Protein AF-0000000078035977 (afdb_homodimer)

InterPro domains:
  IPR004298 Nicotianamine synthase [PF03059] (58-272)
  IPR004298 Nicotianamine synthase [PS51142] (13-302)
  IPR004298 Nicotianamine synthase [PTHR32266] (71-265)
  IPR029063 S-adenosyl-L-methionine-dependent methyltransferase superfamily [G3DSA:3.40.50.150] (14-301)
  IPR029063 S-adenosyl-L-methionine-dependent methyltransferase superfamily [SSF53335] (138-254)

Organism: NCBI:txid1051616

Sequence (604 aa):
MTVTHLLPLDPAIAVQHHIGKIKRATDSLEGLYPLNSIDKVNAAIPHWNELYGVIGFTTVDTEVEQRLLKHPDVINLLPSTRRAVLECEAAFEIAFANEIAEAPESSTARLSLSRFPIHAFYEHAAELEWTAASTVLGRTPRSVAILGAGALPETCIWIQDWARTRGERVRVHNVELVPSRLELSQRAMATLELDSEDTTYEAGDAREVPRDLGRFDAVYFNATVGSTAEEKEAVLLEVASRMTSGSIMVSRGSASLKSLFYPPTIMNSPKLMKKLMPVLTCHMNGEEGRSINTSIIVSRVIMTVTHLLPLDPAIAVQHHIGKIKRATDSLEGLYPLNSIDKVNAAIPHWNELYGVIGFTTVDTEVEQRLLKHPDVINLLPSTRRAVLECEAAFEIAFANEIAEAPESSTARLSLSRFPIHAFYEHAAELEWTAASTVLGRTPRSVAILGAGALPETCIWIQDWARTRGERVRVHNVELVPSRLELSQRAMATLELDSEDTTYEAGDAREVPRDLGRFDAVYFNATVGSTAEEKEAVLLEVASRMTSGSIMVSRGSASLKSLFYPPTIMNSPKLMKKLMPVLTCHMNGEEGRSINTSIIVSRVI

Foldseek 3Di:
DPPPPPPPPDLVVVLVVLLVLLVVLLVQLVVLPPLPDPVSLVVNLVSVCSNLLSQQFCCPDPVSLVCNVPPPSLVVCLVSLLVSVVNNVQSLLQVLLVVLLPDPAQVSSVVSLVVRSCSLQCVPVLVVLQVVQCVLLVHRWQEEEEAACWLANNSLVVVLVVCVVVVHHHAYEYEHADVVSQVSNQSSCVRNVNDDPSYHYDHHHLLPPPVAQAVTLEYEYPDPFDPALVRVLVSLVSNLVRYDFSGKYKYKADDGCSCSNPPGHDCPDPVNCVFKNFDDKDFDNADVVSRHTIIITMIGGD/DPPPDPPVPDLVVVLVVLLVLLVVLLVQLVVLPPLPDPVSLVVNLVSVCSNLLSQQFVVPDPVSLVCNVPPPSLVVCLVSLLVSVVNNVQSLLQVLLVVLLPDPAQVSSVVSLVVRSCSLQCVPVLVVLQVVQCVLLVHRWQEEEEAACWLANNSLVVVLVVCVVVVHHHAYEYEHADVVSQVSNQSSCVRNVNDDPSYHYDHHHLLPPPVAQAVTLEYEYPDPFDPALVRVLVSLQSNLVRYDFSGKYKYKADDGCSCSNPPGHDCPDPVNCVFKNWDDKDFDNADVVSRHTIIITMIGGD

Nearest PDB structures (foldseek):
  5e72-assembly1_A  TM=7.631E-01  e=4.804E-05  Thermococcus kodakarensis KOD1
  7rc4-assembly1_A  TM=5.705E-01  e=1.399E-04  Microvirgula aerodenitrificans DSM 15089
  7rc5-assembly1_A  TM=5.811E-01  e=1.927E-04  Microvirgula aerodenitrificans DSM 15089
  7rc3-assembly1_A  TM=5.833E-01  e=6.243E-04  Microvirgula aerodenitrificans DSM 15089
  7rc2-assembly1_A  TM=5.834E-01  e=6.585E-04  Microvirgula aerodenitrificans DSM 15089

Radius of gyration: 25.41 Å; Cα contacts (8 Å, |Δi|>4): 1115; chains: 2; bounding box: 52×76×59 Å

Structure (mmCIF, N/CA/C/O backbone):
data_AF-0000000078035977-model_v1
#
loop_
_entity.id
_entity.type
_entity.pdbx_description
1 polymer 'Nicotianamine synthase'
#
loop_
_atom_site.group_PDB
_atom_site.id
_atom_site.type_symbol
_atom_site.label_atom_id
_atom_site.label_alt_id
_atom_site.label_comp_id
_atom_site.label_asym_id
_atom_site.label_entity_id
_atom_site.label_seq_id
_atom_site.pdbx_PDB_ins_code
_atom_site.Cartn_x
_atom_site.Cartn_y
_atom_site.Cartn_z
_atom_site.occupancy
_atom_site.B_iso_or_equiv
_atom_site.auth_seq_id
_atom_site.auth_comp_id
_atom_site.auth_asym_id
_atom_site.auth_atom_id
_atom_site.pdbx_PDB_model_num
ATOM 1 N N . MET A 1 1 ? 1.139 -25.25 17.828 1 18.98 1 MET A N 1
ATOM 2 C CA . MET A 1 1 ? 2.59 -25.219 17.672 1 18.98 1 MET A CA 1
ATOM 3 C C . MET A 1 1 ? 3.166 -23.922 18.219 1 18.98 1 MET A C 1
ATOM 5 O O . MET A 1 1 ? 2.65 -22.828 17.922 1 18.98 1 MET A O 1
ATOM 9 N N . THR A 1 2 ? 3.82 -23.906 19.344 1 22.38 2 THR A N 1
ATOM 10 C CA . THR A 1 2 ? 4.477 -22.875 20.141 1 22.38 2 THR A CA 1
ATOM 11 C C . THR A 1 2 ? 5.387 -22.016 19.266 1 22.38 2 THR A C 1
ATOM 13 O O . THR A 1 2 ? 6.328 -22.531 18.656 1 22.38 2 THR A O 1
ATOM 16 N N . VAL A 1 3 ? 4.82 -20.984 18.703 1 27.7 3 VAL A N 1
ATOM 17 C CA . VAL A 1 3 ? 5.707 -20.016 18.078 1 27.7 3 VAL A CA 1
ATOM 18 C C . VAL A 1 3 ? 6.918 -19.766 18.969 1 27.7 3 VAL A C 1
ATOM 20 O O . VAL A 1 3 ? 6.781 -19.219 20.078 1 27.7 3 VAL A O 1
ATOM 23 N N . THR A 1 4 ? 7.852 -20.688 19.031 1 32.12 4 THR A N 1
ATOM 24 C CA . THR A 1 4 ? 9.156 -20.562 19.672 1 32.12 4 THR A CA 1
ATOM 25 C C . THR A 1 4 ? 9.703 -19.156 19.531 1 32.12 4 THR A C 1
ATOM 27 O O . THR A 1 4 ? 9.641 -18.578 18.438 1 32.12 4 THR A O 1
ATOM 30 N N . HIS A 1 5 ? 9.773 -18.406 20.562 1 34.53 5 HIS A N 1
ATOM 31 C CA . HIS A 1 5 ? 10.414 -17.125 20.891 1 34.53 5 HIS A CA 1
ATOM 32 C C . HIS A 1 5 ? 11.719 -16.969 20.109 1 34.53 5 HIS A C 1
ATOM 34 O O . HIS A 1 5 ? 12.672 -17.734 20.328 1 34.53 5 HIS A O 1
ATOM 40 N N . LEU A 1 6 ? 11.695 -16.719 18.875 1 35.66 6 LEU A N 1
ATOM 41 C CA . LEU A 1 6 ? 12.969 -16.484 18.203 1 35.66 6 LEU A CA 1
ATOM 42 C C . LEU A 1 6 ? 13.844 -15.555 19.047 1 35.66 6 LEU A C 1
ATOM 44 O O . LEU A 1 6 ? 13.508 -14.383 19.234 1 35.66 6 LEU A O 1
ATOM 48 N N . LEU A 1 7 ? 14.352 -15.852 20.141 1 40.97 7 LEU A N 1
ATOM 49 C CA . LEU A 1 7 ? 15.508 -15.188 20.734 1 40.97 7 LEU A CA 1
ATOM 50 C C . LEU A 1 7 ? 16.406 -14.594 19.656 1 40.97 7 LEU A C 1
ATOM 52 O O . LEU A 1 7 ? 16.609 -15.203 18.609 1 40.97 7 LEU A O 1
ATOM 56 N N . PRO A 1 8 ? 16.469 -13.227 19.703 1 50.19 8 PRO A N 1
ATOM 57 C CA . PRO A 1 8 ? 17.344 -12.594 18.719 1 50.19 8 PRO A CA 1
ATOM 58 C C . PRO A 1 8 ? 18.641 -13.375 18.484 1 50.19 8 PRO A C 1
ATOM 60 O O . PRO A 1 8 ? 19.438 -13.539 19.422 1 50.19 8 PRO A O 1
ATOM 63 N N . LEU A 1 9 ? 18.656 -14.484 17.812 1 56.75 9 LEU A N 1
ATOM 64 C CA . LEU A 1 9 ? 19.844 -15.211 17.359 1 56.75 9 LEU A CA 1
ATOM 65 C C . LEU A 1 9 ? 20.875 -14.25 16.766 1 56.75 9 LEU A C 1
ATOM 67 O O . LEU A 1 9 ? 20.516 -13.188 16.266 1 56.75 9 LEU A O 1
ATOM 71 N N . ASP A 1 10 ? 22 -14.383 17.219 1 78.38 10 ASP A N 1
ATOM 72 C CA . ASP A 1 10 ? 23.141 -13.891 16.453 1 78.38 10 ASP A CA 1
ATOM 73 C C . ASP A 1 10 ? 22.828 -13.883 14.953 1 78.38 10 ASP A C 1
ATOM 75 O O . ASP A 1 10 ? 22.375 -14.883 14.406 1 78.38 10 ASP A O 1
ATOM 79 N N . PRO A 1 11 ? 22.797 -12.688 14.406 1 79.88 11 PRO A N 1
ATOM 80 C CA . PRO A 1 11 ? 22.469 -12.578 12.984 1 79.88 11 PRO A CA 1
ATOM 81 C C . PRO A 1 11 ? 23.172 -13.617 12.125 1 79.88 11 PRO A C 1
ATOM 83 O O . PRO A 1 11 ? 22.609 -14.125 11.156 1 79.88 11 PRO A O 1
ATOM 86 N N . ALA A 1 12 ? 24.344 -13.953 12.57 1 84.69 12 ALA A N 1
ATOM 87 C CA . ALA A 1 12 ? 25.109 -14.93 11.789 1 84.69 12 ALA A CA 1
ATOM 88 C C . ALA A 1 12 ? 24.469 -16.312 11.883 1 84.69 12 ALA A C 1
ATOM 90 O O . ALA A 1 12 ? 24.406 -17.047 10.891 1 84.69 12 ALA A O 1
ATOM 91 N N . ILE A 1 13 ? 24.016 -16.641 13.008 1 87.12 13 ILE A N 1
ATOM 92 C CA . ILE A 1 13 ? 23.375 -17.938 13.227 1 87.12 13 ILE A CA 1
ATOM 93 C C . ILE A 1 13 ? 22.062 -18 12.469 1 87.12 13 ILE A C 1
ATOM 95 O O . ILE A 1 13 ? 21.75 -19 11.828 1 87.12 13 ILE A O 1
ATOM 99 N N . ALA A 1 14 ? 21.375 -16.922 12.523 1 83.75 14 ALA A N 1
ATOM 100 C CA . ALA A 1 14 ? 20.094 -16.859 11.82 1 83.75 14 ALA A CA 1
ATOM 101 C C . ALA A 1 14 ? 20.281 -17.031 10.32 1 83.75 14 ALA A C 1
ATOM 103 O O . ALA A 1 14 ? 19.516 -17.734 9.664 1 83.75 14 ALA A O 1
ATOM 104 N N . VAL A 1 15 ? 21.281 -16.375 9.797 1 87.62 15 VAL A N 1
ATOM 105 C CA . VAL A 1 15 ? 21.578 -16.438 8.367 1 87.62 15 VAL A CA 1
ATOM 106 C C . VAL A 1 15 ? 21.875 -17.875 7.973 1 87.62 15 VAL A C 1
ATOM 108 O O . VAL A 1 15 ? 21.328 -18.391 6.992 1 87.62 15 VAL A O 1
ATOM 111 N N . GLN A 1 16 ? 22.656 -18.594 8.789 1 90.56 16 GLN A N 1
ATOM 112 C CA . GLN A 1 16 ? 23.031 -19.969 8.484 1 90.56 16 GLN A CA 1
ATOM 113 C C . GLN A 1 16 ? 21.812 -20.891 8.562 1 90.56 16 GLN A C 1
ATOM 115 O O . GLN A 1 16 ? 21.703 -21.844 7.781 1 90.56 16 GLN A O 1
ATOM 120 N N . HIS A 1 17 ? 21.031 -20.594 9.477 1 89.56 17 HIS A N 1
ATOM 121 C CA . HIS A 1 17 ? 19.812 -21.375 9.625 1 89.56 17 HIS A CA 1
ATOM 122 C C . HIS A 1 17 ? 18.938 -21.266 8.383 1 89.56 17 HIS A C 1
ATOM 124 O O . HIS A 1 17 ? 18.453 -22.281 7.871 1 89.56 17 HIS A O 1
ATOM 130 N N . HIS A 1 18 ? 18.734 -20.094 7.891 1 88.69 18 HIS A N 1
ATOM 131 C CA . HIS A 1 18 ? 17.906 -19.875 6.711 1 88.69 18 HIS A CA 1
ATOM 132 C C . HIS A 1 18 ? 18.562 -20.484 5.469 1 88.69 18 HIS A C 1
ATOM 134 O O . HIS A 1 18 ? 17.859 -21.047 4.617 1 88.69 18 HIS A O 1
ATOM 140 N N . ILE A 1 19 ? 19.844 -20.344 5.398 1 91.62 19 ILE A N 1
ATOM 141 C CA . ILE A 1 19 ? 20.547 -20.953 4.277 1 91.62 19 ILE A CA 1
ATOM 142 C C . ILE A 1 19 ? 20.328 -22.469 4.277 1 91.62 19 ILE A C 1
ATOM 144 O O . ILE A 1 19 ? 20.078 -23.062 3.2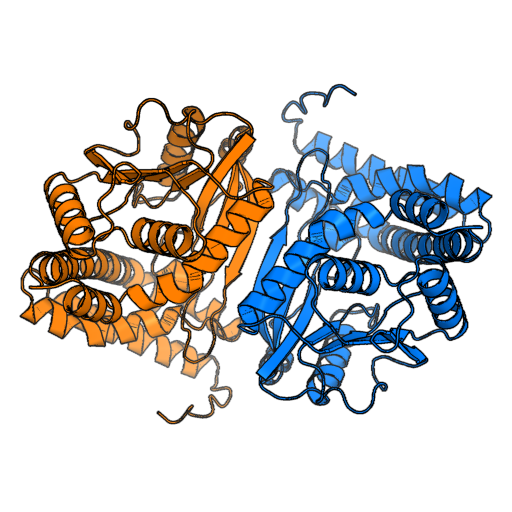25 1 91.62 19 ILE A O 1
ATOM 148 N N . GLY A 1 20 ? 20.453 -23.031 5.457 1 93.31 20 GLY A N 1
ATOM 149 C CA . GLY A 1 20 ? 20.203 -24.453 5.59 1 93.31 20 GLY A CA 1
ATOM 150 C C . GLY A 1 20 ? 18.812 -24.875 5.145 1 93.31 20 GLY A C 1
ATOM 151 O O . GLY A 1 20 ? 18.656 -25.891 4.473 1 93.31 20 GLY A O 1
ATOM 152 N N . LYS A 1 21 ? 17.844 -24.109 5.492 1 92.31 21 LYS A N 1
ATOM 153 C CA . LYS A 1 21 ? 16.453 -24.391 5.102 1 92.31 21 LYS A CA 1
ATOM 154 C C . LYS A 1 21 ? 16.297 -24.312 3.584 1 92.31 21 LYS A C 1
ATOM 156 O O . LYS A 1 21 ? 15.656 -25.172 2.98 1 92.31 21 LYS A O 1
ATOM 161 N N . ILE A 1 22 ? 16.875 -23.25 2.969 1 93.19 22 ILE A N 1
ATOM 162 C CA . ILE A 1 22 ? 16.766 -23.047 1.526 1 93.19 22 ILE A CA 1
ATOM 163 C C . ILE A 1 22 ? 17.422 -24.219 0.797 1 93.19 22 ILE A C 1
ATOM 165 O O . ILE A 1 22 ? 16.828 -24.797 -0.124 1 93.19 22 ILE A O 1
ATOM 169 N N . LYS A 1 23 ? 18.562 -24.578 1.306 1 95.88 23 LYS A N 1
ATOM 170 C CA . LYS A 1 23 ? 19.312 -25.656 0.66 1 95.88 23 LYS A CA 1
ATOM 171 C C . LYS A 1 23 ? 18.578 -27 0.784 1 95.88 23 LYS A C 1
ATOM 173 O O . LYS A 1 23 ? 18.406 -27.703 -0.208 1 95.88 23 LYS A O 1
ATOM 178 N N . ARG A 1 24 ? 18.172 -27.328 1.916 1 96.62 24 ARG A N 1
ATOM 179 C CA . ARG A 1 24 ? 17.516 -28.609 2.162 1 96.62 24 ARG A CA 1
ATOM 180 C C . ARG A 1 24 ? 16.219 -28.719 1.367 1 96.62 24 ARG A C 1
ATOM 182 O O . ARG A 1 24 ? 15.953 -29.734 0.729 1 96.62 24 ARG A O 1
ATOM 189 N N . ALA A 1 25 ? 15.414 -27.688 1.438 1 96.06 25 ALA A N 1
ATOM 190 C CA . ALA A 1 25 ? 14.133 -27.703 0.729 1 96.06 25 ALA A CA 1
ATOM 191 C C . ALA A 1 25 ? 14.344 -27.781 -0.78 1 96.06 25 ALA A C 1
ATOM 193 O O . ALA A 1 25 ? 13.672 -28.562 -1.465 1 96.06 25 ALA A O 1
ATOM 194 N N . THR A 1 26 ? 15.312 -27.016 -1.306 1 96.44 26 THR A N 1
ATOM 195 C CA . THR A 1 26 ? 15.594 -27.016 -2.736 1 96.44 26 THR A CA 1
ATOM 196 C C . THR A 1 26 ? 16.078 -28.375 -3.197 1 96.44 26 THR A C 1
ATOM 198 O O . THR A 1 26 ? 15.617 -28.906 -4.211 1 96.44 26 THR A O 1
ATOM 201 N N . ASP A 1 27 ? 16.953 -28.938 -2.389 1 96.94 27 ASP A N 1
ATOM 202 C CA . ASP A 1 27 ? 17.484 -30.266 -2.713 1 96.94 27 ASP A CA 1
ATOM 203 C C . ASP A 1 27 ? 16.375 -31.312 -2.715 1 96.94 27 ASP A C 1
ATOM 205 O O . ASP A 1 27 ? 16.312 -32.156 -3.605 1 96.94 27 ASP A O 1
ATOM 209 N N . SER A 1 28 ? 15.57 -31.25 -1.742 1 97.69 28 SER A N 1
ATOM 210 C CA . SER A 1 28 ? 14.477 -32.219 -1.631 1 97.69 28 SER A CA 1
ATOM 211 C C . SER A 1 28 ? 13.508 -32.062 -2.807 1 97.69 28 SER A C 1
ATOM 213 O O . SER A 1 28 ? 13.039 -33.094 -3.342 1 97.69 28 SER A O 1
ATOM 215 N N . LEU A 1 29 ? 13.203 -30.875 -3.223 1 97.62 29 LEU A N 1
ATOM 216 C CA . LEU A 1 29 ? 12.305 -30.641 -4.348 1 97.62 29 LEU A CA 1
ATOM 217 C C . LEU A 1 29 ? 12.922 -31.141 -5.648 1 97.62 29 LEU A C 1
ATOM 219 O O . LEU A 1 29 ? 12.242 -31.75 -6.469 1 97.62 29 LEU A O 1
ATOM 223 N N . GLU A 1 30 ? 14.18 -30.891 -5.816 1 96.56 30 GLU A N 1
ATOM 224 C CA . GLU A 1 30 ? 14.875 -31.344 -7.02 1 96.56 30 GLU A CA 1
ATOM 225 C C . GLU A 1 30 ? 14.828 -32.875 -7.152 1 96.56 30 GLU A C 1
ATOM 227 O O . GLU A 1 30 ? 14.773 -33.406 -8.266 1 96.56 30 GLU A O 1
ATOM 232 N N . GLY A 1 31 ? 14.836 -33.5 -6.059 1 96.62 31 GLY A N 1
ATOM 233 C CA . GLY A 1 31 ? 14.781 -34.938 -6.055 1 96.62 31 GLY A CA 1
ATOM 234 C C . GLY A 1 31 ? 13.445 -35.5 -6.496 1 96.62 31 GLY A C 1
ATOM 235 O O . GLY A 1 31 ? 13.328 -36.688 -6.812 1 96.62 31 GLY A O 1
ATOM 236 N N . LEU A 1 32 ? 12.438 -34.656 -6.629 1 97.31 32 LEU A N 1
ATOM 237 C CA . LEU A 1 32 ? 11.086 -35.094 -6.941 1 97.31 32 LEU A CA 1
ATOM 238 C C . LEU A 1 32 ? 10.727 -34.781 -8.391 1 97.31 32 LEU A C 1
ATOM 240 O O . LEU A 1 32 ? 9.672 -35.188 -8.875 1 97.31 32 LEU A O 1
ATOM 244 N N . TYR A 1 33 ? 11.641 -34.125 -9.117 1 94.75 33 TYR A N 1
ATOM 245 C CA . TYR A 1 33 ? 11.328 -33.719 -10.484 1 94.75 33 TYR A CA 1
ATOM 246 C C . TYR A 1 33 ? 11.266 -34.938 -11.406 1 94.75 33 TYR A C 1
ATOM 248 O O . TYR A 1 33 ? 11.977 -35.906 -11.188 1 94.75 33 TYR A O 1
ATOM 256 N N . PRO A 1 34 ? 10.562 -34.844 -12.398 1 94.88 34 PRO A N 1
ATOM 257 C CA . PRO A 1 34 ? 9.5 -33.875 -12.641 1 94.88 34 PRO A CA 1
ATOM 258 C C . PRO A 1 34 ? 8.281 -34.094 -11.75 1 94.88 34 PRO A C 1
ATOM 260 O O . PRO A 1 34 ? 7.988 -35.25 -11.375 1 94.88 34 PRO A O 1
ATOM 263 N N . LEU A 1 35 ? 7.617 -33.125 -11.359 1 96.06 35 LEU A N 1
ATOM 264 C CA . LEU A 1 35 ? 6.406 -33.188 -10.547 1 96.06 35 LEU A CA 1
ATOM 265 C C . LEU A 1 35 ? 5.191 -33.5 -11.414 1 96.06 35 LEU A C 1
ATOM 267 O O . LEU A 1 35 ? 4.305 -32.656 -11.578 1 96.06 35 LEU A O 1
ATOM 271 N N . ASN A 1 36 ? 5.094 -34.75 -11.828 1 92.88 36 ASN A N 1
ATOM 272 C CA . ASN A 1 36 ? 4.137 -35.125 -12.875 1 92.88 36 ASN A CA 1
ATOM 273 C C . ASN A 1 36 ? 3.092 -36.094 -12.359 1 92.88 36 ASN A C 1
ATOM 275 O O . ASN A 1 36 ? 2.414 -36.781 -13.148 1 92.88 36 ASN A O 1
ATOM 279 N N . SER A 1 37 ? 3.014 -36.312 -11.07 1 93.44 37 SER A N 1
ATOM 280 C CA . SER A 1 37 ? 1.98 -37.125 -10.445 1 93.44 37 SER A CA 1
ATOM 281 C C . SER A 1 37 ? 1.474 -36.5 -9.156 1 93.44 37 SER A C 1
ATOM 283 O O . SER A 1 37 ? 2.172 -35.688 -8.531 1 93.44 37 SER A O 1
ATOM 285 N N . ILE A 1 38 ? 0.305 -36.875 -8.758 1 91.81 38 ILE A N 1
ATOM 286 C CA . ILE A 1 38 ? -0.311 -36.312 -7.559 1 91.81 38 ILE A CA 1
ATOM 287 C C . ILE A 1 38 ? 0.505 -36.719 -6.328 1 91.81 38 ILE A C 1
ATOM 289 O O . ILE A 1 38 ? 0.612 -35.969 -5.371 1 91.81 38 ILE A O 1
ATOM 293 N N . ASP A 1 39 ? 1.099 -37.906 -6.406 1 95.38 39 ASP A N 1
ATOM 294 C CA . ASP A 1 39 ? 1.916 -38.344 -5.285 1 95.38 39 ASP A CA 1
ATOM 295 C C . ASP A 1 39 ? 3.154 -37.469 -5.117 1 95.38 39 ASP A C 1
ATOM 297 O O . ASP A 1 39 ? 3.512 -37.094 -3.996 1 95.38 39 ASP A O 1
ATOM 301 N N . LYS A 1 40 ? 3.758 -37.188 -6.215 1 97.06 40 LYS A N 1
ATOM 302 C CA . LYS A 1 40 ? 4.941 -36.344 -6.164 1 97.06 40 LYS A CA 1
ATOM 303 C C . LYS A 1 40 ? 4.574 -34.906 -5.754 1 97.06 40 LYS A C 1
ATOM 305 O O . LYS A 1 40 ? 5.316 -34.281 -5.008 1 97.06 40 LYS A O 1
ATOM 310 N N . VAL A 1 41 ? 3.477 -34.438 -6.258 1 96.75 41 VAL A N 1
ATOM 311 C CA . VAL A 1 41 ? 2.984 -33.125 -5.883 1 96.75 41 VAL A CA 1
ATOM 312 C C . VAL A 1 41 ? 2.748 -33.062 -4.375 1 96.75 41 VAL A C 1
ATOM 314 O O . VAL A 1 41 ? 3.229 -32.156 -3.701 1 96.75 41 VAL A O 1
ATOM 317 N N . ASN A 1 42 ? 2.092 -34.062 -3.848 1 95.69 42 ASN A N 1
ATOM 318 C CA . ASN A 1 42 ? 1.831 -34.125 -2.412 1 95.69 42 ASN A CA 1
ATOM 319 C C . ASN A 1 42 ? 3.127 -34.188 -1.61 1 95.69 42 ASN A C 1
ATOM 321 O O . ASN A 1 42 ? 3.244 -33.594 -0.545 1 95.69 42 ASN A O 1
ATOM 325 N N . ALA A 1 43 ? 4.074 -34.938 -2.141 1 97.31 43 ALA A N 1
ATOM 326 C CA . ALA A 1 43 ? 5.363 -35.062 -1.468 1 97.31 43 ALA A CA 1
ATOM 327 C C . ALA A 1 43 ? 6.145 -33.781 -1.489 1 97.31 43 ALA A C 1
ATOM 329 O O . ALA A 1 43 ? 6.973 -33.531 -0.611 1 97.31 43 ALA A O 1
ATOM 330 N N . ALA A 1 44 ? 5.867 -32.938 -2.48 1 97.81 44 ALA A N 1
ATOM 331 C CA . ALA A 1 44 ? 6.609 -31.703 -2.662 1 97.81 44 ALA A CA 1
ATOM 332 C C . ALA A 1 44 ? 6.094 -30.609 -1.72 1 97.81 44 ALA A C 1
ATOM 334 O O . ALA A 1 44 ? 6.824 -29.672 -1.381 1 97.81 44 ALA A O 1
ATOM 335 N N . ILE A 1 45 ? 4.859 -30.688 -1.231 1 95.81 45 ILE A N 1
ATOM 336 C CA . ILE A 1 45 ? 4.152 -29.609 -0.536 1 95.81 45 ILE A CA 1
ATOM 337 C C . ILE A 1 45 ? 4.898 -29.25 0.748 1 95.81 45 ILE A C 1
ATOM 339 O O . ILE A 1 45 ? 5.152 -28.078 1.016 1 95.81 45 ILE A O 1
ATOM 343 N N . PRO A 1 46 ? 5.367 -30.234 1.561 1 95.62 46 PRO A N 1
ATOM 344 C CA . PRO A 1 46 ? 6.082 -29.844 2.781 1 95.62 46 PRO A CA 1
ATOM 345 C C . PRO A 1 46 ? 7.383 -29.109 2.496 1 95.62 46 PRO A C 1
ATOM 347 O O . PRO A 1 46 ? 7.754 -28.188 3.244 1 95.62 46 PRO A O 1
ATOM 350 N N . HIS A 1 47 ? 8.078 -29.531 1.445 1 96.25 47 HIS A N 1
ATOM 351 C CA . HIS A 1 47 ? 9.32 -28.859 1.083 1 96.25 47 HIS A CA 1
ATOM 352 C C . HIS A 1 47 ? 9.062 -27.469 0.528 1 96.25 47 HIS A C 1
ATOM 354 O O . HIS A 1 47 ? 9.828 -26.531 0.792 1 96.25 47 HIS A O 1
ATOM 360 N N . TRP A 1 48 ? 8 -27.375 -0.223 1 93.62 48 TRP A N 1
ATOM 361 C CA . TRP A 1 48 ? 7.551 -26.062 -0.697 1 93.62 48 TRP A CA 1
ATOM 362 C C . TRP A 1 48 ? 7.242 -25.141 0.473 1 93.62 48 TRP A C 1
ATOM 364 O O . TRP A 1 48 ? 7.656 -23.969 0.479 1 93.62 48 TRP A O 1
ATOM 374 N N . ASN A 1 49 ? 6.535 -25.625 1.453 1 89.44 49 ASN A N 1
ATOM 375 C CA . ASN A 1 49 ? 6.176 -24.844 2.621 1 89.44 49 ASN A CA 1
ATOM 376 C C . ASN A 1 49 ? 7.41 -24.359 3.383 1 89.44 49 ASN A C 1
ATOM 378 O O . ASN A 1 49 ? 7.434 -23.25 3.904 1 89.44 49 ASN A O 1
ATOM 382 N N . GLU A 1 50 ? 8.359 -25.188 3.428 1 89.19 50 GLU A N 1
ATOM 383 C CA . GLU A 1 50 ? 9.609 -24.812 4.074 1 89.19 50 GLU A CA 1
ATOM 384 C C . GLU A 1 50 ? 10.305 -23.688 3.307 1 89.19 50 GLU A C 1
ATOM 386 O O . GLU A 1 50 ? 10.805 -22.734 3.906 1 89.19 50 GLU A O 1
ATOM 391 N N . LEU A 1 51 ? 10.398 -23.891 2.035 1 88.5 51 LEU A N 1
ATOM 392 C CA . LEU A 1 51 ? 11.039 -22.891 1.187 1 88.5 51 LEU A CA 1
ATOM 393 C C . LEU A 1 51 ? 10.281 -21.562 1.249 1 88.5 51 LEU A C 1
ATOM 395 O O . LEU A 1 51 ? 10.883 -20.516 1.466 1 88.5 51 LEU A O 1
ATOM 399 N N . TYR A 1 52 ? 8.953 -21.641 1.086 1 84.31 52 TYR A N 1
ATOM 400 C CA . TYR A 1 52 ? 8.094 -20.453 1.088 1 84.31 52 TYR A CA 1
ATOM 401 C C . TYR A 1 52 ? 8.086 -19.797 2.461 1 84.31 52 TYR A C 1
ATOM 403 O O . TYR A 1 52 ? 7.902 -18.578 2.57 1 84.31 52 TYR A O 1
ATOM 411 N N . GLY A 1 53 ? 8.273 -20.578 3.455 1 80.38 53 GLY A N 1
ATOM 412 C CA . GLY A 1 53 ? 8.359 -20.078 4.812 1 80.38 53 GLY A CA 1
ATOM 413 C C . GLY A 1 53 ? 9.531 -19.141 5.023 1 80.38 53 GLY A C 1
ATOM 414 O O . GLY A 1 53 ? 9.492 -18.266 5.902 1 80.38 53 GLY A O 1
ATOM 415 N N . VAL A 1 54 ? 10.586 -19.312 4.211 1 78.88 54 VAL A N 1
ATOM 416 C CA . VAL A 1 54 ? 11.758 -18.453 4.32 1 78.88 54 VAL A CA 1
ATOM 417 C C . VAL A 1 54 ? 11.414 -17.031 3.857 1 78.88 54 VAL A C 1
ATOM 419 O O . VAL A 1 54 ? 11.898 -16.047 4.426 1 78.88 54 VAL A O 1
ATOM 422 N N . ILE A 1 55 ? 10.594 -16.922 2.795 1 74.94 55 ILE A N 1
ATOM 423 C CA . ILE A 1 55 ? 10.344 -15.625 2.186 1 74.94 55 ILE A CA 1
ATOM 424 C C . ILE A 1 55 ? 9.078 -15.016 2.779 1 74.94 55 ILE A C 1
ATOM 426 O O . ILE A 1 55 ? 8.766 -13.852 2.521 1 74.94 55 ILE A O 1
ATOM 430 N N . GLY A 1 56 ? 8.234 -15.758 3.369 1 62.75 56 GLY A N 1
ATOM 431 C CA . GLY A 1 56 ? 6.922 -15.289 3.803 1 62.75 56 GLY A CA 1
ATOM 432 C C . GLY A 1 56 ? 6.996 -14.195 4.848 1 62.75 56 GLY A C 1
ATOM 433 O O . GLY A 1 56 ? 6.113 -13.336 4.918 1 62.75 56 GLY A O 1
ATOM 434 N N . PHE A 1 57 ? 7.719 -14.375 5.965 1 56.06 57 PHE A N 1
ATOM 435 C CA . PHE A 1 57 ? 7.637 -13.375 7.023 1 56.06 57 PHE A CA 1
ATOM 436 C C . PHE A 1 57 ? 8.906 -12.531 7.066 1 56.06 57 PHE A C 1
ATOM 438 O O . PHE A 1 57 ? 10.008 -13.062 7.199 1 56.06 57 PHE A O 1
ATOM 445 N N . THR A 1 58 ? 9.141 -11.734 6.109 1 53.59 58 THR A N 1
ATOM 446 C CA . THR A 1 58 ? 10.32 -10.922 6.395 1 53.59 58 THR A CA 1
ATOM 447 C C . THR A 1 58 ? 10.078 -10.016 7.598 1 53.59 58 THR A C 1
ATOM 449 O O . THR A 1 58 ? 9.484 -8.945 7.469 1 53.59 58 THR A O 1
ATOM 452 N N . THR A 1 59 ? 9.297 -10.5 8.617 1 50.97 59 THR A N 1
ATOM 453 C CA . THR A 1 59 ? 9.594 -9.727 9.82 1 50.97 59 THR A CA 1
ATOM 454 C C . THR A 1 59 ? 11.094 -9.516 9.969 1 50.97 59 THR A C 1
ATOM 456 O O . THR A 1 59 ? 11.562 -9.086 11.023 1 50.97 59 THR A O 1
ATOM 459 N N . VAL A 1 60 ? 11.898 -9.969 9.086 1 53.84 60 VAL A N 1
ATOM 460 C CA . VAL A 1 60 ? 13.297 -10.172 9.461 1 53.84 60 VAL A CA 1
ATOM 461 C C . VAL A 1 60 ? 13.977 -8.82 9.672 1 53.84 60 VAL A C 1
ATOM 463 O O . VAL A 1 60 ? 13.586 -7.816 9.062 1 53.84 60 VAL A O 1
ATOM 466 N N . ASP A 1 61 ? 14.57 -8.844 10.68 1 63.75 61 ASP A N 1
ATOM 467 C CA . ASP A 1 61 ? 15.641 -7.895 10.977 1 63.75 61 ASP A CA 1
ATOM 468 C C . ASP A 1 61 ? 16.375 -7.488 9.703 1 63.75 61 ASP A C 1
ATOM 470 O O . ASP A 1 61 ? 16.75 -8.336 8.891 1 63.75 61 ASP A O 1
ATOM 474 N N . THR A 1 62 ? 16.328 -6.27 9.344 1 69.44 62 THR A N 1
ATOM 475 C CA . THR A 1 62 ? 16.953 -5.688 8.164 1 69.44 62 THR A CA 1
ATOM 476 C C . THR A 1 62 ? 18.391 -6.199 8 1 69.44 62 THR A C 1
ATOM 478 O O . THR A 1 62 ? 18.859 -6.402 6.879 1 69.44 62 THR A O 1
ATOM 481 N N . GLU A 1 63 ? 18.969 -6.516 9.109 1 76.25 63 GLU A N 1
ATOM 482 C CA . GLU A 1 63 ? 20.344 -6.973 9.039 1 76.25 63 GLU A CA 1
ATOM 483 C C . GLU A 1 63 ? 20.438 -8.398 8.492 1 76.25 63 GLU A C 1
ATOM 485 O O . GLU A 1 63 ? 21.25 -8.688 7.617 1 76.25 63 GLU A O 1
ATOM 490 N N . VAL A 1 64 ? 19.672 -9.219 9.055 1 79.12 64 VAL A N 1
ATOM 491 C CA . VAL A 1 64 ? 19.641 -10.602 8.602 1 79.12 64 VAL A CA 1
ATOM 492 C C . VAL A 1 64 ? 19.234 -10.664 7.133 1 79.12 64 VAL A C 1
ATOM 494 O O . VAL A 1 64 ? 19.828 -11.414 6.352 1 79.12 64 VAL A O 1
ATOM 497 N N . GLU A 1 65 ? 18.266 -9.883 6.77 1 81.19 65 GLU A N 1
ATOM 498 C CA . GLU A 1 65 ? 17.797 -9.828 5.387 1 81.19 65 GLU A CA 1
ATOM 499 C C . GLU A 1 65 ? 18.938 -9.453 4.438 1 81.19 65 GLU A C 1
ATOM 501 O O . GLU A 1 65 ? 19.141 -10.109 3.414 1 81.19 65 GLU A O 1
ATOM 506 N N . GLN A 1 66 ? 19.609 -8.484 4.812 1 82.5 66 GLN A N 1
ATOM 507 C CA . GLN A 1 66 ? 20.688 -7.996 3.965 1 82.5 66 GLN A CA 1
ATOM 508 C C . GLN A 1 66 ? 21.812 -9.023 3.852 1 82.5 66 GLN A C 1
ATOM 510 O O . GLN A 1 66 ? 22.391 -9.211 2.775 1 82.5 66 GLN A O 1
ATOM 515 N N . ARG A 1 67 ? 22.078 -9.633 4.91 1 86.56 67 ARG A N 1
ATOM 516 C CA . ARG A 1 67 ? 23.125 -10.648 4.914 1 86.56 67 ARG A CA 1
ATOM 517 C C . ARG A 1 67 ? 22.719 -11.844 4.059 1 86.56 67 ARG A C 1
ATOM 519 O O . ARG A 1 67 ? 23.562 -12.406 3.342 1 86.56 67 ARG A O 1
ATOM 526 N N . LEU A 1 68 ? 21.5 -12.164 4.184 1 88.12 68 LEU A N 1
ATOM 527 C CA . LEU A 1 68 ? 21 -13.297 3.414 1 88.12 68 LEU A CA 1
ATOM 528 C C . LEU A 1 68 ? 21.047 -13 1.919 1 88.12 68 LEU A C 1
ATOM 530 O O . LEU A 1 68 ? 21.516 -13.82 1.13 1 88.12 68 LEU A O 1
ATOM 534 N N . LEU A 1 69 ? 20.625 -11.867 1.558 1 87.44 69 LEU A N 1
ATOM 535 C CA . LEU A 1 69 ? 20.5 -11.484 0.154 1 87.44 69 LEU A CA 1
ATOM 536 C C . LEU A 1 69 ? 21.875 -11.406 -0.509 1 87.44 69 LEU A C 1
ATOM 538 O O . LEU A 1 69 ? 22 -11.648 -1.712 1 87.44 69 LEU A O 1
ATOM 542 N N . LYS A 1 70 ? 22.859 -11.203 0.259 1 91.81 70 LYS A N 1
ATOM 543 C CA . LYS A 1 70 ? 24.188 -10.992 -0.293 1 91.81 70 LYS A CA 1
ATOM 544 C C . LYS A 1 70 ? 25.078 -12.203 -0.043 1 91.81 70 LYS A C 1
ATOM 546 O O . LYS A 1 70 ? 26.234 -12.25 -0.501 1 91.81 70 LYS A O 1
ATOM 551 N N . HIS A 1 71 ? 24.594 -13.086 0.66 1 93.19 71 HIS A N 1
ATOM 552 C CA . HIS A 1 71 ? 25.438 -14.219 1.04 1 93.19 71 HIS A CA 1
ATOM 553 C C . HIS A 1 71 ? 25.797 -15.07 -0.174 1 93.19 71 HIS A C 1
ATOM 555 O O . HIS A 1 71 ? 24.922 -15.445 -0.956 1 93.19 71 HIS A O 1
ATOM 561 N N . PRO A 1 72 ? 27.016 -15.461 -0.328 1 95.31 72 PRO A N 1
ATOM 562 C CA . PRO A 1 72 ? 27.453 -16.219 -1.502 1 95.31 72 PRO A CA 1
ATOM 563 C C . PRO A 1 72 ? 26.734 -17.562 -1.638 1 95.31 72 PRO A C 1
ATOM 565 O O . PRO A 1 72 ? 26.406 -17.984 -2.752 1 95.31 72 PRO A O 1
ATOM 568 N N . ASP A 1 73 ? 26.516 -18.234 -0.552 1 94.94 73 ASP A N 1
ATOM 569 C CA . ASP A 1 73 ? 25.828 -19.516 -0.601 1 94.94 73 ASP A CA 1
ATOM 570 C C . ASP A 1 73 ? 24.406 -19.359 -1.132 1 94.94 73 ASP A C 1
ATOM 572 O O . ASP A 1 73 ? 23.906 -20.234 -1.851 1 94.94 73 ASP A O 1
ATOM 576 N N . VAL A 1 74 ? 23.781 -18.281 -0.718 1 93.12 74 VAL A N 1
ATOM 577 C CA . VAL A 1 74 ? 22.422 -18.031 -1.181 1 93.12 74 VAL A CA 1
ATOM 578 C C . VAL A 1 74 ? 22.438 -17.719 -2.676 1 93.12 74 VAL A C 1
ATOM 580 O O . VAL A 1 74 ? 21.641 -18.266 -3.436 1 93.12 74 VAL A O 1
ATOM 583 N N . ILE A 1 75 ? 23.359 -16.891 -3.064 1 93.12 75 ILE A N 1
ATOM 584 C CA . ILE A 1 75 ? 23.484 -16.516 -4.465 1 93.12 75 ILE A CA 1
ATOM 585 C C . ILE A 1 75 ? 23.719 -17.75 -5.324 1 93.12 75 ILE A C 1
ATOM 587 O O . ILE A 1 75 ? 23.125 -17.891 -6.398 1 93.12 75 ILE A O 1
ATOM 591 N N . ASN A 1 76 ? 24.469 -18.656 -4.82 1 94.56 76 ASN A N 1
ATOM 592 C CA . ASN A 1 76 ? 24.781 -19.891 -5.551 1 94.56 76 ASN A CA 1
ATOM 593 C C . ASN A 1 76 ? 23.547 -20.781 -5.668 1 94.56 76 ASN A C 1
ATOM 595 O O . ASN A 1 76 ? 23.438 -21.578 -6.605 1 94.56 76 ASN A O 1
ATOM 599 N N . LEU A 1 77 ? 22.641 -20.672 -4.75 1 93.81 77 LEU A N 1
ATOM 600 C CA . LEU A 1 77 ? 21.469 -21.531 -4.715 1 93.81 77 LEU A CA 1
ATOM 601 C C . LEU A 1 77 ? 20.344 -20.938 -5.562 1 93.81 77 LEU A C 1
ATOM 603 O O . LEU A 1 77 ? 19.359 -21.609 -5.871 1 93.81 77 LEU A O 1
ATOM 607 N N . LEU A 1 78 ? 20.469 -19.703 -6.027 1 90.62 78 LEU A N 1
ATOM 608 C CA . LEU A 1 78 ? 19.375 -18.922 -6.617 1 90.62 78 LEU A CA 1
ATOM 609 C C . LEU A 1 78 ? 18.828 -19.641 -7.852 1 90.62 78 LEU A C 1
ATOM 611 O O . LEU A 1 78 ? 17.609 -19.828 -7.965 1 90.62 78 LEU A O 1
ATOM 615 N N . PRO A 1 79 ? 19.672 -20.109 -8.766 1 90.88 79 PRO A N 1
ATOM 616 C CA . PRO A 1 79 ? 19.125 -20.734 -9.969 1 90.88 79 PRO A CA 1
ATOM 617 C C . PRO A 1 79 ? 18.266 -21.969 -9.648 1 90.88 79 PRO A C 1
ATOM 619 O O . PRO A 1 79 ? 17.172 -22.125 -10.195 1 90.88 79 PRO A O 1
ATOM 622 N N . SER A 1 80 ? 18.75 -22.781 -8.734 1 94.06 80 SER A N 1
ATOM 623 C CA . SER A 1 80 ? 18.031 -24 -8.383 1 94.06 80 SER A CA 1
ATOM 624 C C . SER A 1 80 ? 16.766 -23.688 -7.605 1 94.06 80 SER A C 1
ATOM 626 O O . SER A 1 80 ? 15.742 -24.375 -7.773 1 94.06 80 SER A O 1
ATOM 628 N N . THR A 1 81 ? 16.828 -22.719 -6.75 1 92.94 81 THR A N 1
ATOM 629 C CA . THR A 1 81 ? 15.664 -22.344 -5.949 1 92.94 81 THR A CA 1
ATOM 630 C C . THR A 1 81 ? 14.57 -21.766 -6.828 1 92.94 81 THR A C 1
ATOM 632 O O . THR A 1 81 ? 13.391 -22.094 -6.676 1 92.94 81 THR A O 1
ATOM 635 N N . ARG A 1 82 ? 14.914 -20.906 -7.719 1 89.31 82 ARG A N 1
ATOM 636 C CA . ARG A 1 82 ? 13.945 -20.297 -8.633 1 89.31 82 ARG A CA 1
ATOM 637 C C . ARG A 1 82 ? 13.305 -21.344 -9.523 1 89.31 82 ARG A C 1
ATOM 639 O O . ARG A 1 82 ? 12.102 -21.281 -9.797 1 89.31 82 ARG A O 1
ATOM 646 N N . ARG A 1 83 ? 14.102 -22.281 -9.961 1 91.5 83 ARG A N 1
ATOM 647 C CA . ARG A 1 83 ? 13.547 -23.391 -10.727 1 91.5 83 ARG A CA 1
ATOM 648 C C . ARG A 1 83 ? 12.555 -24.188 -9.898 1 91.5 83 ARG A C 1
ATOM 650 O O . ARG A 1 83 ? 11.492 -24.578 -10.398 1 91.5 83 ARG A O 1
ATOM 657 N N . ALA A 1 84 ? 12.969 -24.484 -8.672 1 93.88 84 ALA A N 1
ATOM 658 C CA . ALA A 1 84 ? 12.094 -25.234 -7.773 1 93.88 84 ALA A CA 1
ATOM 659 C C . ALA A 1 84 ? 10.75 -24.531 -7.609 1 93.88 84 ALA A C 1
ATOM 661 O O . ALA A 1 84 ? 9.695 -25.172 -7.629 1 93.88 84 ALA A O 1
ATOM 662 N N . VAL A 1 85 ? 10.758 -23.25 -7.449 1 90.19 85 VAL A N 1
ATOM 663 C CA . VAL A 1 85 ? 9.547 -22.469 -7.25 1 90.19 85 VAL A CA 1
ATOM 664 C C . VAL A 1 85 ? 8.664 -22.547 -8.5 1 90.19 85 VAL A C 1
ATOM 666 O O . VAL A 1 85 ? 7.469 -22.812 -8.406 1 90.19 85 VAL A O 1
ATOM 669 N N . LEU A 1 86 ? 9.25 -22.359 -9.617 1 87.56 86 LEU A N 1
ATOM 670 C CA . LEU A 1 86 ? 8.516 -22.375 -10.875 1 87.56 86 LEU A CA 1
ATOM 671 C C . LEU A 1 86 ? 7.879 -23.75 -11.109 1 87.56 86 LEU A C 1
ATOM 673 O O . LEU A 1 86 ? 6.711 -23.844 -11.484 1 87.56 86 LEU A O 1
ATOM 677 N N . GLU A 1 87 ? 8.664 -24.812 -10.859 1 91.81 87 GLU A N 1
ATOM 678 C CA . GLU A 1 87 ? 8.188 -26.172 -11.055 1 91.81 87 GLU A CA 1
ATOM 679 C C . GLU A 1 87 ? 7.035 -26.5 -10.109 1 91.81 87 GLU A C 1
ATOM 681 O O . GLU A 1 87 ? 6.035 -27.094 -10.523 1 91.81 87 GLU A O 1
ATOM 686 N N . CYS A 1 88 ? 7.195 -26.094 -8.914 1 94.5 88 CYS A N 1
ATOM 687 C CA . CYS A 1 88 ? 6.18 -26.391 -7.914 1 94.5 88 CYS A CA 1
ATOM 688 C C . CYS A 1 88 ? 4.887 -25.625 -8.211 1 94.5 88 CYS A C 1
ATOM 690 O O . CYS A 1 88 ? 3.805 -26.219 -8.18 1 94.5 88 CYS A O 1
ATOM 692 N N . GLU A 1 89 ? 4.953 -24.328 -8.469 1 91.94 89 GLU A N 1
ATOM 693 C CA . GLU A 1 89 ? 3.764 -23.516 -8.703 1 91.94 89 GLU A CA 1
ATOM 694 C C . GLU A 1 89 ? 2.953 -24.062 -9.875 1 91.94 89 GLU A C 1
ATOM 696 O O . GLU A 1 89 ? 1.729 -24.188 -9.789 1 91.94 89 GLU A O 1
ATOM 701 N N . ALA A 1 90 ? 3.658 -24.422 -10.938 1 91.12 90 ALA A N 1
ATOM 702 C CA . ALA A 1 90 ? 2.98 -24.953 -12.109 1 91.12 90 ALA A CA 1
ATOM 703 C C . ALA A 1 90 ? 2.334 -26.312 -11.797 1 91.12 90 ALA A C 1
ATOM 705 O O . ALA A 1 90 ? 1.18 -26.547 -12.156 1 91.12 90 ALA A O 1
ATOM 706 N N . ALA A 1 91 ? 3.076 -27.156 -11.164 1 96 91 ALA A N 1
ATOM 707 C CA . ALA A 1 91 ? 2.592 -28.5 -10.859 1 96 91 ALA A CA 1
ATOM 708 C C . ALA A 1 91 ? 1.42 -28.453 -9.883 1 96 91 ALA A C 1
ATOM 710 O O . ALA A 1 91 ? 0.438 -29.188 -10.047 1 96 91 ALA A O 1
ATOM 711 N N . PHE A 1 92 ? 1.555 -27.641 -8.859 1 96.31 92 PHE A N 1
ATOM 712 C CA . PHE A 1 92 ? 0.476 -27.516 -7.883 1 96.31 92 PHE A CA 1
ATOM 713 C C . PHE A 1 92 ? -0.802 -27.016 -8.555 1 96.31 92 PHE A C 1
ATOM 715 O O . PHE A 1 92 ? -1.879 -27.578 -8.328 1 96.31 92 PHE A O 1
ATOM 722 N N . GLU A 1 93 ? -0.639 -26.016 -9.352 1 95.56 93 GLU A N 1
ATOM 723 C CA . GLU A 1 93 ? -1.794 -25.406 -10.008 1 95.56 93 GLU A CA 1
ATOM 724 C C . GLU A 1 93 ? -2.521 -26.438 -10.883 1 95.56 93 GLU A C 1
ATOM 726 O O . GLU A 1 93 ? -3.746 -26.562 -10.812 1 95.56 93 GLU A O 1
ATOM 731 N N . ILE A 1 94 ? -1.766 -27.172 -11.633 1 96.62 94 ILE A N 1
ATOM 732 C CA . ILE A 1 94 ? -2.346 -28.156 -12.539 1 96.62 94 ILE A CA 1
ATOM 733 C C . ILE A 1 94 ? -3.014 -29.266 -11.734 1 96.62 94 ILE A C 1
ATOM 735 O O . ILE A 1 94 ? -4.148 -29.656 -12.016 1 96.62 94 ILE A O 1
ATOM 739 N N . ALA A 1 95 ? -2.357 -29.766 -10.75 1 96.88 95 ALA A N 1
ATOM 740 C CA . ALA A 1 95 ? -2.879 -30.859 -9.938 1 96.88 95 ALA A CA 1
ATOM 741 C C . ALA A 1 95 ? -4.184 -30.469 -9.25 1 96.88 95 ALA A C 1
ATOM 743 O O . ALA A 1 95 ? -5.164 -31.203 -9.289 1 96.88 95 ALA A O 1
ATOM 744 N N . PHE A 1 96 ? -4.195 -29.328 -8.68 1 96.75 96 PHE A N 1
ATOM 745 C CA . PHE A 1 96 ? -5.371 -28.922 -7.918 1 96.75 96 PHE A CA 1
ATOM 746 C C . PHE A 1 96 ? -6.484 -28.469 -8.852 1 96.75 96 PHE A C 1
ATOM 748 O O . PHE A 1 96 ? -7.668 -28.625 -8.539 1 96.75 96 PHE A O 1
ATOM 755 N N . ALA A 1 97 ? -6.117 -27.859 -9.984 1 97.69 97 ALA A N 1
ATOM 756 C CA . ALA A 1 97 ? -7.133 -27.578 -10.992 1 97.69 97 ALA A CA 1
ATOM 757 C C . ALA A 1 97 ? -7.844 -28.859 -11.422 1 97.69 97 ALA A C 1
ATOM 759 O O . ALA A 1 97 ? -9.07 -28.875 -11.57 1 97.69 97 ALA A O 1
ATOM 760 N N . ASN A 1 98 ? -7.051 -29.906 -11.625 1 97.81 98 ASN A N 1
ATOM 761 C CA . ASN A 1 98 ? -7.637 -31.203 -11.977 1 97.81 98 ASN A CA 1
ATOM 762 C C . ASN A 1 98 ? -8.555 -31.719 -10.867 1 97.81 98 ASN A C 1
ATOM 764 O O . ASN A 1 98 ? -9.664 -32.188 -11.141 1 97.81 98 ASN A O 1
ATOM 768 N N . GLU A 1 99 ? -8.062 -31.641 -9.688 1 96.81 99 GLU A N 1
ATOM 769 C CA . GLU A 1 99 ? -8.859 -32.094 -8.555 1 96.81 99 GLU A CA 1
ATOM 770 C C . GLU A 1 99 ? -10.18 -31.312 -8.477 1 96.81 99 GLU A C 1
ATOM 772 O O . GLU A 1 99 ? -11.234 -31.922 -8.258 1 96.81 99 GLU A O 1
ATOM 777 N N . ILE A 1 100 ? -10.141 -30.062 -8.609 1 98 100 ILE A N 1
ATOM 778 C CA . ILE A 1 100 ? -11.312 -29.203 -8.547 1 98 100 ILE A CA 1
ATOM 779 C C . ILE A 1 100 ? -12.25 -29.531 -9.703 1 98 100 ILE A C 1
ATOM 781 O O . ILE A 1 100 ? -13.461 -29.703 -9.508 1 98 100 ILE A O 1
ATOM 785 N N . ALA A 1 101 ? -11.727 -29.688 -10.891 1 98.06 101 ALA A N 1
ATOM 786 C CA . ALA A 1 101 ? -12.516 -29.969 -12.086 1 98.06 101 ALA A CA 1
ATOM 787 C C . ALA A 1 101 ? -13.242 -31.297 -11.977 1 98.06 101 ALA A C 1
ATOM 789 O O . ALA A 1 101 ? -14.328 -31.469 -12.531 1 98.06 101 ALA A O 1
ATOM 790 N N . GLU A 1 102 ? -12.672 -32.188 -11.258 1 97.5 102 GLU A N 1
ATOM 791 C CA . GLU A 1 102 ? -13.211 -33.531 -11.172 1 97.5 102 GLU A CA 1
ATOM 792 C C . GLU A 1 102 ? -14.086 -33.688 -9.93 1 97.5 102 GLU A C 1
ATOM 794 O O . GLU A 1 102 ? -14.664 -34.75 -9.703 1 97.5 102 GLU A O 1
ATOM 799 N N . ALA A 1 103 ? -14.125 -32.656 -9.156 1 97.88 103 ALA A N 1
ATOM 800 C CA . ALA A 1 103 ? -14.961 -32.719 -7.961 1 97.88 103 ALA A CA 1
ATOM 801 C C . ALA A 1 103 ? -16.422 -32.969 -8.32 1 97.88 103 ALA A C 1
ATOM 803 O O . ALA A 1 103 ? -16.922 -32.406 -9.305 1 97.88 103 ALA A O 1
ATOM 804 N N . PRO A 1 104 ? -17.172 -33.812 -7.535 1 97.19 104 PRO A N 1
ATOM 805 C CA . PRO A 1 104 ? -18.547 -34.156 -7.863 1 97.19 104 PRO A CA 1
ATOM 806 C C . PRO A 1 104 ? -19.5 -32.969 -7.699 1 97.19 104 PRO A C 1
ATOM 808 O O . PRO A 1 104 ? -20.547 -32.906 -8.359 1 97.19 104 PRO A O 1
ATOM 811 N N . GLU A 1 105 ? -19.156 -32.062 -6.734 1 96.31 105 GLU A N 1
ATOM 812 C CA . GLU A 1 105 ? -20 -30.891 -6.52 1 96.31 105 GLU A CA 1
ATOM 813 C C . GLU A 1 105 ? -19.156 -29.688 -6.113 1 96.31 105 GLU A C 1
ATOM 815 O O . GLU A 1 105 ? -17.984 -29.828 -5.797 1 96.31 105 GLU A O 1
ATOM 820 N N . SER A 1 106 ? -19.75 -28.531 -6.078 1 96.69 106 SER A N 1
ATOM 821 C CA . SER A 1 106 ? -19.062 -27.266 -5.859 1 96.69 106 SER A CA 1
ATOM 822 C C . SER A 1 106 ? -18.5 -27.172 -4.449 1 96.69 106 SER A C 1
ATOM 824 O O . SER A 1 106 ? -17.406 -26.625 -4.246 1 96.69 106 SER A O 1
ATOM 826 N N . SER A 1 107 ? -19.172 -27.719 -3.502 1 97.31 107 SER A N 1
ATOM 827 C CA . SER A 1 107 ? -18.688 -27.672 -2.125 1 97.31 107 SER A CA 1
ATOM 828 C C . SER A 1 107 ? -17.391 -28.438 -1.973 1 97.31 107 SER A C 1
ATOM 830 O O . SER A 1 107 ? -16.453 -27.969 -1.304 1 97.31 107 SER A O 1
ATOM 832 N N . THR A 1 108 ? -17.312 -29.578 -2.607 1 97.62 108 THR A N 1
ATOM 833 C CA . THR A 1 108 ? -16.094 -30.375 -2.592 1 97.62 108 THR A CA 1
ATOM 834 C C . THR A 1 108 ? -14.969 -29.672 -3.355 1 97.62 108 THR A C 1
ATOM 836 O O . THR A 1 108 ? -13.812 -29.719 -2.947 1 97.62 108 THR A O 1
ATOM 839 N N . ALA A 1 109 ? -15.336 -29.062 -4.43 1 98 109 ALA A N 1
ATOM 840 C CA . ALA A 1 109 ? -14.375 -28.297 -5.207 1 98 109 ALA A CA 1
ATOM 841 C C . ALA A 1 109 ? -13.789 -27.156 -4.379 1 98 109 ALA A C 1
ATOM 843 O O . ALA A 1 109 ? -12.578 -26.906 -4.418 1 98 109 ALA A O 1
ATOM 844 N N . ARG A 1 110 ? -14.625 -26.516 -3.627 1 97.69 110 ARG A N 1
ATOM 845 C CA . ARG A 1 110 ? -14.195 -25.422 -2.775 1 97.69 110 ARG A CA 1
ATOM 846 C C . ARG A 1 110 ? -13.242 -25.906 -1.687 1 97.69 110 ARG A C 1
ATOM 848 O O . ARG A 1 110 ? -12.305 -25.188 -1.317 1 97.69 110 ARG A O 1
ATOM 855 N N . LEU A 1 111 ? -13.5 -27.047 -1.218 1 96.81 111 LEU A N 1
ATOM 856 C CA . LEU A 1 111 ? -12.602 -27.625 -0.232 1 96.81 111 LEU A CA 1
ATOM 857 C C . LEU A 1 111 ? -11.227 -27.891 -0.841 1 96.81 111 LEU A C 1
ATOM 859 O O . LEU A 1 111 ? -10.203 -27.625 -0.205 1 96.81 111 LEU A O 1
ATOM 863 N N . SER A 1 112 ? -11.219 -28.406 -2.043 1 95.94 112 SER A N 1
ATOM 864 C CA . SER A 1 112 ? -9.961 -28.625 -2.756 1 95.94 112 SER A CA 1
ATOM 865 C C . SER A 1 112 ? -9.219 -27.312 -2.984 1 95.94 112 SER A C 1
ATOM 867 O O . SER A 1 112 ? -8 -27.25 -2.842 1 95.94 112 SER A O 1
ATOM 869 N N . LEU A 1 113 ? -9.922 -26.266 -3.348 1 96.75 113 LEU A N 1
ATOM 870 C CA . LEU A 1 113 ? -9.344 -24.953 -3.561 1 96.75 113 LEU A CA 1
ATOM 871 C C . LEU A 1 113 ? -8.656 -24.438 -2.293 1 96.75 113 LEU A C 1
ATOM 873 O O . LEU A 1 113 ? -7.559 -23.891 -2.355 1 96.75 113 LEU A O 1
ATOM 877 N N . SER A 1 114 ? -9.266 -24.672 -1.159 1 94.25 114 SER A N 1
ATOM 878 C CA . SER A 1 114 ? -8.742 -24.188 0.116 1 94.25 114 SER A CA 1
ATOM 879 C C . SER A 1 114 ? -7.469 -24.938 0.501 1 94.25 114 SER A C 1
ATOM 881 O O . SER A 1 114 ? -6.668 -24.438 1.296 1 94.25 114 SER A O 1
ATOM 883 N N . ARG A 1 115 ? -7.234 -26.094 -0.096 1 91.81 115 ARG A N 1
ATOM 884 C CA . ARG A 1 115 ? -6.062 -26.906 0.215 1 91.81 115 ARG A CA 1
ATOM 885 C C . ARG A 1 115 ? -4.906 -26.594 -0.727 1 91.81 115 ARG A C 1
ATOM 887 O O . ARG A 1 115 ? -3.781 -27.047 -0.509 1 91.81 115 ARG A O 1
ATOM 894 N N . PHE A 1 116 ? -5.203 -25.906 -1.838 1 91.5 116 PHE A N 1
ATOM 895 C CA . PHE A 1 116 ? -4.16 -25.484 -2.768 1 91.5 116 PHE A CA 1
ATOM 896 C C . PHE A 1 116 ? -3.078 -24.688 -2.047 1 91.5 116 PHE A C 1
ATOM 898 O O . PHE A 1 116 ? -3.369 -23.688 -1.397 1 91.5 116 PHE A O 1
ATOM 905 N N . PRO A 1 117 ? -1.834 -25.078 -2.131 1 89.81 117 PRO A N 1
ATOM 906 C CA . PRO A 1 117 ? -0.774 -24.5 -1.308 1 89.81 117 PRO A CA 1
ATOM 907 C C . PRO A 1 117 ? -0.633 -22.984 -1.513 1 89.81 117 PRO A C 1
ATOM 909 O O . PRO A 1 117 ? -0.232 -22.266 -0.593 1 89.81 117 PRO A O 1
ATOM 912 N N . ILE A 1 118 ? -1.005 -22.516 -2.691 1 89.12 118 ILE A N 1
ATOM 913 C CA . ILE A 1 118 ? -0.793 -21.109 -3.012 1 89.12 118 ILE A CA 1
ATOM 914 C C . ILE A 1 118 ? -2.066 -20.312 -2.723 1 89.12 118 ILE A C 1
ATOM 916 O O . ILE A 1 118 ? -2.074 -19.094 -2.82 1 89.12 118 ILE A O 1
ATOM 920 N N . HIS A 1 119 ? -3.123 -20.984 -2.238 1 90.62 119 HIS A N 1
ATOM 921 C CA . HIS A 1 119 ? -4.414 -20.359 -1.992 1 90.62 119 HIS A CA 1
ATOM 922 C C . HIS A 1 119 ? -4.312 -19.297 -0.893 1 90.62 119 HIS A C 1
ATOM 924 O O . HIS A 1 119 ? -4.957 -18.25 -0.969 1 90.62 119 HIS A O 1
ATOM 930 N N . ALA A 1 120 ? -3.5 -19.625 0.056 1 79.12 120 ALA A N 1
ATOM 931 C CA . ALA A 1 120 ? -3.344 -18.719 1.191 1 79.12 120 ALA A CA 1
ATOM 932 C C . ALA A 1 120 ? -2.855 -17.344 0.736 1 79.12 120 ALA A C 1
ATOM 934 O O . ALA A 1 120 ? -3.24 -16.312 1.305 1 79.12 120 ALA A O 1
ATOM 935 N N . PHE A 1 121 ? -2.053 -17.312 -0.259 1 82.12 121 PHE A N 1
ATOM 936 C CA . PHE A 1 121 ? -1.6 -16.047 -0.834 1 82.12 121 PHE A CA 1
ATOM 937 C C . PHE A 1 121 ? -2.783 -15.211 -1.31 1 82.12 121 PHE A C 1
ATOM 939 O O . PHE A 1 121 ? -2.863 -14.016 -1.015 1 82.12 121 PHE A O 1
ATOM 946 N N . TYR A 1 122 ? -3.678 -15.766 -2.008 1 88 122 TYR A N 1
ATOM 947 C CA . TYR A 1 122 ? -4.793 -15.047 -2.619 1 88 122 TYR A CA 1
ATOM 948 C C . TYR A 1 122 ? -5.812 -14.625 -1.566 1 88 122 TYR A C 1
ATOM 950 O O . TYR A 1 122 ? -6.48 -13.602 -1.722 1 88 122 TYR A O 1
ATOM 958 N N . GLU A 1 123 ? -5.883 -15.367 -0.508 1 80.06 123 GLU A N 1
ATOM 959 C CA . GLU A 1 123 ? -6.789 -14.992 0.574 1 80.06 123 GLU A CA 1
ATOM 960 C C . GLU A 1 123 ? -6.414 -13.648 1.177 1 80.06 123 GLU A C 1
ATOM 962 O O . GLU A 1 123 ? -7.285 -12.891 1.609 1 80.06 123 GLU A O 1
ATOM 967 N N . HIS A 1 124 ? -5.207 -13.344 1.049 1 76.75 124 HIS A N 1
ATOM 968 C CA . HIS A 1 124 ? -4.766 -12.125 1.713 1 76.75 124 HIS A CA 1
ATOM 969 C C . HIS A 1 124 ? -4.418 -11.039 0.698 1 76.75 124 HIS A C 1
ATOM 971 O O . HIS A 1 124 ? -4.676 -9.852 0.935 1 76.75 124 HIS A O 1
ATOM 977 N N . ALA A 1 125 ? -3.891 -11.453 -0.423 1 85.31 125 ALA A N 1
ATOM 978 C CA . ALA A 1 125 ? -3.352 -10.477 -1.363 1 85.31 125 ALA A CA 1
ATOM 979 C C . ALA A 1 125 ? -4.434 -9.984 -2.318 1 85.31 125 ALA A C 1
ATOM 981 O O . ALA A 1 125 ? -4.402 -8.828 -2.758 1 85.31 125 ALA A O 1
ATOM 982 N N . ALA A 1 126 ? -5.395 -10.836 -2.625 1 90.56 126 ALA A N 1
ATOM 983 C CA . ALA A 1 126 ? -6.367 -10.5 -3.666 1 90.56 126 ALA A CA 1
ATOM 984 C C . ALA A 1 126 ? -7.234 -9.32 -3.252 1 90.56 126 ALA A C 1
ATOM 986 O O . ALA A 1 126 ? -7.523 -8.438 -4.066 1 90.56 126 ALA A O 1
ATOM 987 N N . GLU A 1 127 ? -7.621 -9.375 -2.016 1 87.88 127 GLU A N 1
ATOM 988 C CA . GLU A 1 127 ? -8.43 -8.258 -1.53 1 87.88 127 GLU A CA 1
ATOM 989 C C . GLU A 1 127 ? -7.66 -6.945 -1.6 1 87.88 127 GLU A C 1
ATOM 991 O O . GLU A 1 127 ? -8.211 -5.914 -1.988 1 87.88 127 GLU A O 1
ATOM 996 N N . LEU A 1 128 ? -6.477 -7.004 -1.139 1 88.25 128 LEU A N 1
ATOM 997 C CA . LEU A 1 128 ? -5.641 -5.809 -1.184 1 88.25 128 LEU A CA 1
ATOM 998 C C . LEU A 1 128 ? -5.438 -5.34 -2.621 1 88.25 128 LEU A C 1
ATOM 1000 O O . LEU A 1 128 ? -5.504 -4.141 -2.902 1 88.25 128 LEU A O 1
ATOM 1004 N N . GLU A 1 129 ? -5.18 -6.242 -3.516 1 93.81 129 GLU A N 1
ATOM 1005 C CA . GLU A 1 129 ? -5.039 -5.91 -4.93 1 93.81 129 GLU A CA 1
ATOM 1006 C C . GLU A 1 129 ? -6.277 -5.191 -5.457 1 93.81 129 GLU A C 1
ATOM 1008 O O . GLU A 1 129 ? -6.164 -4.164 -6.133 1 93.81 129 GLU A O 1
ATOM 1013 N N . TRP A 1 130 ? -7.395 -5.75 -5.133 1 93.5 130 TRP A N 1
ATOM 1014 C CA . TRP A 1 130 ? -8.664 -5.23 -5.625 1 93.5 130 TRP A CA 1
ATOM 1015 C C . TRP A 1 130 ? -8.945 -3.848 -5.051 1 93.5 130 TRP A C 1
ATOM 1017 O O . TRP A 1 130 ? -9.352 -2.936 -5.777 1 93.5 130 TRP A O 1
ATOM 1027 N N . THR A 1 131 ? -8.672 -3.715 -3.828 1 88 131 THR A N 1
ATOM 1028 C CA . THR A 1 131 ? -8.859 -2.432 -3.162 1 88 131 THR A CA 1
ATOM 1029 C C . THR A 1 131 ? -7.91 -1.383 -3.734 1 88 131 THR A C 1
ATOM 1031 O O . THR A 1 131 ? -8.312 -0.251 -4.008 1 88 131 THR A O 1
ATOM 1034 N N . ALA A 1 132 ? -6.652 -1.752 -3.871 1 91.88 132 ALA A N 1
ATOM 1035 C CA . ALA A 1 132 ? -5.664 -0.848 -4.457 1 91.88 132 ALA A CA 1
ATOM 1036 C C . ALA A 1 132 ? -6.074 -0.431 -5.867 1 91.88 132 ALA A C 1
ATOM 1038 O O . ALA A 1 132 ? -6 0.749 -6.219 1 91.88 132 ALA A O 1
ATOM 1039 N N . ALA A 1 133 ? -6.496 -1.382 -6.633 1 95.75 133 ALA A N 1
ATOM 1040 C CA . ALA A 1 133 ? -6.941 -1.101 -7.992 1 95.75 133 ALA A CA 1
ATOM 1041 C C . ALA A 1 133 ? -8.109 -0.117 -7.996 1 95.75 133 ALA A C 1
ATOM 1043 O O . ALA A 1 133 ? -8.102 0.865 -8.742 1 95.75 133 ALA A O 1
ATOM 1044 N N . SER A 1 134 ? -9.086 -0.381 -7.16 1 92.81 134 SER A N 1
ATOM 1045 C CA . SER A 1 134 ? -10.273 0.467 -7.082 1 92.81 134 SER A CA 1
ATOM 1046 C C . SER A 1 134 ? -9.914 1.876 -6.625 1 92.81 134 SER A C 1
ATOM 1048 O O . SER A 1 134 ? -10.477 2.857 -7.117 1 92.81 134 SER A O 1
ATOM 1050 N N . THR A 1 135 ? -9.023 1.919 -5.711 1 86.19 135 THR A N 1
ATOM 1051 C CA . THR A 1 135 ? -8.578 3.209 -5.195 1 86.19 135 THR A CA 1
ATOM 1052 C C . THR A 1 135 ? -7.934 4.039 -6.305 1 86.19 135 THR A C 1
ATOM 1054 O O . THR A 1 135 ? -8.273 5.211 -6.488 1 86.19 135 THR A O 1
ATOM 1057 N N . VAL A 1 136 ? -7.047 3.508 -7.051 1 89.88 136 VAL A N 1
ATOM 1058 C CA . VAL A 1 136 ? -6.336 4.227 -8.102 1 89.88 136 VAL A CA 1
ATOM 1059 C C . VAL A 1 136 ? -7.297 4.566 -9.234 1 89.88 136 VAL A C 1
ATOM 1061 O O . VAL A 1 136 ? -7.254 5.672 -9.789 1 89.88 136 VAL A O 1
ATOM 1064 N N . LEU A 1 137 ? -8.156 3.578 -9.555 1 92.88 137 LEU A N 1
ATOM 1065 C CA . LEU A 1 137 ? -9.109 3.803 -10.633 1 92.88 137 LEU A CA 1
ATOM 1066 C C . LEU A 1 137 ? -10.164 4.828 -10.227 1 92.88 137 LEU A C 1
ATOM 1068 O O . LEU A 1 137 ? -10.75 5.488 -11.086 1 92.88 137 LEU A O 1
ATOM 1072 N N . GLY A 1 138 ? -10.461 4.906 -8.922 1 86.38 138 GLY A N 1
ATOM 1073 C CA . GLY A 1 138 ? -11.469 5.805 -8.398 1 86.38 138 GLY A CA 1
ATOM 1074 C C . GLY A 1 138 ? -12.859 5.188 -8.359 1 86.38 138 GLY A C 1
ATOM 1075 O O . GLY A 1 138 ? -13.836 5.871 -8.047 1 86.38 138 GLY A O 1
ATOM 1076 N N . ARG A 1 139 ? -12.969 3.945 -8.773 1 91.75 139 ARG A N 1
ATOM 1077 C CA . ARG A 1 139 ? -14.18 3.143 -8.773 1 91.75 139 ARG A CA 1
ATOM 1078 C C . ARG A 1 139 ? -13.859 1.655 -8.852 1 91.75 139 ARG A C 1
ATOM 1080 O O . ARG A 1 139 ? -12.719 1.277 -9.141 1 91.75 139 ARG A O 1
ATOM 1087 N N . THR A 1 140 ? -14.844 0.862 -8.602 1 94 140 THR A N 1
ATOM 1088 C CA . THR A 1 140 ? -14.688 -0.572 -8.82 1 94 140 THR A CA 1
ATOM 1089 C C . THR A 1 140 ? -14.531 -0.882 -10.305 1 94 140 THR A C 1
ATOM 1091 O O . THR A 1 140 ? -15.305 -0.398 -11.125 1 94 140 THR A O 1
ATOM 1094 N N . PRO A 1 141 ? -13.516 -1.643 -10.688 1 97.69 141 PRO A N 1
ATOM 1095 C CA . PRO A 1 141 ? -13.414 -2.045 -12.094 1 97.69 141 PRO A CA 1
ATOM 1096 C C . PRO A 1 141 ? -14.609 -2.875 -12.547 1 97.69 141 PRO A C 1
ATOM 1098 O O . PRO A 1 141 ? -15.109 -3.721 -11.797 1 97.69 141 PRO A O 1
ATOM 1101 N N . ARG A 1 142 ? -15.086 -2.619 -13.734 1 97.88 142 ARG A N 1
ATOM 1102 C CA . ARG A 1 142 ? -16.203 -3.377 -14.289 1 97.88 142 ARG A CA 1
ATOM 1103 C C . ARG A 1 142 ? -15.719 -4.406 -15.305 1 97.88 142 ARG A C 1
ATOM 1105 O O . ARG A 1 142 ? -16.438 -5.344 -15.648 1 97.88 142 ARG A O 1
ATOM 1112 N N . SER A 1 143 ? -14.57 -4.191 -15.812 1 98.56 143 SER A N 1
ATOM 1113 C CA . SER A 1 143 ? -13.969 -5.082 -16.797 1 98.56 143 SER A CA 1
ATOM 1114 C C . SER A 1 143 ? -12.484 -5.285 -16.516 1 98.56 143 SER A C 1
ATOM 1116 O O . SER A 1 143 ? -11.727 -4.312 -16.406 1 98.56 143 SER A O 1
ATOM 1118 N N . VAL A 1 144 ? -12.07 -6.562 -16.484 1 98.62 144 VAL A N 1
ATOM 1119 C CA . VAL A 1 144 ? -10.703 -6.902 -16.094 1 98.62 144 VAL A CA 1
ATOM 1120 C C . VAL A 1 144 ? -10.133 -7.945 -17.047 1 98.62 144 VAL A C 1
ATOM 1122 O O . VAL A 1 144 ? -10.82 -8.898 -17.422 1 98.62 144 VAL A O 1
ATOM 1125 N N . ALA A 1 145 ? -8.961 -7.703 -17.578 1 98.69 145 ALA A N 1
ATOM 1126 C CA . ALA A 1 145 ? -8.203 -8.742 -18.266 1 98.69 145 ALA A CA 1
ATOM 1127 C C . ALA A 1 145 ? -7.105 -9.312 -17.375 1 98.69 145 ALA A C 1
ATOM 1129 O O . ALA A 1 145 ? -6.367 -8.562 -16.719 1 98.69 145 ALA A O 1
ATOM 1130 N N . ILE A 1 146 ? -7.07 -10.609 -17.297 1 98.12 146 ILE A N 1
ATOM 1131 C CA . ILE A 1 146 ? -6.004 -11.281 -16.562 1 98.12 146 ILE A CA 1
ATOM 1132 C C . ILE A 1 146 ? -5.055 -11.969 -17.547 1 98.12 146 ILE A C 1
ATOM 1134 O O . ILE A 1 146 ? -5.434 -12.93 -18.219 1 98.12 146 ILE A O 1
ATOM 1138 N N . LEU A 1 147 ? -3.857 -11.422 -17.672 1 97.12 147 LEU A N 1
ATOM 1139 C CA . LEU A 1 147 ? -2.826 -12.008 -18.531 1 97.12 147 LEU A CA 1
ATOM 1140 C C . LEU A 1 147 ? -1.963 -12.984 -17.734 1 97.12 147 LEU A C 1
ATOM 1142 O O . LEU A 1 147 ? -1.225 -12.586 -16.844 1 97.12 147 LEU A O 1
ATOM 1146 N N . GLY A 1 148 ? -2.062 -14.25 -18.094 1 95 148 GLY A N 1
ATOM 1147 C CA . GLY A 1 148 ? -1.439 -15.305 -17.312 1 95 148 GLY A CA 1
ATOM 1148 C C . GLY A 1 148 ? -2.352 -15.875 -16.25 1 95 148 GLY A C 1
ATOM 1149 O O . GLY A 1 148 ? -1.971 -15.953 -15.078 1 95 148 GLY A O 1
ATOM 1150 N N . ALA A 1 149 ? -3.531 -16.328 -16.656 1 96.12 149 ALA A N 1
ATOM 1151 C CA . ALA A 1 149 ? -4.551 -16.781 -15.711 1 96.12 149 ALA A CA 1
ATOM 1152 C C . ALA A 1 149 ? -4.184 -18.141 -15.125 1 96.12 149 ALA A C 1
ATOM 1154 O O . ALA A 1 149 ? -4.566 -18.453 -13.992 1 96.12 149 ALA A O 1
ATOM 1155 N N . GLY A 1 150 ? -3.451 -19 -15.914 1 94.94 150 GLY A N 1
ATOM 1156 C CA . GLY A 1 150 ? -3.018 -20.312 -15.453 1 94.94 150 GLY A CA 1
ATOM 1157 C C . GLY A 1 150 ? -4.125 -21.344 -15.469 1 94.94 150 GLY A C 1
ATOM 1158 O O . GLY A 1 150 ? -5.234 -21.062 -15.938 1 94.94 150 GLY A O 1
ATOM 1159 N N . ALA A 1 151 ? -3.775 -22.516 -14.992 1 96.56 151 ALA A N 1
ATOM 1160 C CA . ALA A 1 151 ? -4.711 -23.641 -14.969 1 96.56 151 ALA A CA 1
ATOM 1161 C C . ALA A 1 151 ? -5.758 -23.469 -13.867 1 96.56 151 ALA A C 1
ATOM 1163 O O . ALA A 1 151 ? -6.848 -24.031 -13.938 1 96.56 151 ALA A O 1
ATOM 1164 N N . LEU A 1 152 ? -5.41 -22.766 -12.891 1 97.19 152 LEU A N 1
ATOM 1165 C CA . LEU A 1 152 ? -6.312 -22.406 -11.805 1 97.19 152 LEU A CA 1
ATOM 1166 C C . LEU A 1 152 ? -6.34 -20.891 -11.602 1 97.19 152 LEU A C 1
ATOM 1168 O O . LEU A 1 152 ? -5.52 -20.344 -10.859 1 97.19 152 LEU A O 1
ATOM 1172 N N . PRO A 1 153 ? -7.289 -20.234 -12.195 1 96.38 153 PRO A N 1
ATOM 1173 C CA . PRO A 1 153 ? -7.281 -18.766 -12.195 1 96.38 153 PRO A CA 1
ATOM 1174 C C . PRO A 1 153 ? -7.801 -18.172 -10.891 1 96.38 153 PRO A C 1
ATOM 1176 O O . PRO A 1 153 ? -8.867 -17.562 -10.867 1 96.38 153 PRO A O 1
ATOM 1179 N N . GLU A 1 154 ? -7 -18.156 -9.867 1 96.44 154 GLU A N 1
ATOM 1180 C CA . GLU A 1 154 ? -7.387 -17.781 -8.508 1 96.44 154 GLU A CA 1
ATOM 1181 C C . GLU A 1 154 ? -7.785 -16.312 -8.438 1 96.44 154 GLU A C 1
ATOM 1183 O O . GLU A 1 154 ? -8.703 -15.953 -7.699 1 96.44 154 GLU A O 1
ATOM 1188 N N . THR A 1 155 ? -7.074 -15.484 -9.18 1 96.56 155 THR A N 1
ATOM 1189 C CA . THR A 1 155 ? -7.449 -14.07 -9.195 1 96.56 155 THR A CA 1
ATOM 1190 C C . THR A 1 155 ? -8.867 -13.898 -9.727 1 96.56 155 THR A C 1
ATOM 1192 O O . THR A 1 155 ? -9.68 -13.18 -9.133 1 96.56 155 THR A O 1
ATOM 1195 N N . CYS A 1 156 ? -9.195 -14.594 -10.789 1 97.62 156 CYS A N 1
ATOM 1196 C CA . CYS A 1 156 ? -10.531 -14.539 -11.359 1 97.62 156 CYS A CA 1
ATOM 1197 C C . CYS A 1 156 ? -11.562 -15.109 -10.391 1 97.62 156 CYS A C 1
ATOM 1199 O O . CYS A 1 156 ? -12.648 -14.539 -10.227 1 97.62 156 CYS A O 1
ATOM 1201 N N . ILE A 1 157 ? -11.227 -16.234 -9.766 1 97.62 157 ILE A N 1
ATOM 1202 C CA . ILE A 1 157 ? -12.117 -16.859 -8.789 1 97.62 157 ILE A CA 1
ATOM 1203 C C . ILE A 1 157 ? -12.453 -15.859 -7.684 1 97.62 157 ILE A C 1
ATOM 1205 O O . ILE A 1 157 ? -13.625 -15.664 -7.352 1 97.62 157 ILE A O 1
ATOM 1209 N N . TRP A 1 158 ? -11.469 -15.195 -7.184 1 95.94 158 TRP A N 1
ATOM 1210 C CA . TRP A 1 158 ? -11.68 -14.242 -6.098 1 95.94 158 TRP A CA 1
ATOM 1211 C C . TRP A 1 158 ? -12.555 -13.086 -6.551 1 95.94 158 TRP A C 1
ATOM 1213 O O . TRP A 1 158 ? -13.484 -12.688 -5.844 1 95.94 158 TRP A O 1
ATOM 1223 N N . ILE A 1 159 ? -12.258 -12.547 -7.711 1 96.75 159 ILE A N 1
ATOM 1224 C CA . ILE A 1 159 ? -12.992 -11.391 -8.219 1 96.75 159 ILE A CA 1
ATOM 1225 C C . ILE A 1 159 ? -14.461 -11.766 -8.414 1 96.75 159 ILE A C 1
ATOM 1227 O O . ILE A 1 159 ? -15.359 -11.016 -8.023 1 96.75 159 ILE A O 1
ATOM 1231 N N . GLN A 1 160 ? -14.68 -12.938 -9 1 97.69 160 GLN A N 1
ATOM 1232 C CA . GLN A 1 160 ? -16.062 -13.359 -9.266 1 97.69 160 GLN A CA 1
ATOM 1233 C C . GLN A 1 160 ? -16.797 -13.648 -7.965 1 97.69 160 GLN A C 1
ATOM 1235 O O . GLN A 1 160 ? -17.984 -13.328 -7.84 1 97.69 160 GLN A O 1
ATOM 1240 N N . ASP A 1 161 ? -16.125 -14.258 -7.004 1 95.88 161 ASP A N 1
ATOM 1241 C CA . ASP A 1 161 ? -16.734 -14.453 -5.695 1 95.88 161 ASP A CA 1
ATOM 1242 C C . ASP A 1 161 ? -17.078 -13.117 -5.043 1 95.88 161 ASP A C 1
ATOM 1244 O O . ASP A 1 161 ? -18.172 -12.961 -4.48 1 95.88 161 ASP A O 1
ATOM 1248 N N . TRP A 1 162 ? -16.156 -12.188 -5.074 1 93.56 162 TRP A N 1
ATOM 1249 C CA . TRP A 1 162 ? -16.375 -10.844 -4.547 1 93.56 162 TRP A CA 1
ATOM 1250 C C . TRP A 1 162 ? -17.594 -10.203 -5.195 1 93.56 162 TRP A C 1
ATOM 1252 O O . TRP A 1 162 ? -18.469 -9.664 -4.504 1 93.56 162 TRP A O 1
ATOM 1262 N N . ALA A 1 163 ? -17.641 -10.242 -6.57 1 95.06 163 ALA A N 1
ATOM 1263 C CA . ALA A 1 163 ? -18.734 -9.641 -7.324 1 95.06 163 ALA A CA 1
ATOM 1264 C C . ALA A 1 163 ? -20.078 -10.258 -6.945 1 95.06 163 ALA A C 1
ATOM 1266 O O . ALA A 1 163 ? -21.047 -9.547 -6.68 1 95.06 163 ALA A O 1
ATOM 1267 N N . ARG A 1 164 ? -20.094 -11.508 -6.82 1 94.69 164 ARG A N 1
ATOM 1268 C CA . ARG A 1 164 ? -21.312 -12.242 -6.508 1 94.69 164 ARG A CA 1
ATOM 1269 C C . ARG A 1 164 ? -21.828 -11.883 -5.117 1 94.69 164 ARG A C 1
ATOM 1271 O O . ARG A 1 164 ? -23.031 -11.633 -4.934 1 94.69 164 ARG A O 1
ATOM 1278 N N . THR A 1 165 ? -20.953 -11.867 -4.176 1 93.38 165 THR A N 1
ATOM 1279 C CA . THR A 1 165 ? -21.328 -11.594 -2.793 1 93.38 165 THR A CA 1
ATOM 1280 C C . THR A 1 165 ? -21.891 -10.18 -2.654 1 93.38 165 THR A C 1
ATOM 1282 O O . THR A 1 165 ? -22.703 -9.914 -1.767 1 93.38 165 THR A O 1
ATOM 1285 N N . ARG A 1 166 ? -21.609 -9.305 -3.525 1 92.19 166 ARG A N 1
ATOM 1286 C CA . ARG A 1 166 ? -22 -7.906 -3.41 1 92.19 166 ARG A CA 1
ATOM 1287 C C . ARG A 1 166 ? -23.078 -7.555 -4.426 1 92.19 166 ARG A C 1
ATOM 1289 O O . ARG A 1 166 ? -23.484 -6.395 -4.527 1 92.19 166 ARG A O 1
ATOM 1296 N N . GLY A 1 167 ? -23.453 -8.508 -5.219 1 93.88 167 GLY A N 1
ATOM 1297 C CA . GLY A 1 167 ? -24.453 -8.273 -6.242 1 93.88 167 GLY A CA 1
ATOM 1298 C C . GLY A 1 167 ? -23.953 -7.395 -7.375 1 93.88 167 GLY A C 1
ATOM 1299 O O . GLY A 1 167 ? -24.719 -6.605 -7.938 1 93.88 167 GLY A O 1
ATOM 1300 N N . GLU A 1 168 ? -22.688 -7.453 -7.609 1 94.31 168 GLU A N 1
ATOM 1301 C CA . GLU A 1 168 ? -22.062 -6.699 -8.695 1 94.31 168 GLU A CA 1
ATOM 1302 C C . GLU A 1 168 ? -21.703 -7.613 -9.859 1 94.31 168 GLU A C 1
ATOM 1304 O O . GLU A 1 168 ? -21.75 -8.836 -9.742 1 94.31 168 GLU A O 1
ATOM 1309 N N . ARG A 1 169 ? -21.484 -7.016 -11 1 96.25 169 ARG A N 1
ATOM 1310 C CA . ARG A 1 169 ? -21.016 -7.746 -12.164 1 96.25 169 ARG A CA 1
ATOM 1311 C C . ARG A 1 169 ? -19.656 -7.238 -12.625 1 96.25 169 ARG A C 1
ATOM 1313 O O . ARG A 1 169 ? -19.453 -6.031 -12.797 1 96.25 169 ARG A O 1
ATOM 1320 N N . VAL A 1 170 ? -18.734 -8.102 -12.672 1 98.12 170 VAL A N 1
ATOM 1321 C CA . VAL A 1 170 ? -17.406 -7.789 -13.203 1 98.12 170 VAL A CA 1
ATOM 1322 C C . VAL A 1 170 ? -17.078 -8.742 -14.344 1 98.12 170 VAL A C 1
ATOM 1324 O O . VAL A 1 170 ? -17.125 -9.969 -14.18 1 98.12 170 VAL A O 1
ATOM 1327 N N . ARG A 1 171 ? -16.828 -8.219 -15.57 1 98.38 171 ARG A N 1
ATOM 1328 C CA . ARG A 1 171 ? -16.391 -9.039 -16.688 1 98.38 171 ARG A CA 1
ATOM 1329 C C . ARG A 1 171 ? -14.891 -9.305 -16.609 1 98.38 171 ARG A C 1
ATOM 1331 O O . ARG A 1 171 ? -14.094 -8.367 -16.531 1 98.38 171 ARG A O 1
ATOM 1338 N N . VAL A 1 172 ? -14.555 -10.57 -16.562 1 98.56 172 VAL A N 1
ATOM 1339 C CA . VAL A 1 172 ? -13.156 -10.953 -16.453 1 98.56 172 VAL A CA 1
ATOM 1340 C C . VAL A 1 172 ? -12.758 -11.789 -17.672 1 98.56 172 VAL A C 1
ATOM 1342 O O . VAL A 1 172 ? -13.414 -12.781 -18 1 98.56 172 VAL A O 1
ATOM 1345 N N . HIS A 1 173 ? -11.789 -11.352 -18.406 1 98.62 173 HIS A N 1
ATOM 1346 C CA . HIS A 1 173 ? -11.227 -12.078 -19.531 1 98.62 173 HIS A CA 1
ATOM 1347 C C . HIS A 1 173 ? -9.883 -12.711 -19.172 1 98.62 173 HIS A C 1
ATOM 1349 O O . HIS A 1 173 ? -8.93 -12 -18.844 1 98.62 173 HIS A O 1
ATOM 1355 N N . ASN A 1 174 ? -9.82 -14.047 -19.234 1 98.19 174 ASN A N 1
ATOM 1356 C CA . ASN A 1 174 ? -8.633 -14.797 -18.828 1 98.19 174 ASN A CA 1
ATOM 1357 C C . ASN A 1 174 ? -7.801 -15.219 -20.047 1 98.19 174 ASN A C 1
ATOM 1359 O O . ASN A 1 174 ? -8.305 -15.883 -20.953 1 98.19 174 ASN A O 1
ATOM 1363 N N . VAL A 1 175 ? -6.555 -14.844 -20 1 97.81 175 VAL A N 1
ATOM 1364 C CA . VAL A 1 175 ? -5.617 -15.234 -21.047 1 97.81 175 VAL A CA 1
ATOM 1365 C C . VAL A 1 175 ? -4.598 -16.219 -20.484 1 97.81 175 VAL A C 1
ATOM 1367 O O . VAL A 1 175 ? -4.008 -15.977 -19.422 1 97.81 175 VAL A O 1
ATOM 1370 N N . GLU A 1 176 ? -4.461 -17.312 -21.094 1 96.88 176 GLU A N 1
ATOM 1371 C CA . GLU A 1 176 ? -3.484 -18.328 -20.719 1 96.88 176 GLU A CA 1
ATOM 1372 C C . GLU A 1 176 ? -2.725 -18.844 -21.938 1 96.88 176 GLU A C 1
ATOM 1374 O O . GLU A 1 176 ? -3.322 -19.094 -22.984 1 96.88 176 GLU A O 1
ATOM 1379 N N . LEU A 1 177 ? -1.435 -18.938 -21.812 1 94.88 177 LEU A N 1
ATOM 1380 C CA . LEU A 1 177 ? -0.534 -19.281 -22.906 1 94.88 177 LEU A CA 1
ATOM 1381 C C . LEU A 1 177 ? -0.789 -20.703 -23.406 1 94.88 177 LEU A C 1
ATOM 1383 O O . LEU A 1 177 ? -0.801 -20.953 -24.609 1 94.88 177 LEU A O 1
ATOM 1387 N N . VAL A 1 178 ? -0.936 -21.672 -22.5 1 95.25 178 VAL A N 1
ATOM 1388 C CA . VAL A 1 178 ? -1.029 -23.094 -22.812 1 95.25 178 VAL A CA 1
ATOM 1389 C C . VAL A 1 178 ? -2.496 -23.516 -22.922 1 95.25 178 VAL A C 1
ATOM 1391 O O . VAL A 1 178 ? -3.215 -23.531 -21.922 1 95.25 178 VAL A O 1
ATOM 1394 N N . PRO A 1 179 ? -2.943 -23.922 -24.047 1 97.69 179 PRO A N 1
ATOM 1395 C CA . PRO A 1 179 ? -4.359 -24.219 -24.281 1 97.69 179 PRO A CA 1
ATOM 1396 C C . PRO A 1 179 ? -4.898 -25.281 -23.312 1 97.69 179 PRO A C 1
ATOM 1398 O O . PRO A 1 179 ? -6.031 -25.156 -22.828 1 97.69 179 PRO A O 1
ATOM 1401 N N . SER A 1 180 ? -4.098 -26.266 -23.047 1 97.25 180 SER A N 1
ATOM 1402 C CA . SER A 1 180 ? -4.574 -27.312 -22.156 1 97.25 180 SER A CA 1
ATOM 1403 C C . SER A 1 180 ? -4.797 -26.781 -20.734 1 97.25 180 SER A C 1
ATOM 1405 O O . SER A 1 180 ? -5.691 -27.266 -20.031 1 97.25 180 SER A O 1
ATOM 1407 N N . ARG A 1 181 ? -3.994 -25.828 -20.312 1 96.75 181 ARG A N 1
ATOM 1408 C CA . ARG A 1 181 ? -4.191 -25.203 -19.016 1 96.75 181 ARG A CA 1
ATOM 1409 C C . ARG A 1 181 ? -5.461 -24.359 -19 1 96.75 181 ARG A C 1
ATOM 1411 O O . ARG A 1 181 ? -6.188 -24.328 -18 1 96.75 181 ARG A O 1
ATOM 1418 N N . LEU A 1 182 ? -5.668 -23.719 -20.078 1 97.56 182 LEU A N 1
ATOM 1419 C CA . LEU A 1 182 ? -6.879 -22.906 -20.188 1 97.56 182 LEU A CA 1
ATOM 1420 C C . LEU A 1 182 ? -8.125 -23.781 -20.094 1 97.56 182 LEU A C 1
ATOM 1422 O O . LEU A 1 182 ? -9.102 -23.422 -19.438 1 97.56 182 LEU A O 1
ATOM 1426 N N . GLU A 1 183 ? -8.109 -24.891 -20.828 1 97.81 183 GLU A N 1
ATOM 1427 C CA . GLU A 1 183 ? -9.227 -25.828 -20.766 1 97.81 183 GLU A CA 1
ATOM 1428 C C . GLU A 1 183 ? -9.477 -26.312 -19.344 1 97.81 183 GLU A C 1
ATOM 1430 O O . GLU A 1 183 ? -10.625 -26.406 -18.906 1 97.81 183 GLU A O 1
ATOM 1435 N N . LEU A 1 184 ? -8.398 -26.609 -18.75 1 97.75 184 LEU A N 1
ATOM 1436 C CA . LEU A 1 184 ? -8.5 -27.047 -17.359 1 97.75 184 LEU A CA 1
ATOM 1437 C C . LEU A 1 184 ? -9.102 -25.953 -16.5 1 97.75 184 LEU A C 1
ATOM 1439 O O . LEU A 1 184 ? -9.922 -26.219 -15.617 1 97.75 184 LEU A O 1
ATOM 1443 N N . SER A 1 185 ? -8.688 -24.719 -16.641 1 97.62 185 SER A N 1
ATOM 1444 C CA . SER A 1 185 ? -9.227 -23.562 -15.922 1 97.62 185 SER A CA 1
ATOM 1445 C C . SER A 1 185 ? -10.734 -23.453 -16.125 1 97.62 185 SER A C 1
ATOM 1447 O O . SER A 1 185 ? -11.469 -23.188 -15.172 1 97.62 185 SER A O 1
ATOM 1449 N N . GLN A 1 186 ? -11.172 -23.672 -17.344 1 98 186 GLN A N 1
ATOM 1450 C CA . GLN A 1 186 ? -12.594 -23.578 -17.656 1 98 186 GLN A CA 1
ATOM 1451 C C . GLN A 1 186 ? -13.398 -24.656 -16.922 1 98 186 GLN A C 1
ATOM 1453 O O . GLN A 1 186 ? -14.461 -24.375 -16.375 1 98 186 GLN A O 1
ATOM 1458 N N . ARG A 1 187 ? -12.875 -25.812 -16.922 1 98.06 187 ARG A N 1
ATOM 1459 C CA . ARG A 1 187 ? -13.547 -26.922 -16.25 1 98.06 187 ARG A CA 1
ATOM 1460 C C . ARG A 1 187 ? -13.602 -26.672 -14.742 1 98.06 187 ARG A C 1
ATOM 1462 O O . ARG A 1 187 ? -14.625 -26.938 -14.102 1 98.06 187 ARG A O 1
ATOM 1469 N N . ALA A 1 188 ? -12.5 -26.172 -14.195 1 98.19 188 ALA A N 1
ATOM 1470 C CA . ALA A 1 188 ? -12.469 -25.859 -12.766 1 98.19 188 ALA A CA 1
ATOM 1471 C C . ALA A 1 188 ? -13.484 -24.781 -12.414 1 98.19 188 ALA A C 1
ATOM 1473 O O . ALA A 1 188 ? -14.227 -24.906 -11.438 1 98.19 188 ALA A O 1
ATOM 1474 N N . MET A 1 189 ? -13.516 -23.734 -13.227 1 98.12 189 MET A N 1
ATOM 1475 C CA . MET A 1 189 ? -14.445 -22.625 -13.008 1 98.12 189 MET A CA 1
ATOM 1476 C C . MET A 1 189 ? -15.891 -23.109 -13.078 1 98.12 189 MET A C 1
ATOM 1478 O O . MET A 1 189 ? -16.75 -22.656 -12.312 1 98.12 189 MET A O 1
ATOM 1482 N N . ALA A 1 190 ? -16.156 -24.047 -14.023 1 97.75 190 ALA A N 1
ATOM 1483 C CA . ALA A 1 190 ? -17.5 -24.609 -14.164 1 97.75 190 ALA A CA 1
ATOM 1484 C C . ALA A 1 190 ? -17.906 -25.375 -12.906 1 97.75 190 ALA A C 1
ATOM 1486 O O . ALA A 1 190 ? -19.016 -25.219 -12.414 1 97.75 190 ALA A O 1
ATOM 1487 N N . THR A 1 191 ? -16.984 -26.156 -12.422 1 98.12 191 THR A N 1
ATOM 1488 C CA . THR A 1 191 ? -17.266 -26.953 -11.234 1 98.12 191 THR A CA 1
ATOM 1489 C C . THR A 1 191 ? -17.484 -26.047 -10.016 1 98.12 191 THR A C 1
ATOM 1491 O O . THR A 1 191 ? -18.297 -26.375 -9.141 1 98.12 191 THR A O 1
ATOM 1494 N N . LEU A 1 192 ? -16.828 -24.906 -9.953 1 97.81 192 LEU A N 1
ATOM 1495 C CA . LEU A 1 192 ? -16.953 -23.953 -8.867 1 97.81 192 LEU A CA 1
ATOM 1496 C C . LEU A 1 192 ? -18.203 -23.094 -9.047 1 97.81 192 LEU A C 1
ATOM 1498 O O . LEU A 1 192 ? -18.5 -22.234 -8.211 1 97.81 192 LEU A O 1
ATOM 1502 N N . GLU A 1 193 ? -18.875 -23.25 -10.234 1 96.69 193 GLU A N 1
ATOM 1503 C CA . GLU A 1 193 ? -20.078 -22.516 -10.594 1 96.69 193 GLU A CA 1
ATOM 1504 C C . GLU A 1 193 ? -19.766 -21.031 -10.797 1 96.69 193 GLU A C 1
ATOM 1506 O O . GLU A 1 193 ? -20.547 -20.172 -10.375 1 96.69 193 GLU A O 1
ATOM 1511 N N . LEU A 1 194 ? -18.609 -20.781 -11.344 1 95.56 194 LEU A N 1
ATOM 1512 C CA . LEU A 1 194 ? -18.188 -19.422 -11.617 1 95.56 194 LEU A CA 1
ATOM 1513 C C . LEU A 1 194 ? -18.047 -19.172 -13.117 1 95.56 194 LEU A C 1
ATOM 1515 O O . LEU A 1 194 ? -17.578 -18.109 -13.539 1 95.56 194 LEU A O 1
ATOM 1519 N N . ASP A 1 195 ? -18.375 -20.25 -13.789 1 88.31 195 ASP A N 1
ATOM 1520 C CA . ASP A 1 195 ? -18.406 -20.109 -15.242 1 88.31 195 ASP A CA 1
ATOM 1521 C C . ASP A 1 195 ? -19.688 -19.406 -15.695 1 88.31 195 ASP A C 1
ATOM 1523 O O . ASP A 1 195 ? -20.797 -19.875 -15.43 1 88.31 195 ASP A O 1
ATOM 1527 N N . SER A 1 196 ? -19.578 -18.188 -16.094 1 91.25 196 SER A N 1
ATOM 1528 C CA . SER A 1 196 ? -20.703 -17.375 -16.562 1 91.25 196 SER A CA 1
ATOM 1529 C C . SER A 1 196 ? -20.297 -16.547 -17.781 1 91.25 196 SER A C 1
ATOM 1531 O O . SER A 1 196 ? -19.156 -16.609 -18.234 1 91.25 196 SER A O 1
ATOM 1533 N N . GLU A 1 197 ? -21.25 -15.805 -18.297 1 95.06 197 GLU A N 1
ATOM 1534 C CA . GLU A 1 197 ? -20.984 -14.922 -19.422 1 95.06 197 GLU A CA 1
ATOM 1535 C C . GLU A 1 197 ? -19.969 -13.836 -19.047 1 95.06 197 GLU A C 1
ATOM 1537 O O . GLU A 1 197 ? -19.344 -13.234 -19.922 1 95.06 197 GLU A O 1
ATOM 1542 N N . ASP A 1 198 ? -19.828 -13.625 -17.719 1 97 198 ASP A N 1
ATOM 1543 C CA . ASP A 1 198 ? -18.922 -12.578 -17.25 1 97 198 ASP A CA 1
ATOM 1544 C C . ASP A 1 198 ? -17.484 -13.078 -17.156 1 97 198 ASP A C 1
ATOM 1546 O O . ASP A 1 198 ? -16.578 -12.312 -16.875 1 97 198 ASP A O 1
ATOM 1550 N N . THR A 1 199 ? -17.281 -14.352 -17.406 1 98.12 199 THR A N 1
ATOM 1551 C CA . THR A 1 199 ? -15.953 -14.945 -17.406 1 98.12 199 THR A CA 1
ATOM 1552 C C . THR A 1 199 ? -15.617 -15.508 -18.781 1 98.12 199 THR A C 1
ATOM 1554 O O . THR A 1 199 ? -16.266 -16.453 -19.25 1 98.12 199 THR A O 1
ATOM 1557 N N . THR A 1 200 ? -14.711 -14.938 -19.469 1 98.12 200 THR A N 1
ATOM 1558 C CA . THR A 1 200 ? -14.328 -15.367 -20.797 1 98.12 200 THR A CA 1
ATOM 1559 C C . THR A 1 200 ? -12.859 -15.773 -20.844 1 98.12 200 THR A C 1
ATOM 1561 O O . THR A 1 200 ? -12.102 -15.492 -19.906 1 98.12 200 THR A O 1
ATOM 1564 N N . TYR A 1 201 ? -12.5 -16.531 -21.938 1 98.06 201 TYR A N 1
ATOM 1565 C CA . TYR A 1 201 ? -11.188 -17.156 -22 1 98.06 201 TYR A CA 1
ATOM 1566 C C . TYR A 1 201 ? -10.57 -17.016 -23.391 1 98.06 201 TYR A C 1
ATOM 1568 O O . TYR A 1 201 ? -11.289 -17 -24.391 1 98.06 201 TYR A O 1
ATOM 1576 N N . GLU A 1 202 ? -9.312 -16.938 -23.391 1 98.19 202 GLU A N 1
ATOM 1577 C CA . GLU A 1 202 ? -8.555 -16.891 -24.641 1 98.19 202 GLU A CA 1
ATOM 1578 C C . GLU A 1 202 ? -7.172 -17.5 -24.469 1 98.19 202 GLU A C 1
ATOM 1580 O O . GLU A 1 202 ? -6.449 -17.156 -23.531 1 98.19 202 GLU A O 1
ATOM 1585 N N . ALA A 1 203 ? -6.844 -18.453 -25.344 1 97.69 203 ALA A N 1
ATOM 1586 C CA . ALA A 1 203 ? -5.5 -19.031 -25.344 1 97.69 203 ALA A CA 1
ATOM 1587 C C . ALA A 1 203 ? -4.559 -18.203 -26.234 1 97.69 203 ALA A C 1
ATOM 1589 O O . ALA A 1 203 ? -4.91 -17.844 -27.344 1 97.69 203 ALA A O 1
ATOM 1590 N N . GLY A 1 204 ? -3.389 -17.859 -25.688 1 95.44 204 GLY A N 1
ATOM 1591 C CA . GLY A 1 204 ? -2.402 -17.141 -26.484 1 95.44 204 GLY A CA 1
ATOM 1592 C C . GLY A 1 204 ? -1.339 -16.453 -25.641 1 95.44 204 GLY A C 1
ATOM 1593 O O . GLY A 1 204 ? -1.398 -16.5 -24.406 1 95.44 204 GLY A O 1
ATOM 1594 N N . ASP A 1 205 ? -0.391 -15.883 -26.281 1 93.38 205 ASP A N 1
ATOM 1595 C CA . ASP A 1 205 ? 0.677 -15.109 -25.641 1 93.38 205 ASP A CA 1
ATOM 1596 C C . ASP A 1 205 ? 0.174 -13.742 -25.188 1 93.38 205 ASP A C 1
ATOM 1598 O O . ASP A 1 205 ? -0.417 -13 -25.984 1 93.38 205 ASP A O 1
ATOM 1602 N N . ALA A 1 206 ? 0.392 -13.461 -23.891 1 91.88 206 ALA A N 1
ATOM 1603 C CA . ALA A 1 206 ? -0.034 -12.188 -23.328 1 91.88 206 ALA A CA 1
ATOM 1604 C C . ALA A 1 206 ? 0.488 -11.016 -24.156 1 91.88 206 ALA A C 1
ATOM 1606 O O . ALA A 1 206 ? -0.097 -9.93 -24.141 1 91.88 206 ALA A O 1
ATOM 1607 N N . ARG A 1 207 ? 1.584 -11.203 -24.953 1 90.69 207 ARG A N 1
ATOM 1608 C CA . ARG A 1 207 ? 2.164 -10.172 -25.797 1 90.69 207 ARG A CA 1
ATOM 1609 C C . ARG A 1 207 ? 1.268 -9.891 -27 1 90.69 207 ARG A C 1
ATOM 1611 O O . ARG A 1 207 ? 1.371 -8.828 -27.625 1 90.69 207 ARG A O 1
ATOM 1618 N N . GLU A 1 208 ? 0.388 -10.805 -27.188 1 92.06 208 GLU A N 1
ATOM 1619 C CA . GLU A 1 208 ? -0.329 -10.727 -28.453 1 92.06 208 GLU A CA 1
ATOM 1620 C C . GLU A 1 208 ? -1.838 -10.688 -28.234 1 92.06 208 GLU A C 1
ATOM 1622 O O . GLU A 1 208 ? -2.572 -10.117 -29.047 1 92.06 208 GLU A O 1
ATOM 1627 N N . VAL A 1 209 ? -2.301 -11.344 -27.266 1 94 209 VAL A N 1
ATOM 1628 C CA . VAL A 1 209 ? -3.746 -11.43 -27.062 1 94 209 VAL A CA 1
ATOM 1629 C C . VAL A 1 209 ? -4.109 -10.945 -25.672 1 94 209 VAL A C 1
ATOM 1631 O O . VAL A 1 209 ? -3.33 -11.102 -24.719 1 94 209 VAL A O 1
ATOM 1634 N N . PRO A 1 210 ? -5.324 -10.43 -25.406 1 95.81 210 PRO A N 1
ATOM 1635 C CA . PRO A 1 210 ? -6.164 -10 -26.531 1 95.81 210 PRO A CA 1
ATOM 1636 C C . PRO A 1 210 ? -5.543 -8.859 -27.328 1 95.81 210 PRO A C 1
ATOM 1638 O O . PRO A 1 210 ? -4.715 -8.109 -26.797 1 95.81 210 PRO A O 1
ATOM 1641 N N . ARG A 1 211 ? -5.879 -8.75 -28.5 1 95.06 211 ARG A N 1
ATOM 1642 C CA . ARG A 1 211 ? -5.34 -7.707 -29.359 1 95.06 211 ARG A CA 1
ATOM 1643 C C . ARG A 1 211 ? -5.758 -6.32 -28.875 1 95.06 211 ARG A C 1
ATOM 1645 O O . ARG A 1 211 ? -4.98 -5.367 -28.953 1 95.06 211 ARG A O 1
ATOM 1652 N N . ASP A 1 212 ? -6.914 -6.246 -28.438 1 96.69 212 ASP A N 1
ATOM 1653 C CA . ASP A 1 212 ? -7.438 -4.988 -27.922 1 96.69 212 ASP A CA 1
ATOM 1654 C C . ASP A 1 212 ? -7.656 -5.066 -26.406 1 96.69 212 ASP A C 1
ATOM 1656 O O . ASP A 1 212 ? -8.57 -5.754 -25.938 1 96.69 212 ASP A O 1
ATOM 1660 N N . LEU A 1 213 ? -6.883 -4.332 -25.641 1 97.94 213 LEU A N 1
ATOM 1661 C CA . LEU A 1 213 ? -7.023 -4.254 -24.188 1 97.94 213 LEU A CA 1
ATOM 1662 C C . LEU A 1 213 ? -7.703 -2.953 -23.781 1 97.94 213 LEU A C 1
ATOM 1664 O O . LEU A 1 213 ? -7.816 -2.658 -22.578 1 97.94 213 LEU A O 1
ATOM 1668 N N . GLY A 1 214 ? -8.148 -2.221 -24.766 1 97.62 214 GLY A N 1
ATOM 1669 C CA . GLY A 1 214 ? -8.711 -0.901 -24.531 1 97.62 214 GLY A CA 1
ATOM 1670 C C . GLY A 1 214 ? -10.039 -0.943 -23.797 1 97.62 214 GLY A C 1
ATOM 1671 O O . GLY A 1 214 ? -10.43 0.03 -23.141 1 97.62 214 GLY A O 1
ATOM 1672 N N . ARG A 1 215 ? -10.727 -1.985 -23.875 1 96.56 215 ARG A N 1
ATOM 1673 C CA . ARG A 1 215 ? -12.062 -2.078 -23.297 1 96.56 215 ARG A CA 1
ATOM 1674 C C . ARG A 1 215 ? -12.008 -2.414 -21.812 1 96.56 215 ARG A C 1
ATOM 1676 O O . ARG A 1 215 ? -13.023 -2.377 -21.125 1 96.56 215 ARG A O 1
ATOM 1683 N N . PHE A 1 216 ? -10.875 -2.713 -21.297 1 98.56 216 PHE A N 1
ATOM 1684 C CA . PHE A 1 216 ? -10.758 -3.145 -19.906 1 98.56 216 PHE A CA 1
ATOM 1685 C C . PHE A 1 216 ? -10.375 -1.977 -19.016 1 98.56 216 PHE A C 1
ATOM 1687 O O . PHE A 1 216 ? -9.484 -1.194 -19.344 1 98.56 216 PHE A O 1
ATOM 1694 N N . ASP A 1 217 ? -11.07 -1.883 -17.875 1 98.44 217 ASP A N 1
ATOM 1695 C CA . ASP A 1 217 ? -10.727 -0.903 -16.844 1 98.44 217 ASP A CA 1
ATOM 1696 C C . ASP A 1 217 ? -9.359 -1.209 -16.234 1 98.44 217 ASP A C 1
ATOM 1698 O O . ASP A 1 217 ? -8.617 -0.294 -15.875 1 98.44 217 ASP A O 1
ATOM 1702 N N . ALA A 1 218 ? -9.086 -2.467 -16.078 1 98.56 218 ALA A N 1
ATOM 1703 C CA . ALA A 1 218 ? -7.871 -2.922 -15.414 1 98.56 218 ALA A CA 1
ATOM 1704 C C . ALA A 1 218 ? -7.301 -4.16 -16.094 1 98.56 218 ALA A C 1
ATOM 1706 O O . ALA A 1 218 ? -8.047 -5.027 -16.547 1 98.56 218 ALA A O 1
ATOM 1707 N N . VAL A 1 219 ? -6.016 -4.211 -16.156 1 98.5 219 VAL A N 1
ATOM 1708 C CA . VAL A 1 219 ? -5.297 -5.398 -16.609 1 98.5 219 VAL A CA 1
ATOM 1709 C C . VAL A 1 219 ? -4.41 -5.93 -15.484 1 98.5 219 VAL A C 1
ATOM 1711 O O . VAL A 1 219 ? -3.598 -5.195 -14.922 1 98.5 219 VAL A O 1
ATOM 1714 N N . TYR A 1 220 ? -4.68 -7.191 -15.07 1 97.5 220 TYR A N 1
ATOM 1715 C CA . TYR A 1 220 ? -3.773 -7.902 -14.18 1 97.5 220 TYR A CA 1
ATOM 1716 C C . TYR A 1 220 ? -2.646 -8.57 -14.953 1 97.5 220 TYR A C 1
ATOM 1718 O O . TYR A 1 220 ? -2.893 -9.469 -15.766 1 97.5 220 TYR A O 1
ATOM 1726 N N . PHE A 1 221 ? -1.474 -8.133 -14.703 1 94.62 221 PHE A N 1
ATOM 1727 C CA . PHE A 1 221 ? -0.315 -8.719 -15.367 1 94.62 221 PHE A CA 1
ATOM 1728 C C . PHE A 1 221 ? 0.309 -9.805 -14.5 1 94.62 221 PHE A C 1
ATOM 1730 O O . PHE A 1 221 ? 1.223 -9.539 -13.719 1 94.62 221 PHE A O 1
ATOM 1737 N N . ASN A 1 222 ? -0.08 -10.984 -14.68 1 87.25 222 ASN A N 1
ATOM 1738 C CA . ASN A 1 222 ? 0.353 -12.141 -13.914 1 87.25 222 ASN A CA 1
ATOM 1739 C C . ASN A 1 222 ? 1.22 -13.078 -14.75 1 87.25 222 ASN A C 1
ATOM 1741 O O . ASN A 1 222 ? 1.593 -14.156 -14.289 1 87.25 222 ASN A O 1
ATOM 1745 N N . ALA A 1 223 ? 1.524 -12.672 -15.891 1 73.19 223 ALA A N 1
ATOM 1746 C CA . ALA A 1 223 ? 2.232 -13.547 -16.812 1 73.19 223 ALA A CA 1
ATOM 1747 C C . ALA A 1 223 ? 3.691 -13.727 -16.406 1 73.19 223 ALA A C 1
ATOM 1749 O O . ALA A 1 223 ? 4.352 -12.758 -16.016 1 73.19 223 ALA A O 1
ATOM 1750 N N . THR A 1 224 ? 3.955 -14.914 -16.172 1 68.88 224 THR A N 1
ATOM 1751 C CA . THR A 1 224 ? 5.375 -15.203 -15.992 1 68.88 224 THR A CA 1
ATOM 1752 C C . THR A 1 224 ? 6.125 -15.039 -17.312 1 68.88 224 THR A C 1
ATOM 1754 O O . THR A 1 224 ? 6.355 -16.016 -18.016 1 68.88 224 THR A O 1
ATOM 1757 N N . VAL A 1 225 ? 6.086 -13.859 -17.734 1 62.53 225 VAL A N 1
ATOM 1758 C CA . VAL A 1 225 ? 6.75 -13.57 -19 1 62.53 225 VAL A CA 1
ATOM 1759 C C . VAL A 1 225 ? 8.023 -12.773 -18.75 1 62.53 225 VAL A C 1
ATOM 1761 O O . VAL A 1 225 ? 8.055 -11.898 -17.875 1 62.53 225 VAL A O 1
ATOM 1764 N N . GLY A 1 226 ? 9.023 -13.203 -19.312 1 62.09 226 GLY A N 1
ATOM 1765 C CA . GLY A 1 226 ? 10.305 -12.523 -19.203 1 62.09 226 GLY A CA 1
ATOM 1766 C C . GLY A 1 226 ? 11.195 -13.094 -18.125 1 62.09 226 GLY A C 1
ATOM 1767 O O . GLY A 1 226 ? 10.789 -13.188 -16.953 1 62.09 226 GLY A O 1
ATOM 1768 N N . SER A 1 227 ? 12.203 -13.68 -18.391 1 65.88 227 SER A N 1
ATOM 1769 C CA . SER A 1 227 ? 13.156 -14.312 -17.484 1 65.88 227 SER A CA 1
ATOM 1770 C C . SER A 1 227 ? 14.094 -13.281 -16.859 1 65.88 227 SER A C 1
ATOM 1772 O O . SER A 1 227 ? 14.781 -13.578 -15.875 1 65.88 227 SER A O 1
ATOM 1774 N N . THR A 1 228 ? 14 -12.188 -17.484 1 73.25 228 THR A N 1
ATOM 1775 C CA . THR A 1 228 ? 14.844 -11.102 -16.984 1 73.25 228 THR A CA 1
ATOM 1776 C C . THR A 1 228 ? 14.008 -9.852 -16.734 1 73.25 228 THR A C 1
ATOM 1778 O O . THR A 1 228 ? 12.875 -9.742 -17.203 1 73.25 228 THR A O 1
ATOM 1781 N N . ALA A 1 229 ? 14.578 -9.008 -15.961 1 75.31 229 ALA A N 1
ATOM 1782 C CA . ALA A 1 229 ? 13.922 -7.727 -15.703 1 75.31 229 ALA A CA 1
ATOM 1783 C C . ALA A 1 229 ? 13.672 -6.969 -17 1 75.31 229 ALA A C 1
ATOM 1785 O O . ALA A 1 229 ? 12.625 -6.34 -17.172 1 75.31 229 ALA A O 1
ATOM 1786 N N . GLU A 1 230 ? 14.648 -7.051 -17.969 1 79.44 230 GLU A N 1
ATOM 1787 C CA . GLU A 1 230 ? 14.539 -6.352 -19.25 1 79.44 230 GLU A CA 1
ATOM 1788 C C . GLU A 1 230 ? 13.414 -6.934 -20.094 1 79.44 230 GLU A C 1
ATOM 1790 O O . GLU A 1 230 ? 12.664 -6.191 -20.734 1 79.44 230 GLU A O 1
ATOM 1795 N N . GLU A 1 231 ? 13.352 -8.219 -20.078 1 81.12 231 GLU A N 1
ATOM 1796 C CA . GLU A 1 231 ? 12.289 -8.867 -20.844 1 81.12 231 GLU A CA 1
ATOM 1797 C C . GLU A 1 231 ? 10.914 -8.555 -20.266 1 81.12 231 GLU A C 1
ATOM 1799 O O . GLU A 1 231 ? 9.961 -8.312 -21.016 1 81.12 231 GLU A O 1
ATOM 1804 N N . LYS A 1 232 ? 10.859 -8.586 -19.016 1 83.12 232 LYS A N 1
ATOM 1805 C CA . LYS A 1 232 ? 9.594 -8.258 -18.359 1 83.12 232 LYS A CA 1
ATOM 1806 C C . LYS A 1 232 ? 9.156 -6.832 -18.688 1 83.12 232 LYS A C 1
ATOM 1808 O O . LYS A 1 232 ? 7.98 -6.578 -18.953 1 83.12 232 LYS A O 1
ATOM 1813 N N . GLU A 1 233 ? 10.102 -5.957 -18.656 1 85.44 233 GLU A N 1
ATOM 1814 C CA . GLU A 1 233 ? 9.82 -4.562 -19 1 85.44 233 GLU A CA 1
ATOM 1815 C C . GLU A 1 233 ? 9.266 -4.434 -20.406 1 85.44 233 GLU A C 1
ATOM 1817 O O . GLU A 1 233 ? 8.32 -3.68 -20.641 1 85.44 233 GLU A O 1
ATOM 1822 N N . ALA A 1 234 ? 9.891 -5.152 -21.297 1 86.25 234 ALA A N 1
ATOM 1823 C CA . ALA A 1 234 ? 9.453 -5.105 -22.703 1 86.25 234 ALA A CA 1
ATOM 1824 C C . ALA A 1 234 ? 8.016 -5.594 -22.844 1 86.25 234 ALA A C 1
ATOM 1826 O O . ALA A 1 234 ? 7.23 -5.012 -23.594 1 86.25 234 ALA A O 1
ATOM 1827 N N . VAL A 1 235 ? 7.707 -6.582 -22.172 1 89.5 235 VAL A N 1
ATOM 1828 C CA . VAL A 1 235 ? 6.363 -7.141 -22.25 1 89.5 235 VAL A CA 1
ATOM 1829 C C . VAL A 1 235 ? 5.363 -6.18 -21.609 1 89.5 235 VAL A C 1
ATOM 1831 O O . VAL A 1 235 ? 4.266 -5.98 -22.141 1 89.5 235 VAL A O 1
ATOM 1834 N N . LEU A 1 236 ? 5.754 -5.641 -20.531 1 91.69 236 LEU A N 1
ATOM 1835 C CA . LEU A 1 236 ? 4.895 -4.672 -19.859 1 91.69 236 LEU A CA 1
ATOM 1836 C C . LEU A 1 236 ? 4.566 -3.502 -20.781 1 91.69 236 LEU A C 1
ATOM 1838 O O . LEU A 1 236 ? 3.418 -3.057 -20.844 1 91.69 236 LEU A O 1
ATOM 1842 N N . LEU A 1 237 ? 5.559 -3.092 -21.5 1 91.06 237 LEU A N 1
ATOM 1843 C CA . LEU A 1 237 ? 5.375 -1.979 -22.438 1 91.06 237 LEU A CA 1
ATOM 1844 C C . LEU A 1 237 ? 4.445 -2.373 -23.578 1 91.06 237 LEU A C 1
ATOM 1846 O O . LEU A 1 237 ? 3.602 -1.578 -24 1 91.06 237 LEU A O 1
ATOM 1850 N N . GLU A 1 238 ? 4.652 -3.557 -24.047 1 92.19 238 GLU A N 1
ATOM 1851 C CA . GLU A 1 238 ? 3.803 -4.055 -25.125 1 92.19 238 GLU A CA 1
ATOM 1852 C C . GLU A 1 238 ? 2.346 -4.145 -24.672 1 92.19 238 GLU A C 1
ATOM 1854 O O . GLU A 1 238 ? 1.441 -3.74 -25.406 1 92.19 238 GLU A O 1
ATOM 1859 N N . VAL A 1 239 ? 2.125 -4.602 -23.547 1 95.44 239 VAL A N 1
ATOM 1860 C CA . VAL A 1 239 ? 0.773 -4.746 -23.016 1 95.44 239 VAL A CA 1
ATOM 1861 C C . VAL A 1 239 ? 0.159 -3.365 -22.781 1 95.44 239 VAL A C 1
ATOM 1863 O O . VAL A 1 239 ? -0.972 -3.104 -23.203 1 95.44 239 VAL A O 1
ATOM 1866 N N . ALA A 1 240 ? 0.915 -2.52 -22.172 1 95.38 240 ALA A N 1
ATOM 1867 C CA . ALA A 1 240 ? 0.428 -1.175 -21.875 1 95.38 240 ALA A CA 1
ATOM 1868 C C . ALA A 1 240 ? 0.04 -0.435 -23.156 1 95.38 240 ALA A C 1
ATOM 1870 O O . ALA A 1 240 ? -0.903 0.359 -23.156 1 95.38 240 ALA A O 1
ATOM 1871 N N . SER A 1 241 ? 0.759 -0.699 -24.203 1 95.31 241 SER A N 1
ATOM 1872 C CA . SER A 1 241 ? 0.513 -0.015 -25.469 1 95.31 241 SER A CA 1
ATOM 1873 C C . SER A 1 241 ? -0.838 -0.408 -26.047 1 95.31 241 SER A C 1
ATOM 1875 O O . SER A 1 241 ? -1.384 0.304 -26.891 1 95.31 241 SER A O 1
ATOM 1877 N N . ARG A 1 242 ? -1.383 -1.515 -25.625 1 97.31 242 ARG A N 1
ATOM 1878 C CA . ARG A 1 242 ? -2.674 -1.98 -26.125 1 97.31 242 ARG A CA 1
ATOM 1879 C C . ARG A 1 242 ? -3.807 -1.549 -25.203 1 97.31 242 ARG A C 1
ATOM 1881 O O . ARG A 1 242 ? -4.973 -1.842 -25.469 1 97.31 242 ARG A O 1
ATOM 1888 N N . MET A 1 243 ? -3.451 -0.907 -24.125 1 97.88 243 MET A N 1
ATOM 1889 C CA . MET A 1 243 ? -4.441 -0.434 -23.172 1 97.88 243 MET A CA 1
ATOM 1890 C C . MET A 1 243 ? -4.824 1.015 -23.453 1 97.88 243 MET A C 1
ATOM 1892 O O . MET A 1 243 ? -4.168 1.693 -24.234 1 97.88 243 MET A O 1
ATOM 1896 N N . THR A 1 244 ? -5.938 1.476 -22.859 1 97.31 244 THR A N 1
ATOM 1897 C CA . THR A 1 244 ? -6.391 2.855 -23 1 97.31 244 THR A CA 1
ATOM 1898 C C . THR A 1 244 ? -5.82 3.725 -21.875 1 97.31 244 THR A C 1
ATOM 1900 O O . THR A 1 244 ? -5.762 3.301 -20.719 1 97.31 244 THR A O 1
ATOM 1903 N N . SER A 1 245 ? -5.457 4.965 -22.266 1 95.56 245 SER A N 1
ATOM 1904 C CA . SER A 1 245 ? -5.016 5.926 -21.25 1 95.56 245 SER A CA 1
ATOM 1905 C C . SER A 1 245 ? -6.051 6.082 -20.141 1 95.56 245 SER A C 1
ATOM 1907 O O . SER A 1 245 ? -7.254 6.133 -20.422 1 95.56 245 SER A O 1
ATOM 1909 N N . GLY A 1 246 ? -5.566 6.082 -18.938 1 94.5 246 GLY A N 1
ATOM 1910 C CA . GLY A 1 246 ? -6.465 6.223 -17.812 1 94.5 246 GLY A CA 1
ATOM 1911 C C . GLY A 1 246 ? -6.789 4.898 -17.141 1 94.5 246 GLY A C 1
ATOM 1912 O O . GLY A 1 246 ? -7.141 4.867 -15.953 1 94.5 246 GLY A O 1
ATOM 1913 N N . SER A 1 247 ? -6.73 3.805 -17.922 1 98 247 SER A N 1
ATOM 1914 C CA . SER A 1 247 ? -6.91 2.488 -17.328 1 98 247 SER A CA 1
ATOM 1915 C C . SER A 1 247 ? -5.723 2.125 -16.438 1 98 247 SER A C 1
ATOM 1917 O O . SER A 1 247 ? -4.75 2.877 -16.344 1 98 247 SER A O 1
ATOM 1919 N N . ILE A 1 248 ? -5.871 0.963 -15.742 1 97.56 248 ILE A N 1
ATOM 1920 C CA . ILE A 1 248 ? -4.805 0.672 -14.789 1 97.56 248 ILE A CA 1
ATOM 1921 C C . ILE A 1 248 ? -4.27 -0.737 -15.031 1 97.56 248 ILE A C 1
ATOM 1923 O O . ILE A 1 248 ? -4.973 -1.593 -15.57 1 97.56 248 ILE A O 1
ATOM 1927 N N . MET A 1 249 ? -3.053 -0.901 -14.664 1 97.06 249 MET A N 1
ATOM 1928 C CA . MET A 1 249 ? -2.418 -2.215 -14.633 1 97.06 249 MET A CA 1
ATOM 1929 C C . MET A 1 249 ? -2.049 -2.604 -13.203 1 97.06 249 MET A C 1
ATOM 1931 O O . MET A 1 249 ? -1.484 -1.795 -12.461 1 97.06 249 MET A O 1
ATOM 1935 N N . VAL A 1 250 ? -2.436 -3.795 -12.805 1 96.56 250 VAL A N 1
ATOM 1936 C CA . VAL A 1 250 ? -2.047 -4.359 -11.516 1 96.56 250 VAL A CA 1
ATOM 1937 C C . VAL A 1 250 ? -0.954 -5.406 -11.727 1 96.56 250 VAL A C 1
ATOM 1939 O O . VAL A 1 250 ? -1.132 -6.355 -12.492 1 96.56 250 VAL A O 1
ATOM 1942 N N . SER A 1 251 ? 0.146 -5.195 -11.094 1 92.81 251 SER A N 1
ATOM 1943 C CA . SER A 1 251 ? 1.25 -6.148 -11.148 1 92.81 251 SER A CA 1
ATOM 1944 C C . SER A 1 251 ? 1.765 -6.477 -9.75 1 92.81 251 SER A C 1
ATOM 1946 O O . SER A 1 251 ? 1.485 -5.75 -8.797 1 92.81 251 SER A O 1
ATOM 1948 N N . ARG A 1 252 ? 2.408 -7.582 -9.688 1 88.81 252 ARG A N 1
ATOM 1949 C CA . ARG A 1 252 ? 3.02 -8.016 -8.438 1 88.81 252 ARG A CA 1
ATOM 1950 C C . ARG A 1 252 ? 4.539 -7.902 -8.5 1 88.81 252 ARG A C 1
ATOM 1952 O O . ARG A 1 252 ? 5.145 -8.172 -9.539 1 88.81 252 ARG A O 1
ATOM 1959 N N . GLY A 1 253 ? 5.062 -7.363 -7.461 1 82.19 253 GLY A N 1
ATOM 1960 C CA . GLY A 1 253 ? 6.512 -7.285 -7.348 1 82.19 253 GLY A CA 1
ATOM 1961 C C . GLY A 1 253 ? 7.062 -8.102 -6.191 1 82.19 253 GLY A C 1
ATOM 1962 O O . GLY A 1 253 ? 6.301 -8.617 -5.367 1 82.19 253 GLY A O 1
ATOM 1963 N N . SER A 1 254 ? 8.359 -8.344 -6.332 1 79.5 254 SER A N 1
ATOM 1964 C CA . SER A 1 254 ? 9.07 -9.031 -5.254 1 79.5 254 SER A CA 1
ATOM 1965 C C . SER A 1 254 ? 10.062 -8.094 -4.562 1 79.5 254 SER A C 1
ATOM 1967 O O . SER A 1 254 ? 10.773 -7.34 -5.223 1 79.5 254 SER A O 1
ATOM 1969 N N . ALA A 1 255 ? 9.859 -8 -3.324 1 75.31 255 ALA A N 1
ATOM 1970 C CA . ALA A 1 255 ? 10.789 -7.234 -2.506 1 75.31 255 ALA A CA 1
ATOM 1971 C C . ALA A 1 255 ? 11.375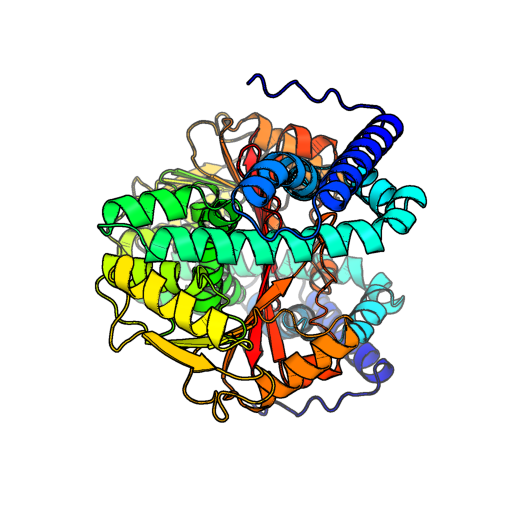 -8.094 -1.387 1 75.31 255 ALA A C 1
ATOM 1973 O O . ALA A 1 255 ? 10.883 -9.188 -1.112 1 75.31 255 ALA A O 1
ATOM 1974 N N . SER A 1 256 ? 12.461 -7.625 -0.923 1 79.5 256 SER A N 1
ATOM 1975 C CA . SER A 1 256 ? 13.086 -8.289 0.216 1 79.5 256 SER A CA 1
ATOM 1976 C C . SER A 1 256 ? 13.43 -9.734 -0.107 1 79.5 256 SER A C 1
ATOM 1978 O O . SER A 1 256 ? 13.945 -10.031 -1.187 1 79.5 256 SER A O 1
ATOM 1980 N N . LEU A 1 257 ? 13.172 -10.695 0.749 1 81.19 257 LEU A N 1
ATOM 1981 C CA . LEU A 1 257 ? 13.609 -12.078 0.567 1 81.19 257 LEU A CA 1
ATOM 1982 C C . LEU A 1 257 ? 12.828 -12.75 -0.548 1 81.19 257 LEU A C 1
ATOM 1984 O O . LEU A 1 257 ? 13.266 -13.758 -1.104 1 81.19 257 LEU A O 1
ATOM 1988 N N . LYS A 1 258 ? 11.695 -12.211 -0.862 1 83.88 258 LYS A N 1
ATOM 1989 C CA . LYS A 1 258 ? 10.914 -12.773 -1.955 1 83.88 258 LYS A CA 1
ATOM 1990 C C . LYS A 1 258 ? 11.648 -12.641 -3.285 1 83.88 258 LYS A C 1
ATOM 1992 O O . LYS A 1 258 ? 11.43 -13.438 -4.207 1 83.88 258 LYS A O 1
ATOM 1997 N N . SER A 1 259 ? 12.516 -11.688 -3.334 1 82.5 259 SER A N 1
ATOM 1998 C CA . SER A 1 259 ? 13.281 -11.477 -4.555 1 82.5 259 SER A CA 1
ATOM 1999 C C . SER A 1 259 ? 14.234 -12.648 -4.812 1 82.5 259 SER A C 1
ATOM 2001 O O . SER A 1 259 ? 14.75 -12.797 -5.922 1 82.5 259 SER A O 1
ATOM 2003 N N . LEU A 1 260 ? 14.461 -13.453 -3.791 1 83.5 260 LEU A N 1
ATOM 2004 C CA . LEU A 1 260 ? 15.281 -14.648 -3.959 1 83.5 260 LEU A CA 1
ATOM 2005 C C . LEU A 1 260 ? 14.586 -15.656 -4.863 1 83.5 260 LEU A C 1
ATOM 2007 O O . LEU A 1 260 ? 15.242 -16.438 -5.562 1 83.5 260 LEU A O 1
ATOM 2011 N N . PHE A 1 261 ? 13.273 -15.539 -4.859 1 83.94 261 PHE A N 1
ATOM 2012 C CA . PHE A 1 261 ? 12.523 -16.594 -5.535 1 83.94 261 PHE A CA 1
ATOM 2013 C C . PHE A 1 261 ? 11.953 -16.094 -6.859 1 83.94 261 PHE A C 1
ATOM 2015 O O . PHE A 1 261 ? 11.711 -16.891 -7.77 1 83.94 261 PHE A O 1
ATOM 2022 N N . TYR A 1 262 ? 11.719 -14.805 -6.926 1 81.19 262 TYR A N 1
ATOM 2023 C CA . TYR A 1 262 ? 11.156 -14.195 -8.125 1 81.19 262 TYR A CA 1
ATOM 2024 C C . TYR A 1 262 ? 12.008 -13.016 -8.586 1 81.19 262 TYR A C 1
ATOM 2026 O O . TYR A 1 262 ? 12.477 -12.219 -7.766 1 81.19 262 TYR A O 1
ATOM 2034 N N . PRO A 1 263 ? 12.227 -13 -9.898 1 75.81 263 PRO A N 1
ATOM 2035 C CA . PRO A 1 263 ? 12.914 -11.789 -10.359 1 75.81 263 PRO A CA 1
ATOM 2036 C C . PRO A 1 263 ? 12.156 -10.516 -10.008 1 75.81 263 PRO A C 1
ATOM 2038 O O . PRO A 1 263 ? 10.922 -10.484 -10.078 1 75.81 263 PRO A O 1
ATOM 2041 N N . PRO A 1 264 ? 12.914 -9.523 -9.578 1 74.19 264 PRO A N 1
ATOM 2042 C CA . PRO A 1 264 ? 12.227 -8.281 -9.211 1 74.19 264 PRO A CA 1
ATOM 2043 C C . PRO A 1 264 ? 11.562 -7.602 -10.406 1 74.19 264 PRO A C 1
ATOM 2045 O O . PRO A 1 264 ? 12.031 -7.73 -11.539 1 74.19 264 PRO A O 1
ATOM 2048 N N . THR A 1 265 ? 10.43 -7 -10.203 1 74.88 265 THR A N 1
ATOM 2049 C CA . THR A 1 265 ? 9.75 -6.164 -11.188 1 74.88 265 THR A CA 1
ATOM 2050 C C . THR A 1 265 ? 10.156 -4.699 -11.023 1 74.88 265 THR A C 1
ATOM 2052 O O . THR A 1 265 ? 9.984 -4.121 -9.945 1 74.88 265 THR A O 1
ATOM 2055 N N . ILE A 1 266 ? 10.773 -4.191 -12.047 1 74.56 266 ILE A N 1
ATOM 2056 C CA . ILE A 1 266 ? 11.18 -2.793 -12.023 1 74.56 266 ILE A CA 1
ATOM 2057 C C . ILE A 1 266 ? 10.148 -1.94 -12.758 1 74.56 266 ILE A C 1
ATOM 2059 O O . ILE A 1 266 ? 9.984 -2.061 -13.977 1 74.56 266 ILE A O 1
ATOM 2063 N N . MET A 1 267 ? 9.445 -1.139 -12.008 1 77.88 267 MET A N 1
ATOM 2064 C CA . MET A 1 267 ? 8.344 -0.386 -12.602 1 77.88 267 MET A CA 1
ATOM 2065 C C . MET A 1 267 ? 8.711 1.085 -12.758 1 77.88 267 MET A C 1
ATOM 2067 O O . MET A 1 267 ? 7.953 1.86 -13.336 1 77.88 267 MET A O 1
ATOM 2071 N N . ASN A 1 268 ? 9.906 1.418 -12.352 1 76.25 268 ASN A N 1
ATOM 2072 C CA . ASN A 1 268 ? 10.242 2.838 -12.352 1 76.25 268 ASN A CA 1
ATOM 2073 C C . ASN A 1 268 ? 11.336 3.158 -13.375 1 76.25 268 ASN A C 1
ATOM 2075 O O . ASN A 1 268 ? 12.07 4.137 -13.219 1 76.25 268 ASN A O 1
ATOM 2079 N N . SER A 1 269 ? 11.461 2.281 -14.352 1 77.81 269 SER A N 1
ATOM 2080 C CA . SER A 1 269 ? 12.375 2.629 -15.43 1 77.81 269 SER A CA 1
ATOM 2081 C C . SER A 1 269 ? 11.836 3.787 -16.266 1 77.81 269 SER A C 1
ATOM 2083 O O . SER A 1 269 ? 10.625 3.896 -16.469 1 77.81 269 SER A O 1
ATOM 2085 N N . PRO A 1 270 ? 12.703 4.617 -16.766 1 76.06 270 PRO A N 1
ATOM 2086 C CA . PRO A 1 270 ? 12.25 5.758 -17.578 1 76.06 270 PRO A CA 1
ATOM 2087 C C . PRO A 1 270 ? 11.398 5.336 -18.766 1 76.06 270 PRO A C 1
ATOM 2089 O O . PRO A 1 270 ? 10.43 6.02 -19.109 1 76.06 270 PRO A O 1
ATOM 2092 N N . LYS A 1 271 ? 11.82 4.273 -19.375 1 82 271 LYS A N 1
ATOM 2093 C CA . LYS A 1 271 ? 11.078 3.797 -20.531 1 82 271 LYS A CA 1
ATOM 2094 C C . LYS A 1 271 ? 9.656 3.402 -20.156 1 82 271 LYS A C 1
ATOM 2096 O O . LYS A 1 271 ? 8.695 3.771 -20.844 1 82 271 LYS A O 1
ATOM 2101 N N . LEU A 1 272 ? 9.469 2.711 -19.125 1 85.25 272 LEU A N 1
ATOM 2102 C CA . LEU A 1 272 ? 8.164 2.23 -18.688 1 85.25 272 LEU A CA 1
ATOM 2103 C C . LEU A 1 272 ? 7.293 3.389 -18.203 1 85.25 272 LEU A C 1
ATOM 2105 O O . LEU A 1 272 ? 6.09 3.416 -18.484 1 85.25 272 LEU A O 1
ATOM 2109 N N . MET A 1 273 ? 7.898 4.305 -17.562 1 81.75 273 MET A N 1
ATOM 2110 C CA . MET A 1 273 ? 7.164 5.395 -16.922 1 81.75 273 MET A CA 1
ATOM 2111 C C . MET A 1 273 ? 6.562 6.328 -17.969 1 81.75 273 MET A C 1
ATOM 2113 O O . MET A 1 273 ? 5.66 7.109 -17.672 1 81.75 273 MET A O 1
ATOM 2117 N N . LYS A 1 274 ? 7.02 6.23 -19.188 1 82.88 274 LYS A N 1
ATOM 2118 C CA . LYS A 1 274 ? 6.426 7.004 -20.281 1 82.88 274 LYS A CA 1
ATOM 2119 C C . LYS A 1 274 ? 5.051 6.457 -20.656 1 82.88 274 LYS A C 1
ATOM 2121 O O . LYS A 1 274 ? 4.227 7.172 -21.234 1 82.88 274 LYS A O 1
ATOM 2126 N N . LYS A 1 275 ? 4.828 5.227 -20.297 1 90.75 275 LYS A N 1
ATOM 2127 C CA . LYS A 1 275 ? 3.58 4.586 -20.703 1 90.75 275 LYS A CA 1
ATOM 2128 C C . LYS A 1 275 ? 2.799 4.086 -19.5 1 90.75 275 LYS A C 1
ATOM 2130 O O . LYS A 1 275 ? 1.571 3.971 -19.547 1 90.75 275 LYS A O 1
ATOM 2135 N N . LEU A 1 276 ? 3.521 3.746 -18.547 1 91.06 276 LEU A N 1
ATOM 2136 C CA . LEU A 1 276 ? 2.961 3.154 -17.328 1 91.06 276 LEU A CA 1
ATOM 2137 C C . LEU A 1 276 ? 3.527 3.826 -16.094 1 91.06 276 LEU A C 1
ATOM 2139 O O . LEU A 1 276 ? 4.699 3.633 -15.75 1 91.06 276 LEU A O 1
ATOM 2143 N N . MET A 1 277 ? 2.666 4.469 -15.406 1 87.06 277 MET A N 1
ATOM 2144 C CA . MET A 1 277 ? 3.107 5.227 -14.242 1 87.06 277 MET A CA 1
ATOM 2145 C C . MET A 1 277 ? 2.629 4.57 -12.953 1 87.06 277 MET A C 1
ATOM 2147 O O . MET A 1 277 ? 1.428 4.531 -12.68 1 87.06 277 MET A O 1
ATOM 2151 N N . PRO A 1 278 ? 3.578 4.047 -12.133 1 89.06 278 PRO A N 1
ATOM 2152 C CA . PRO A 1 278 ? 3.139 3.51 -10.844 1 89.06 278 PRO A CA 1
ATOM 2153 C C . PRO A 1 278 ? 2.506 4.57 -9.945 1 89.06 278 PRO A C 1
ATOM 2155 O O . PRO A 1 278 ? 3.111 5.617 -9.695 1 89.06 278 PRO A O 1
ATOM 2158 N N . VAL A 1 279 ? 1.331 4.32 -9.492 1 88.62 279 VAL A N 1
ATOM 2159 C CA . VAL A 1 279 ? 0.577 5.281 -8.695 1 88.62 279 VAL A CA 1
ATOM 2160 C C . VAL A 1 279 ? 0.563 4.84 -7.23 1 88.62 279 VAL A C 1
ATOM 2162 O O . VAL A 1 279 ? 0.728 5.66 -6.328 1 88.62 279 VAL A O 1
ATOM 2165 N N . LEU A 1 280 ? 0.385 3.586 -7.055 1 91 280 LEU A N 1
ATOM 2166 C CA . LEU A 1 280 ? 0.26 3.025 -5.715 1 91 280 LEU A CA 1
ATOM 2167 C C . LEU A 1 280 ? 0.997 1.694 -5.613 1 91 280 LEU A C 1
ATOM 2169 O O . LEU A 1 280 ? 0.813 0.812 -6.453 1 91 280 LEU A O 1
ATOM 2173 N N . THR A 1 281 ? 1.857 1.601 -4.645 1 90.75 281 THR A N 1
ATOM 2174 C CA . THR A 1 281 ? 2.535 0.351 -4.32 1 90.75 281 THR A CA 1
ATOM 2175 C C . THR A 1 281 ? 2.236 -0.067 -2.883 1 90.75 281 THR A C 1
ATOM 2177 O O . THR A 1 281 ? 2.467 0.7 -1.945 1 90.75 281 THR A O 1
ATOM 2180 N N . CYS A 1 282 ? 1.728 -1.257 -2.744 1 91.81 282 CYS A N 1
ATOM 2181 C CA . CYS A 1 282 ? 1.441 -1.814 -1.427 1 91.81 282 CYS A CA 1
ATOM 2182 C C . CYS A 1 282 ? 2.375 -2.979 -1.112 1 91.81 282 CYS A C 1
ATOM 2184 O O . CYS A 1 282 ? 2.402 -3.971 -1.84 1 91.81 282 CYS A O 1
ATOM 2186 N N . HIS A 1 283 ? 3.084 -2.797 -0.039 1 88.44 283 HIS A N 1
ATOM 2187 C CA . HIS A 1 283 ? 3.977 -3.855 0.417 1 88.44 283 HIS A CA 1
ATOM 2188 C C . HIS A 1 283 ? 3.414 -4.559 1.646 1 88.44 283 HIS A C 1
ATOM 2190 O O . HIS A 1 283 ? 3.262 -3.945 2.705 1 88.44 283 HIS A O 1
ATOM 2196 N N . MET A 1 284 ? 3.15 -5.773 1.475 1 86.5 284 MET A N 1
ATOM 2197 C CA . MET A 1 284 ? 2.736 -6.605 2.6 1 86.5 284 MET A CA 1
ATOM 2198 C C . MET A 1 284 ? 3.92 -7.379 3.172 1 86.5 284 MET A C 1
ATOM 2200 O O . MET A 1 284 ? 4.59 -8.117 2.451 1 86.5 284 MET A O 1
ATOM 2204 N N . ASN A 1 285 ? 4.164 -7.191 4.422 1 79.25 285 ASN A N 1
ATOM 2205 C CA . ASN A 1 285 ? 5.305 -7.848 5.055 1 79.25 285 ASN A CA 1
ATOM 2206 C C . ASN A 1 285 ? 4.91 -9.195 5.66 1 79.25 285 ASN A C 1
ATOM 2208 O O . ASN A 1 285 ? 5.777 -9.992 6.016 1 79.25 285 ASN A O 1
ATOM 2212 N N . GLY A 1 286 ? 3.707 -9.445 5.715 1 71.75 286 GLY A N 1
ATOM 2213 C CA . GLY A 1 286 ? 3.271 -10.688 6.324 1 71.75 286 GLY A CA 1
ATOM 2214 C C . GLY A 1 286 ? 3.217 -10.625 7.84 1 71.75 286 GLY A C 1
ATOM 2215 O O . GLY A 1 286 ? 3.6 -9.617 8.438 1 71.75 286 GLY A O 1
ATOM 2216 N N . GLU A 1 287 ? 2.596 -11.555 8.438 1 74.06 287 GLU A N 1
ATOM 2217 C CA . GLU A 1 287 ? 2.512 -11.75 9.883 1 74.06 287 GLU A CA 1
ATOM 2218 C C . GLU A 1 287 ? 2.611 -13.227 10.242 1 74.06 287 GLU A C 1
ATOM 2220 O O . GLU A 1 287 ? 2.555 -14.094 9.359 1 74.06 287 GLU A O 1
ATOM 2225 N N . GLU A 1 288 ? 2.967 -13.375 11.445 1 64.75 288 GLU A N 1
ATOM 2226 C CA . GLU A 1 288 ? 2.961 -14.766 11.883 1 64.75 288 GLU A CA 1
ATOM 2227 C C . GLU A 1 288 ? 1.645 -15.453 11.523 1 64.75 288 GLU A C 1
ATOM 2229 O O . GLU A 1 288 ? 0.567 -14.922 11.797 1 64.75 288 GLU A O 1
ATOM 2234 N N . GLY A 1 289 ? 1.696 -16.516 10.852 1 63.41 289 GLY A N 1
ATOM 2235 C CA . GLY A 1 289 ? 0.513 -17.234 10.414 1 63.41 289 GLY A CA 1
ATOM 2236 C C . GLY A 1 289 ? -0.032 -16.75 9.086 1 63.41 289 GLY A C 1
ATOM 2237 O O . GLY A 1 289 ? -0.93 -17.375 8.508 1 63.41 289 GLY A O 1
ATOM 2238 N N . ARG A 1 290 ? 0.37 -15.609 8.727 1 69.56 290 ARG A N 1
ATOM 2239 C CA . ARG A 1 290 ? 0.044 -15.039 7.422 1 69.56 290 ARG A CA 1
ATOM 2240 C C . ARG A 1 290 ? 1.308 -14.695 6.645 1 69.56 290 ARG A C 1
ATOM 2242 O O . ARG A 1 290 ? 1.722 -13.539 6.602 1 69.56 290 ARG A O 1
ATOM 2249 N N . SER A 1 291 ? 1.967 -15.688 6.129 1 62.34 291 SER A N 1
ATOM 2250 C CA . SER A 1 291 ? 3.285 -15.539 5.523 1 62.34 291 SER A CA 1
ATOM 2251 C C . SER A 1 291 ? 3.182 -15.055 4.082 1 62.34 291 SER A C 1
ATOM 2253 O O . SER A 1 291 ? 3.467 -15.805 3.146 1 62.34 291 SER A O 1
ATOM 2255 N N . ILE A 1 292 ? 2.598 -13.922 3.973 1 71 292 ILE A N 1
ATOM 2256 C CA . ILE A 1 292 ? 2.506 -13.398 2.611 1 71 292 ILE A CA 1
ATOM 2257 C C . ILE A 1 292 ? 3.373 -12.148 2.479 1 71 292 ILE A C 1
ATOM 2259 O O . ILE A 1 292 ? 3.162 -11.164 3.186 1 71 292 ILE A O 1
ATOM 2263 N N . ASN A 1 293 ? 4.445 -12.266 1.8 1 76.62 293 ASN A N 1
ATOM 2264 C CA . ASN A 1 293 ? 5.27 -11.141 1.376 1 76.62 293 ASN A CA 1
ATOM 2265 C C . ASN A 1 293 ? 5.078 -10.828 -0.106 1 76.62 293 ASN A C 1
ATOM 2267 O O . ASN A 1 293 ? 5.371 -11.664 -0.963 1 76.62 293 AS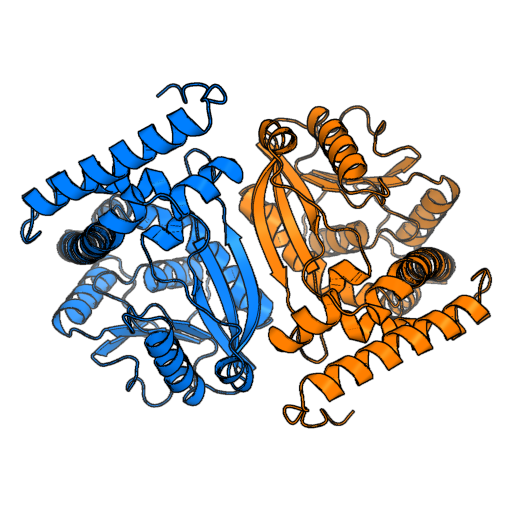N A O 1
ATOM 2271 N N . THR A 1 294 ? 4.477 -9.734 -0.309 1 82.62 294 THR A N 1
ATOM 2272 C CA . THR A 1 294 ? 4.266 -9.359 -1.704 1 82.62 294 THR A CA 1
ATOM 2273 C C . THR A 1 294 ? 4.129 -7.848 -1.848 1 82.62 294 THR A C 1
ATOM 2275 O O . THR A 1 294 ? 3.863 -7.148 -0.868 1 82.62 294 THR A O 1
ATOM 2278 N N . SER A 1 295 ? 4.508 -7.449 -3.006 1 88.5 295 SER A N 1
ATOM 2279 C CA . SER A 1 295 ? 4.238 -6.066 -3.391 1 88.5 295 SER A CA 1
ATOM 2280 C C . SER A 1 295 ? 3.205 -5.996 -4.512 1 88.5 295 SER A C 1
ATOM 2282 O O . SER A 1 295 ? 3.299 -6.734 -5.496 1 88.5 295 SER A O 1
ATOM 2284 N N . ILE A 1 296 ? 2.244 -5.176 -4.273 1 92.5 296 ILE A N 1
ATOM 2285 C CA . ILE A 1 296 ? 1.239 -4.891 -5.289 1 92.5 296 ILE A CA 1
ATOM 2286 C C . ILE A 1 296 ? 1.484 -3.508 -5.883 1 92.5 296 ILE A C 1
ATOM 2288 O O . ILE A 1 296 ? 1.583 -2.52 -5.152 1 92.5 296 ILE A O 1
ATOM 2292 N N . ILE A 1 297 ? 1.624 -3.473 -7.18 1 92.44 297 ILE A N 1
ATOM 2293 C CA . ILE A 1 297 ? 1.88 -2.207 -7.859 1 92.44 297 ILE A CA 1
ATOM 2294 C C . ILE A 1 297 ? 0.726 -1.889 -8.812 1 92.44 297 ILE A C 1
ATOM 2296 O O . ILE A 1 297 ? 0.43 -2.666 -9.719 1 92.44 297 ILE A O 1
ATOM 2300 N N . VAL A 1 298 ? 0.059 -0.821 -8.547 1 94.56 298 VAL A N 1
ATOM 2301 C CA . VAL A 1 298 ? -0.987 -0.341 -9.445 1 94.56 298 VAL A CA 1
ATOM 2302 C C . VAL A 1 298 ? -0.475 0.857 -10.242 1 94.56 298 VAL A C 1
ATOM 2304 O O . VAL A 1 298 ? -0.097 1.879 -9.664 1 94.56 298 VAL A O 1
ATOM 2307 N N . SER A 1 299 ? -0.491 0.689 -11.555 1 93.5 299 SER A N 1
ATOM 2308 C CA . SER A 1 299 ? 0.042 1.712 -12.445 1 93.5 299 SER A CA 1
ATOM 2309 C C . SER A 1 299 ? -1.043 2.264 -13.367 1 93.5 299 SER A C 1
ATOM 2311 O O . SER A 1 299 ? -1.914 1.52 -13.82 1 93.5 299 SER A O 1
ATOM 2313 N N . ARG A 1 300 ? -0.959 3.514 -13.641 1 93.31 300 ARG A N 1
ATOM 2314 C CA . ARG A 1 300 ? -1.84 4.172 -14.602 1 93.31 300 ARG A CA 1
ATOM 2315 C C . ARG A 1 300 ? -1.231 4.164 -16 1 93.31 300 ARG A C 1
ATOM 2317 O O . ARG A 1 300 ? -0.043 4.445 -16.172 1 93.31 300 ARG A O 1
ATOM 2324 N N . VAL A 1 301 ? -2.055 3.795 -16.922 1 94.88 301 VAL A N 1
ATOM 2325 C CA . VAL A 1 301 ? -1.623 3.904 -18.312 1 94.88 301 VAL A CA 1
ATOM 2326 C C . VAL A 1 301 ? -1.697 5.359 -18.766 1 94.88 301 VAL A C 1
ATOM 2328 O O . VAL A 1 301 ? -2.729 6.016 -18.594 1 94.88 301 VAL A O 1
ATOM 2331 N N . ILE A 1 302 ? -0.602 5.812 -19.344 1 89.94 302 ILE A N 1
ATOM 2332 C CA . ILE A 1 302 ? -0.539 7.203 -19.781 1 89.94 302 ILE A CA 1
ATOM 2333 C C . ILE A 1 302 ? -0.374 7.262 -21.297 1 89.94 302 ILE A C 1
ATOM 2335 O O . ILE A 1 302 ? 0.173 6.336 -21.906 1 89.94 302 ILE A O 1
ATOM 2339 N N . MET B 1 1 ? -4.801 24.234 -17.312 1 19.14 1 MET B N 1
ATOM 2340 C CA . MET B 1 1 ? -3.35 24.391 -17.234 1 19.14 1 MET B CA 1
ATOM 2341 C C . MET B 1 1 ? -2.645 23.297 -18.031 1 19.14 1 MET B C 1
ATOM 2343 O O . MET B 1 1 ? -3.047 22.125 -17.984 1 19.14 1 MET B O 1
ATOM 2347 N N . THR B 1 2 ? -1.944 23.578 -19.156 1 22.59 2 THR B N 1
ATOM 2348 C CA . THR B 1 2 ? -1.254 22.797 -20.172 1 22.59 2 THR B CA 1
ATOM 2349 C C . THR B 1 2 ? -0.289 21.797 -19.531 1 22.59 2 THR B C 1
ATOM 2351 O O . THR B 1 2 ? 0.592 22.203 -18.766 1 22.59 2 THR B O 1
ATOM 2354 N N . VAL B 1 3 ? -0.696 20.625 -19.375 1 28.77 3 VAL B N 1
ATOM 2355 C CA . VAL B 1 3 ? 0.25 19.562 -19.047 1 28.77 3 VAL B CA 1
ATOM 2356 C C . VAL B 1 3 ? 1.484 19.672 -19.938 1 28.77 3 VAL B C 1
ATOM 2358 O O . VAL B 1 3 ? 1.409 19.438 -21.141 1 28.77 3 VAL B O 1
ATOM 2361 N N . THR B 1 4 ? 2.273 20.703 -19.812 1 32.31 4 THR B N 1
ATOM 2362 C CA . THR B 1 4 ? 3.523 20.812 -20.547 1 32.31 4 THR B CA 1
ATOM 2363 C C . THR B 1 4 ? 4.266 19.484 -20.594 1 32.31 4 THR B C 1
ATOM 2365 O O . THR B 1 4 ? 4.355 18.797 -19.562 1 32.31 4 THR B O 1
ATOM 2368 N N . HIS B 1 5 ? 4.445 18.859 -21.703 1 34.66 5 HIS B N 1
ATOM 2369 C CA . HIS B 1 5 ? 5.219 17.734 -22.219 1 34.66 5 HIS B CA 1
ATOM 2370 C C . HIS B 1 5 ? 6.555 17.594 -21.5 1 34.66 5 HIS B C 1
ATOM 2372 O O . HIS B 1 5 ? 7.402 18.484 -21.578 1 34.66 5 HIS B O 1
ATOM 2378 N N . LEU B 1 6 ? 6.617 17.188 -20.344 1 37.19 6 LEU B N 1
ATOM 2379 C CA . LEU B 1 6 ? 7.941 16.984 -19.766 1 37.19 6 LEU B CA 1
ATOM 2380 C C . LEU B 1 6 ? 8.859 16.25 -20.734 1 37.19 6 LEU B C 1
ATOM 2382 O O . LEU B 1 6 ? 8.688 15.047 -20.953 1 37.19 6 LEU B O 1
ATOM 2386 N N . LEU B 1 7 ? 9.07 16.641 -21.891 1 41.72 7 LEU B N 1
ATOM 2387 C CA . LEU B 1 7 ? 10.234 16.141 -22.609 1 41.72 7 LEU B CA 1
ATOM 2388 C C . LEU B 1 7 ? 11.383 15.859 -21.656 1 41.72 7 LEU B C 1
ATOM 2390 O O . LEU B 1 7 ? 11.617 16.625 -20.703 1 41.72 7 LEU B O 1
ATOM 2394 N N . PRO B 1 8 ? 11.703 14.547 -21.625 1 50.28 8 PRO B N 1
ATOM 2395 C CA . PRO B 1 8 ? 12.82 14.18 -20.75 1 50.28 8 PRO B CA 1
ATOM 2396 C C . PRO B 1 8 ? 13.961 15.188 -20.797 1 50.28 8 PRO B C 1
ATOM 2398 O O . PRO B 1 8 ? 14.57 15.398 -21.844 1 50.28 8 PRO B O 1
ATOM 2401 N N . LEU B 1 9 ? 13.859 16.359 -20.172 1 57.5 9 LEU B N 1
ATOM 2402 C CA . LEU B 1 9 ? 14.961 17.281 -19.922 1 57.5 9 LEU B CA 1
ATOM 2403 C C . LEU B 1 9 ? 16.203 16.531 -19.453 1 57.5 9 LEU B C 1
ATOM 2405 O O . LEU B 1 9 ? 16.094 15.445 -18.875 1 57.5 9 LEU B O 1
ATOM 2409 N N . ASP B 1 10 ? 17.219 16.844 -20.031 1 78.88 10 ASP B N 1
ATOM 2410 C CA . ASP B 1 10 ? 18.516 16.562 -19.406 1 78.88 10 ASP B CA 1
ATOM 2411 C C . ASP B 1 10 ? 18.406 16.531 -17.891 1 78.88 10 ASP B C 1
ATOM 2413 O O . ASP B 1 10 ? 17.875 17.469 -17.281 1 78.88 10 ASP B O 1
ATOM 2417 N N . PRO B 1 11 ? 18.641 15.352 -17.344 1 80.56 11 PRO B N 1
ATOM 2418 C CA . PRO B 1 11 ? 18.516 15.219 -15.883 1 80.56 11 PRO B CA 1
ATOM 2419 C C . PRO B 1 11 ? 19.172 16.375 -15.133 1 80.56 11 PRO B C 1
ATOM 2421 O O . PRO B 1 11 ? 18.672 16.812 -14.094 1 80.56 11 PRO B O 1
ATOM 2424 N N . ALA B 1 12 ? 20.219 16.875 -15.711 1 85.44 12 ALA B N 1
ATOM 2425 C CA . ALA B 1 12 ? 20.906 17.969 -15.031 1 85.44 12 ALA B CA 1
ATOM 2426 C C . ALA B 1 12 ? 20.062 19.234 -15.031 1 85.44 12 ALA B C 1
ATOM 2428 O O . ALA B 1 12 ? 20.031 19.969 -14.039 1 85.44 12 ALA B O 1
ATOM 2429 N N . ILE B 1 13 ? 19.422 19.469 -16.094 1 87.69 13 ILE B N 1
ATOM 2430 C CA . ILE B 1 13 ? 18.562 20.641 -16.219 1 87.69 13 ILE B CA 1
ATOM 2431 C C . ILE B 1 13 ? 17.359 20.516 -15.289 1 87.69 13 ILE B C 1
ATOM 2433 O O . ILE B 1 13 ? 16.984 21.484 -14.617 1 87.69 13 ILE B O 1
ATOM 2437 N N . ALA B 1 14 ? 16.859 19.359 -15.258 1 84 14 ALA B N 1
ATOM 2438 C CA . ALA B 1 14 ? 15.711 19.109 -14.391 1 84 14 ALA B CA 1
ATOM 2439 C C . ALA B 1 14 ? 16.078 19.328 -12.93 1 84 14 ALA B C 1
ATOM 2441 O O . ALA B 1 14 ? 15.305 19.906 -12.164 1 84 14 ALA B O 1
ATOM 2442 N N . VAL B 1 15 ? 17.219 18.844 -12.539 1 88 15 VAL B N 1
ATOM 2443 C CA . VAL B 1 15 ? 17.688 18.969 -11.164 1 88 15 VAL B CA 1
ATOM 2444 C C . VAL B 1 15 ? 17.828 20.453 -10.805 1 88 15 VAL B C 1
ATOM 2446 O O . VAL B 1 15 ? 17.328 20.891 -9.758 1 88 15 VAL B O 1
ATOM 2449 N N . GLN B 1 16 ? 18.375 21.25 -11.719 1 90.88 16 GLN B N 1
ATOM 2450 C CA . GLN B 1 16 ? 18.578 22.672 -11.461 1 90.88 16 GLN B CA 1
ATOM 2451 C C . GLN B 1 16 ? 17.234 23.406 -11.375 1 90.88 16 GLN B C 1
ATOM 2453 O O . GLN B 1 16 ? 17.094 24.344 -10.578 1 90.88 16 GLN B O 1
ATOM 2458 N N . HIS B 1 17 ? 16.406 22.984 -12.188 1 89.69 17 HIS B N 1
ATOM 2459 C CA . HIS B 1 17 ? 15.07 23.578 -12.172 1 89.69 17 HIS B CA 1
ATOM 2460 C C . HIS B 1 17 ? 14.398 23.359 -10.82 1 89.69 17 HIS B C 1
ATOM 2462 O O . HIS B 1 17 ? 13.836 24.297 -10.25 1 89.69 17 HIS B O 1
ATOM 2468 N N . HIS B 1 18 ? 14.445 22.188 -10.305 1 88.88 18 HIS B N 1
ATOM 2469 C CA . HIS B 1 18 ? 13.82 21.859 -9.023 1 88.88 18 HIS B CA 1
ATOM 2470 C C . HIS B 1 18 ? 14.523 22.562 -7.875 1 88.88 18 HIS B C 1
ATOM 2472 O O . HIS B 1 18 ? 13.875 23.031 -6.934 1 88.88 18 HIS B O 1
ATOM 2478 N N . ILE B 1 19 ? 15.82 22.625 -7.984 1 91.81 19 ILE B N 1
ATOM 2479 C CA . ILE B 1 19 ? 16.578 23.328 -6.965 1 91.81 19 ILE B CA 1
ATOM 2480 C C . ILE B 1 19 ? 16.141 24.797 -6.926 1 91.81 19 ILE B C 1
ATOM 2482 O O . ILE B 1 19 ? 15.945 25.359 -5.848 1 91.81 19 ILE B O 1
ATOM 2486 N N . GLY B 1 20 ? 16.016 25.375 -8.109 1 93.44 20 GLY B N 1
ATOM 2487 C CA . GLY B 1 20 ? 15.539 26.75 -8.203 1 93.44 20 GLY B CA 1
ATOM 2488 C C . GLY B 1 20 ? 14.18 26.953 -7.578 1 93.44 20 GLY B C 1
ATOM 2489 O O . GLY B 1 20 ? 13.953 27.953 -6.883 1 93.44 20 GLY B O 1
ATOM 2490 N N . LYS B 1 21 ? 13.289 26.047 -7.793 1 92.38 21 LYS B N 1
ATOM 2491 C CA . LYS B 1 21 ? 11.945 26.125 -7.223 1 92.38 21 LYS B CA 1
ATOM 2492 C C . LYS B 1 21 ? 11.992 26.047 -5.699 1 92.38 21 LYS B C 1
ATOM 2494 O O . LYS B 1 21 ? 11.32 26.828 -5.012 1 92.38 21 LYS B O 1
ATOM 2499 N N . ILE B 1 22 ? 12.797 25.094 -5.164 1 93.12 22 ILE B N 1
ATOM 2500 C CA . ILE B 1 22 ? 12.906 24.906 -3.719 1 93.12 22 ILE B CA 1
ATOM 2501 C C . ILE B 1 22 ? 13.469 26.172 -3.076 1 93.12 22 ILE B C 1
ATOM 2503 O O . ILE B 1 22 ? 12.93 26.656 -2.084 1 93.12 22 ILE B O 1
ATOM 2507 N N . LYS B 1 23 ? 14.484 26.688 -3.729 1 95.88 23 LYS B N 1
ATOM 2508 C CA . LYS B 1 23 ? 15.148 27.859 -3.184 1 95.88 23 LYS B CA 1
ATOM 2509 C C . LYS B 1 23 ? 14.227 29.078 -3.203 1 95.88 23 LYS B C 1
ATOM 2511 O O . LYS B 1 23 ? 14.078 29.766 -2.195 1 95.88 23 LYS B O 1
ATOM 2516 N N . ARG B 1 24 ? 13.625 29.344 -4.277 1 96.75 24 ARG B N 1
ATOM 2517 C CA . ARG B 1 24 ? 12.758 30.5 -4.43 1 96.75 24 ARG B CA 1
ATOM 2518 C C . ARG B 1 24 ? 11.57 30.438 -3.469 1 96.75 24 ARG B C 1
ATOM 2520 O O . ARG B 1 24 ? 11.25 31.406 -2.799 1 96.75 24 ARG B O 1
ATOM 2527 N N . ALA B 1 25 ? 10.922 29.297 -3.436 1 96.12 25 ALA B N 1
ATOM 2528 C CA . ALA B 1 25 ? 9.758 29.141 -2.561 1 96.12 25 ALA B CA 1
ATOM 2529 C C . ALA B 1 25 ? 10.156 29.266 -1.094 1 96.12 25 ALA B C 1
ATOM 2531 O O . ALA B 1 25 ? 9.477 29.953 -0.323 1 96.12 25 ALA B O 1
ATOM 2532 N N . THR B 1 26 ? 11.289 28.656 -0.699 1 96.44 26 THR B N 1
ATOM 2533 C CA . THR B 1 26 ? 11.758 28.703 0.681 1 96.44 26 THR B CA 1
ATOM 2534 C C . THR B 1 26 ? 12.102 30.141 1.08 1 96.44 26 THR B C 1
ATOM 2536 O O . THR B 1 26 ? 11.703 30.609 2.148 1 96.44 26 THR B O 1
ATOM 2539 N N . ASP B 1 27 ? 12.766 30.812 0.173 1 96.94 27 ASP B N 1
ATOM 2540 C CA . ASP B 1 27 ? 13.133 32.188 0.428 1 96.94 27 ASP B CA 1
ATOM 2541 C C . ASP B 1 27 ? 11.891 33.062 0.584 1 96.94 27 ASP B C 1
ATOM 2543 O O . ASP B 1 27 ? 11.836 33.906 1.479 1 96.94 27 ASP B O 1
ATOM 2547 N N . SER B 1 28 ? 11 32.875 -0.283 1 97.69 28 SER B N 1
ATOM 2548 C CA . SER B 1 28 ? 9.766 33.688 -0.244 1 97.69 28 SER B CA 1
ATOM 2549 C C . SER B 1 28 ? 8.992 33.438 1.046 1 97.69 28 SER B C 1
ATOM 2551 O O . SER B 1 28 ? 8.453 34.375 1.645 1 97.69 28 SER B O 1
ATOM 2553 N N . LEU B 1 29 ? 8.93 32.219 1.504 1 97.62 29 LEU B N 1
ATOM 2554 C CA . LEU B 1 29 ? 8.227 31.859 2.734 1 97.62 29 LEU B CA 1
ATOM 2555 C C . LEU B 1 29 ? 8.938 32.469 3.949 1 97.62 29 LEU B C 1
ATOM 2557 O O . LEU B 1 29 ? 8.289 32.969 4.855 1 97.62 29 LEU B O 1
ATOM 2561 N N . GLU B 1 30 ? 10.211 32.375 3.947 1 96.56 30 GLU B N 1
ATOM 2562 C CA . GLU B 1 30 ? 10.984 32.938 5.055 1 96.56 30 GLU B CA 1
ATOM 2563 C C . GLU B 1 30 ? 10.742 34.438 5.203 1 96.56 30 GLU B C 1
ATOM 2565 O O . GLU B 1 30 ? 10.758 34.969 6.316 1 96.56 30 GLU B O 1
ATOM 2570 N N . GLY B 1 31 ? 10.508 35.062 4.129 1 96.62 31 GLY B N 1
ATOM 2571 C CA . GLY B 1 31 ? 10.25 36.469 4.141 1 96.62 31 GLY B CA 1
ATOM 2572 C C . GLY B 1 31 ? 8.914 36.844 4.754 1 96.62 31 GLY B C 1
ATOM 2573 O O . GLY B 1 31 ? 8.664 38 5.09 1 96.62 31 GLY B O 1
ATOM 2574 N N . LEU B 1 32 ? 8.062 35.875 5.008 1 97.38 32 LEU B N 1
ATOM 2575 C CA . LEU B 1 32 ? 6.711 36.125 5.492 1 97.38 32 LEU B CA 1
ATOM 2576 C C . LEU B 1 32 ? 6.594 35.781 6.973 1 97.38 32 LEU B C 1
ATOM 2578 O O . LEU B 1 32 ? 5.559 36.031 7.594 1 97.38 32 LEU B O 1
ATOM 2582 N N . TYR B 1 33 ? 7.684 35.25 7.57 1 94.81 33 TYR B N 1
ATOM 2583 C CA . TYR B 1 33 ? 7.609 34.844 8.969 1 94.81 33 TYR B CA 1
ATOM 2584 C C . TYR B 1 33 ? 7.496 36.062 9.891 1 94.81 33 TYR B C 1
ATOM 2586 O O . TYR B 1 33 ? 8.023 37.125 9.594 1 94.81 33 TYR B O 1
ATOM 2594 N N . PRO B 1 34 ? 6.941 35.875 10.953 1 94.94 34 PRO B N 1
ATOM 2595 C CA . PRO B 1 34 ? 6.066 34.781 11.336 1 94.94 34 PRO B CA 1
ATOM 2596 C C . PRO B 1 34 ? 4.719 34.812 10.617 1 94.94 34 PRO B C 1
ATOM 2598 O O . PRO B 1 34 ? 4.219 35.875 10.281 1 94.94 34 PRO B O 1
ATOM 2601 N N . LEU B 1 35 ? 4.164 33.719 10.312 1 96.12 35 LEU B N 1
ATOM 2602 C CA . LEU B 1 35 ? 2.861 33.625 9.664 1 96.12 35 LEU B CA 1
ATOM 2603 C C . LEU B 1 35 ? 1.735 33.781 10.68 1 96.12 35 LEU B C 1
ATOM 2605 O O . LEU B 1 35 ? 1.003 32.812 10.945 1 96.12 35 LEU B O 1
ATOM 2609 N N . ASN B 1 36 ? 1.507 35 11.125 1 92.94 36 ASN B N 1
ATOM 2610 C CA . ASN B 1 36 ? 0.651 35.25 12.281 1 92.94 36 ASN B CA 1
ATOM 2611 C C . ASN B 1 36 ? -0.582 36.062 11.914 1 92.94 36 ASN B C 1
ATOM 2613 O O . ASN B 1 36 ? -1.238 36.625 12.789 1 92.94 36 ASN B O 1
ATOM 2617 N N . SER B 1 37 ? -0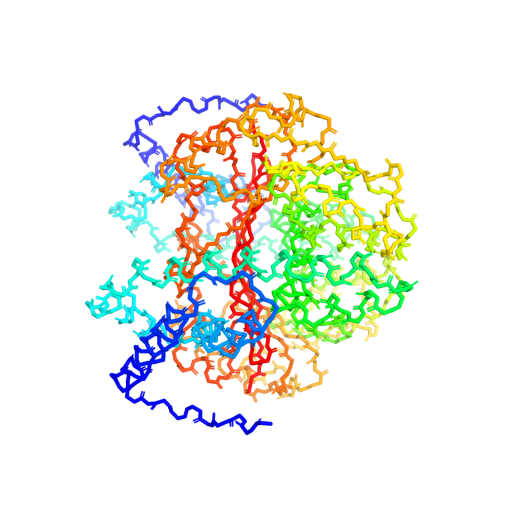.853 36.219 10.641 1 93.5 37 SER B N 1
ATOM 2618 C CA . SER B 1 37 ? -2.064 36.875 10.164 1 93.5 37 SER B CA 1
ATOM 2619 C C . SER B 1 37 ? -2.637 36.156 8.945 1 93.5 37 SER B C 1
ATOM 2621 O O . SER B 1 37 ? -1.914 35.469 8.234 1 93.5 37 SER B O 1
ATOM 2623 N N . ILE B 1 38 ? -3.893 36.375 8.695 1 91.94 38 ILE B N 1
ATOM 2624 C CA . ILE B 1 38 ? -4.574 35.719 7.582 1 91.94 38 ILE B CA 1
ATOM 2625 C C . ILE B 1 38 ? -3.988 36.219 6.262 1 91.94 38 ILE B C 1
ATOM 2627 O O . ILE B 1 38 ? -3.898 35.438 5.293 1 91.94 38 ILE B O 1
ATOM 2631 N N . ASP B 1 39 ? -3.562 37.469 6.266 1 95.38 39 ASP B N 1
ATOM 2632 C CA . ASP B 1 39 ? -2.971 38 5.051 1 95.38 39 ASP B CA 1
ATOM 2633 C C . ASP B 1 39 ? -1.649 37.312 4.719 1 95.38 39 ASP B C 1
ATOM 2635 O O . ASP B 1 39 ? -1.389 37 3.561 1 95.38 39 ASP B O 1
ATOM 2639 N N . LYS B 1 40 ? -0.873 37.156 5.727 1 97.12 40 LYS B N 1
ATOM 2640 C CA . LYS B 1 40 ? 0.405 36.469 5.52 1 97.12 40 LYS B CA 1
ATOM 2641 C C . LYS B 1 40 ? 0.199 35 5.152 1 97.12 40 LYS B C 1
ATOM 2643 O O . LYS B 1 40 ? 0.923 34.469 4.312 1 97.12 40 LYS B O 1
ATOM 2648 N N . VAL B 1 41 ? -0.744 34.375 5.793 1 96.81 41 VAL B N 1
ATOM 2649 C CA . VAL B 1 41 ? -1.084 33 5.48 1 96.81 41 VAL B CA 1
ATOM 2650 C C . VAL B 1 41 ? -1.501 32.875 4.016 1 96.81 41 VAL B C 1
ATOM 2652 O O . VAL B 1 41 ? -0.984 32.031 3.277 1 96.81 41 VAL B O 1
ATOM 2655 N N . ASN B 1 42 ? -2.363 33.781 3.582 1 95.69 42 ASN B N 1
ATOM 2656 C CA . ASN B 1 42 ? -2.812 33.781 2.193 1 95.69 42 ASN B CA 1
ATOM 2657 C C . ASN B 1 42 ? -1.657 34.031 1.23 1 95.69 42 ASN B C 1
ATOM 2659 O O . ASN B 1 42 ? -1.593 33.438 0.156 1 95.69 42 ASN B O 1
ATOM 2663 N N . ALA B 1 43 ? -0.763 34.906 1.637 1 97.25 43 ALA B N 1
ATOM 2664 C CA . ALA B 1 43 ? 0.393 35.219 0.803 1 97.25 43 ALA B CA 1
ATOM 2665 C C . ALA B 1 43 ? 1.349 34.031 0.713 1 97.25 43 ALA B C 1
ATOM 2667 O O . ALA B 1 43 ? 2.08 33.906 -0.269 1 97.25 43 ALA B O 1
ATOM 2668 N N . ALA B 1 44 ? 1.324 33.188 1.725 1 97.88 44 ALA B N 1
ATOM 2669 C CA . ALA B 1 44 ? 2.252 32.062 1.798 1 97.88 44 ALA B CA 1
ATOM 2670 C C . ALA B 1 44 ? 1.781 30.906 0.923 1 97.88 44 ALA B C 1
ATOM 2672 O O . ALA B 1 44 ? 2.588 30.078 0.485 1 97.88 44 ALA B O 1
ATOM 2673 N N . ILE B 1 45 ? 0.503 30.797 0.6 1 95.88 45 ILE B N 1
ATOM 2674 C CA . ILE B 1 45 ? -0.13 29.625 -0.005 1 95.88 45 ILE B CA 1
ATOM 2675 C C . ILE B 1 45 ? 0.486 29.359 -1.377 1 95.88 45 ILE B C 1
ATOM 2677 O O . ILE B 1 45 ? 0.871 28.234 -1.681 1 95.88 45 ILE B O 1
ATOM 2681 N N . PRO B 1 46 ? 0.694 30.391 -2.229 1 95.69 46 PRO B N 1
ATOM 2682 C CA . PRO B 1 46 ? 1.288 30.094 -3.535 1 95.69 46 PRO B CA 1
ATOM 2683 C C . PRO B 1 46 ? 2.709 29.547 -3.428 1 95.69 46 PRO B C 1
ATOM 2685 O O . PRO B 1 46 ? 3.105 28.688 -4.223 1 95.69 46 PRO B O 1
ATOM 2688 N N . HIS B 1 47 ? 3.479 30.078 -2.479 1 96.31 47 HIS B N 1
ATOM 2689 C CA . HIS B 1 47 ? 4.844 29.609 -2.287 1 96.31 47 HIS B CA 1
ATOM 2690 C C . HIS B 1 47 ? 4.863 28.188 -1.711 1 96.31 47 HIS B C 1
ATOM 2692 O O . HIS B 1 47 ? 5.719 27.375 -2.076 1 96.31 47 HIS B O 1
ATOM 2698 N N . TRP B 1 48 ? 3.928 27.953 -0.826 1 93.56 48 TRP B N 1
ATOM 2699 C CA . TRP B 1 48 ? 3.734 26.609 -0.304 1 93.56 48 TRP B CA 1
ATOM 2700 C C . TRP B 1 48 ? 3.416 25.625 -1.43 1 93.56 48 TRP B C 1
ATOM 2702 O O . TRP B 1 48 ? 3.988 24.547 -1.492 1 93.56 48 TRP B O 1
ATOM 2712 N N . ASN B 1 49 ? 2.518 26.016 -2.305 1 89.38 49 ASN B N 1
ATOM 2713 C CA . ASN B 1 49 ? 2.123 25.156 -3.418 1 89.38 49 ASN B CA 1
ATOM 2714 C C . ASN B 1 49 ? 3.305 24.859 -4.34 1 89.38 49 ASN B C 1
ATOM 2716 O O . ASN B 1 49 ? 3.418 23.75 -4.867 1 89.38 49 ASN B O 1
ATOM 2720 N N . GLU B 1 50 ? 4.105 25.797 -4.5 1 89.19 50 GLU B N 1
ATOM 2721 C CA . GLU B 1 50 ? 5.301 25.594 -5.312 1 89.19 50 GLU B CA 1
ATOM 2722 C C . GLU B 1 50 ? 6.25 24.609 -4.652 1 89.19 50 GLU B C 1
ATOM 2724 O O . GLU B 1 50 ? 6.797 23.719 -5.316 1 89.19 50 GLU B O 1
ATOM 2729 N N . LEU B 1 51 ? 6.488 24.828 -3.398 1 88.56 51 LEU B N 1
ATOM 2730 C CA . LEU B 1 51 ? 7.367 23.938 -2.648 1 88.56 51 LEU B CA 1
ATOM 2731 C C . LEU B 1 51 ? 6.805 22.516 -2.617 1 88.56 51 LEU B C 1
ATOM 2733 O O . LEU B 1 51 ? 7.516 21.562 -2.918 1 88.56 51 LEU B O 1
ATOM 2737 N N . TYR B 1 52 ? 5.52 22.406 -2.281 1 84.06 52 TYR B N 1
ATOM 2738 C CA . TYR B 1 52 ? 4.855 21.109 -2.168 1 84.06 52 TYR B CA 1
ATOM 2739 C C . TYR B 1 52 ? 4.742 20.438 -3.529 1 84.06 52 TYR B C 1
ATOM 2741 O O . TYR B 1 52 ? 4.707 19.203 -3.619 1 84.06 52 TYR B O 1
ATOM 2749 N N . GLY B 1 53 ? 4.699 21.219 -4.543 1 80.44 53 GLY B N 1
ATOM 2750 C CA . GLY B 1 53 ? 4.672 20.688 -5.898 1 80.44 53 GLY B CA 1
ATOM 2751 C C . GLY B 1 53 ? 5.93 19.938 -6.27 1 80.44 53 GLY B C 1
ATOM 2752 O O . GLY B 1 53 ? 5.898 19.047 -7.137 1 80.44 53 GLY B O 1
ATOM 2753 N N . VAL B 1 54 ? 7.047 20.266 -5.621 1 78.81 54 VAL B N 1
ATOM 2754 C CA . VAL B 1 54 ? 8.305 19.594 -5.891 1 78.81 54 VAL B CA 1
ATOM 2755 C C . VAL B 1 54 ? 8.242 18.141 -5.383 1 78.81 54 VAL B C 1
ATOM 2757 O O . VAL B 1 54 ? 8.766 17.234 -6.023 1 78.81 54 VAL B O 1
ATOM 2760 N N . ILE B 1 55 ? 7.633 17.922 -4.238 1 75.44 55 ILE B N 1
ATOM 2761 C CA . ILE B 1 55 ? 7.672 16.609 -3.604 1 75.44 55 ILE B CA 1
ATOM 2762 C C . ILE B 1 55 ? 6.438 15.812 -4 1 75.44 55 ILE B C 1
ATOM 2764 O O . ILE B 1 55 ? 6.375 14.602 -3.764 1 75.44 55 ILE B O 1
ATOM 2768 N N . GLY B 1 56 ? 5.387 16.391 -4.418 1 63 56 GLY B N 1
ATOM 2769 C CA . GLY B 1 56 ? 4.121 15.727 -4.68 1 63 56 GLY B CA 1
ATOM 2770 C C . GLY B 1 56 ? 4.215 14.68 -5.773 1 63 56 GLY B C 1
ATOM 2771 O O . GLY B 1 56 ? 3.48 13.688 -5.754 1 63 56 GLY B O 1
ATOM 2772 N N . PHE B 1 57 ? 4.844 14.961 -6.934 1 56.59 57 PHE B N 1
ATOM 2773 C CA . PHE B 1 57 ? 4.75 14 -8.023 1 56.59 57 PHE B CA 1
ATOM 2774 C C . PHE B 1 57 ? 6.051 13.219 -8.18 1 56.59 57 PHE B C 1
ATOM 2776 O O . PHE B 1 57 ? 7.086 13.797 -8.523 1 56.59 57 PHE B O 1
ATOM 2783 N N . THR B 1 58 ? 6.355 12.406 -7.227 1 53.69 58 THR B N 1
ATOM 2784 C CA . THR B 1 58 ? 7.605 11.719 -7.539 1 53.69 58 THR B CA 1
ATOM 2785 C C . THR B 1 58 ? 7.449 10.859 -8.789 1 53.69 58 THR B C 1
ATOM 2787 O O . THR B 1 58 ? 7.043 9.695 -8.703 1 53.69 58 THR B O 1
ATOM 2790 N N . THR B 1 59 ? 6.562 11.258 -9.711 1 52.5 59 THR B N 1
ATOM 2791 C CA . THR B 1 59 ? 6.77 10.586 -10.992 1 52.5 59 THR B CA 1
ATOM 2792 C C . THR B 1 59 ? 8.188 10.82 -11.5 1 52.5 59 THR B C 1
ATOM 2794 O O . THR B 1 59 ? 8.484 10.555 -12.664 1 52.5 59 THR B O 1
ATOM 2797 N N . VAL B 1 60 ? 9.023 11.344 -10.641 1 55.03 60 VAL B N 1
ATOM 2798 C CA . VAL B 1 60 ? 10.312 11.719 -11.211 1 55.03 60 VAL B CA 1
ATOM 2799 C C . VAL B 1 60 ? 11.133 10.461 -11.5 1 55.03 60 VAL B C 1
ATOM 2801 O O . VAL B 1 60 ? 10.977 9.438 -10.828 1 55.03 60 VAL B O 1
ATOM 2804 N N . ASP B 1 61 ? 11.648 10.555 -12.578 1 64.38 61 ASP B N 1
ATOM 2805 C CA . ASP B 1 61 ? 12.727 9.656 -12.992 1 64.38 61 ASP B CA 1
ATOM 2806 C C . ASP B 1 61 ? 13.672 9.367 -11.828 1 64.38 61 ASP B C 1
ATOM 2808 O O . ASP B 1 61 ? 14.031 10.266 -11.07 1 64.38 61 ASP B O 1
ATOM 2812 N N . THR B 1 62 ? 13.906 8.156 -11.531 1 70.31 62 THR B N 1
ATOM 2813 C CA . THR B 1 62 ? 14.75 7.68 -10.438 1 70.31 62 THR B CA 1
ATOM 2814 C C . THR B 1 62 ? 16.094 8.391 -10.453 1 70.31 62 THR B C 1
ATOM 2816 O O . THR B 1 62 ? 16.672 8.672 -9.391 1 70.31 62 THR B O 1
ATOM 2819 N N . GLU B 1 63 ? 16.5 8.75 -11.625 1 77 63 GLU B N 1
ATOM 2820 C CA . GLU B 1 63 ? 17.797 9.406 -11.719 1 77 63 GLU B CA 1
ATOM 2821 C C . GLU B 1 63 ? 17.75 10.836 -11.18 1 77 63 GLU B C 1
ATOM 2823 O O . GLU B 1 63 ? 18.609 11.25 -10.406 1 77 63 GLU B O 1
ATOM 2828 N N . VAL B 1 64 ? 16.797 11.539 -11.641 1 79.75 64 VAL B N 1
ATOM 2829 C CA . VAL B 1 64 ? 16.625 12.914 -11.188 1 79.75 64 VAL B CA 1
ATOM 2830 C C . VAL B 1 64 ? 16.406 12.938 -9.672 1 79.75 64 VAL B C 1
ATOM 2832 O O . VAL B 1 64 ? 16.984 13.773 -8.969 1 79.75 64 VAL B O 1
ATOM 2835 N N . GLU B 1 65 ? 15.602 12.031 -9.188 1 81.94 65 GLU B N 1
ATOM 2836 C CA . GLU B 1 65 ? 15.328 11.93 -7.762 1 81.94 65 GLU B CA 1
ATOM 2837 C C . GLU B 1 65 ? 16.609 11.734 -6.961 1 81.94 65 GLU B C 1
ATOM 2839 O O . GLU B 1 65 ? 16.844 12.43 -5.969 1 81.94 65 GLU B O 1
ATOM 2844 N N . GLN B 1 66 ? 17.391 10.883 -7.43 1 83.06 66 GLN B N 1
ATOM 2845 C CA . GLN B 1 66 ? 18.625 10.57 -6.723 1 83.06 66 GLN B CA 1
ATOM 2846 C C . GLN B 1 66 ? 19.594 11.75 -6.746 1 83.06 66 GLN B C 1
ATOM 2848 O O . GLN B 1 66 ? 20.266 12.031 -5.75 1 83.06 66 GLN B O 1
ATOM 2853 N N . ARG B 1 67 ? 19.641 12.367 -7.828 1 86.94 67 ARG B N 1
ATOM 2854 C CA . ARG B 1 67 ? 20.516 13.523 -7.961 1 86.94 67 ARG B CA 1
ATOM 2855 C C . ARG B 1 67 ? 20.062 14.664 -7.059 1 86.94 67 ARG B C 1
ATOM 2857 O O . ARG B 1 67 ? 20.891 15.352 -6.449 1 86.94 67 ARG B O 1
ATOM 2864 N N . LEU B 1 68 ? 18.797 14.797 -7.035 1 88.56 68 LEU B N 1
ATOM 2865 C CA . LEU B 1 68 ? 18.234 15.867 -6.203 1 88.56 68 LEU B CA 1
ATOM 2866 C C . LEU B 1 68 ? 18.516 15.602 -4.727 1 88.56 68 LEU B C 1
ATOM 2868 O O . LEU B 1 68 ? 18.969 16.484 -4.004 1 88.56 68 LEU B O 1
ATOM 2872 N N . LEU B 1 69 ? 18.312 14.414 -4.316 1 87.75 69 LEU B N 1
ATOM 2873 C CA . LEU B 1 69 ? 18.422 14.047 -2.908 1 87.75 69 LEU B CA 1
ATOM 2874 C C . LEU B 1 69 ? 19.859 14.164 -2.424 1 87.75 69 LEU B C 1
ATOM 2876 O O . LEU B 1 69 ? 20.109 14.438 -1.246 1 87.75 69 LEU B O 1
ATOM 2880 N N . LYS B 1 70 ? 20.75 14.094 -3.32 1 92.25 70 LYS B N 1
ATOM 2881 C CA . LYS B 1 70 ? 22.172 14.086 -2.945 1 92.25 70 LYS B CA 1
ATOM 2882 C C . LYS B 1 70 ? 22.828 15.414 -3.309 1 92.25 70 LYS B C 1
ATOM 2884 O O . LYS B 1 70 ? 24.016 15.625 -3.006 1 92.25 70 LYS B O 1
ATOM 2889 N N . HIS B 1 71 ? 22.156 16.219 -3.939 1 93.56 71 HIS B N 1
ATOM 2890 C CA . HIS B 1 71 ? 22.75 17.453 -4.422 1 93.56 71 HIS B CA 1
ATOM 2891 C C . HIS B 1 71 ? 23.141 18.359 -3.26 1 93.56 71 HIS B C 1
ATOM 2893 O O . HIS B 1 71 ? 22.328 18.625 -2.367 1 93.56 71 HIS B O 1
ATOM 2899 N N . PRO B 1 72 ? 24.312 18.906 -3.266 1 95.44 72 PRO B N 1
ATOM 2900 C CA . PRO B 1 72 ? 24.781 19.75 -2.156 1 95.44 72 PRO B CA 1
ATOM 2901 C C . PRO B 1 72 ? 23.891 20.969 -1.921 1 95.44 72 PRO B C 1
ATOM 2903 O O . PRO B 1 72 ? 23.641 21.344 -0.773 1 95.44 72 PRO B O 1
ATOM 2906 N N . ASP B 1 73 ? 23.453 21.594 -2.977 1 95.06 73 ASP B N 1
ATOM 2907 C CA . ASP B 1 73 ? 22.594 22.766 -2.832 1 95.06 73 ASP B CA 1
ATOM 2908 C C . ASP B 1 73 ? 21.281 22.406 -2.123 1 95.06 73 ASP B C 1
ATOM 2910 O O . ASP B 1 73 ? 20.766 23.203 -1.343 1 95.06 73 ASP B O 1
ATOM 2914 N N . VAL B 1 74 ? 20.781 21.234 -2.461 1 93.25 74 VAL B N 1
ATOM 2915 C CA . VAL B 1 74 ? 19.547 20.781 -1.829 1 93.25 74 VAL B CA 1
ATOM 2916 C C . VAL B 1 74 ? 19.797 20.5 -0.351 1 93.25 74 VAL B C 1
ATOM 2918 O O . VAL B 1 74 ? 19.016 20.922 0.51 1 93.25 74 VAL B O 1
ATOM 2921 N N . ILE B 1 75 ? 20.875 19.828 -0.08 1 93.19 75 ILE B N 1
ATOM 2922 C CA . ILE B 1 75 ? 21.234 19.484 1.289 1 93.19 75 ILE B CA 1
ATOM 2923 C C . ILE B 1 75 ? 21.391 20.766 2.119 1 93.19 75 ILE B C 1
ATOM 2925 O O . ILE B 1 75 ? 20.922 20.828 3.262 1 93.19 75 ILE B O 1
ATOM 2929 N N . ASN B 1 76 ? 21.938 21.75 1.53 1 94.62 76 ASN B N 1
ATOM 2930 C CA . ASN B 1 76 ? 22.141 23.016 2.219 1 94.62 76 ASN B CA 1
ATOM 2931 C C . ASN B 1 76 ? 20.828 23.734 2.502 1 94.62 76 ASN B C 1
ATOM 2933 O O . ASN B 1 76 ? 20.734 24.516 3.449 1 94.62 76 ASN B O 1
ATOM 2937 N N . LEU B 1 77 ? 19.828 23.484 1.702 1 93.75 77 LEU B N 1
ATOM 2938 C CA . LEU B 1 77 ? 18.547 24.156 1.828 1 93.75 77 LEU B CA 1
ATOM 2939 C C . LEU B 1 77 ? 17.641 23.422 2.809 1 93.75 77 LEU B C 1
ATOM 2941 O O . LEU B 1 77 ? 16.609 23.953 3.238 1 93.75 77 LEU B O 1
ATOM 2945 N N . LEU B 1 78 ? 18.016 22.219 3.262 1 90.56 78 LEU B N 1
ATOM 2946 C CA . LEU B 1 78 ? 17.141 21.312 3.986 1 90.56 78 LEU B CA 1
ATOM 2947 C C . LEU B 1 78 ? 16.641 21.953 5.281 1 90.56 78 LEU B C 1
ATOM 2949 O O . LEU B 1 78 ? 15.438 21.969 5.551 1 90.56 78 LEU B O 1
ATOM 2953 N N . PRO B 1 79 ? 17.516 22.547 6.078 1 90.94 79 PRO B N 1
ATOM 2954 C CA . PRO B 1 79 ? 17.031 23.109 7.344 1 90.94 79 PRO B CA 1
ATOM 2955 C C . PRO B 1 79 ? 15.984 24.203 7.148 1 90.94 79 PRO B C 1
ATOM 2957 O O . PRO B 1 79 ? 14.961 24.203 7.828 1 90.94 79 PRO B O 1
ATOM 2960 N N . SER B 1 80 ? 16.219 25.062 6.176 1 94 80 SER B N 1
ATOM 2961 C CA . SER B 1 80 ? 15.305 26.172 5.926 1 94 80 SER B CA 1
ATOM 2962 C C . SER B 1 80 ? 14 25.672 5.316 1 94 80 SER B C 1
ATOM 2964 O O . SER B 1 80 ? 12.922 26.188 5.617 1 94 80 SER B O 1
ATOM 2966 N N . THR B 1 81 ? 14.094 24.703 4.473 1 93 81 THR B N 1
ATOM 2967 C CA . THR B 1 81 ? 12.906 24.156 3.826 1 93 81 THR B CA 1
ATOM 2968 C C . THR B 1 81 ? 12.023 23.422 4.84 1 93 81 THR B C 1
ATOM 2970 O O . THR B 1 81 ? 10.805 23.578 4.836 1 93 81 THR B O 1
ATOM 2973 N N . ARG B 1 82 ? 12.609 22.641 5.672 1 89.44 82 ARG B N 1
ATOM 2974 C CA . ARG B 1 82 ? 11.867 21.922 6.695 1 89.44 82 ARG B CA 1
ATOM 2975 C C . ARG B 1 82 ? 11.195 22.875 7.672 1 89.44 82 ARG B C 1
ATOM 2977 O O . ARG B 1 82 ? 10.062 22.656 8.094 1 89.44 82 ARG B O 1
ATOM 2984 N N . ARG B 1 83 ? 11.898 23.906 8.008 1 91.56 83 ARG B N 1
ATOM 2985 C CA . ARG B 1 83 ? 11.305 24.938 8.852 1 91.56 83 ARG B CA 1
ATOM 2986 C C . ARG B 1 83 ? 10.102 25.578 8.164 1 91.56 83 ARG B C 1
ATOM 2988 O O . ARG B 1 83 ? 9.07 25.812 8.797 1 91.56 83 ARG B O 1
ATOM 2995 N N . ALA B 1 84 ? 10.305 25.922 6.887 1 93.94 84 ALA B N 1
ATOM 2996 C CA . ALA B 1 84 ? 9.227 26.516 6.117 1 93.94 84 ALA B CA 1
ATOM 2997 C C . ALA B 1 84 ? 7.98 25.641 6.121 1 93.94 84 ALA B C 1
ATOM 2999 O O . ALA B 1 84 ? 6.863 26.125 6.281 1 93.94 84 ALA B O 1
ATOM 3000 N N . VAL B 1 85 ? 8.156 24.359 5.965 1 90.38 85 VAL B N 1
ATOM 3001 C CA . VAL B 1 85 ? 7.051 23.406 5.922 1 90.38 85 VAL B CA 1
ATOM 3002 C C . VAL B 1 85 ? 6.344 23.375 7.273 1 90.38 85 VAL B C 1
ATOM 3004 O O . VAL B 1 85 ? 5.113 23.469 7.336 1 90.38 85 VAL B O 1
ATOM 3007 N N . LEU B 1 86 ? 7.086 23.297 8.305 1 87.81 86 LEU B N 1
ATOM 3008 C CA . LEU B 1 86 ? 6.527 23.234 9.648 1 87.81 86 LEU B CA 1
ATOM 3009 C C . LEU B 1 86 ? 5.738 24.5 9.969 1 87.81 86 LEU B C 1
ATOM 3011 O O . LEU B 1 86 ? 4.625 24.438 10.5 1 87.81 86 LEU B O 1
ATOM 3015 N N . GLU B 1 87 ? 6.316 25.656 9.617 1 91.88 87 GLU B N 1
ATOM 3016 C CA . GLU B 1 87 ? 5.68 26.938 9.883 1 91.88 87 GLU B CA 1
ATOM 3017 C C . GLU B 1 87 ? 4.379 27.078 9.102 1 91.88 87 GLU B C 1
ATOM 3019 O O . GLU B 1 87 ? 3.367 27.547 9.641 1 91.88 87 GLU B O 1
ATOM 3024 N N . CYS B 1 88 ? 4.438 26.688 7.891 1 94.56 88 CYS B N 1
ATOM 3025 C CA . CYS B 1 88 ? 3.27 26.828 7.031 1 94.56 88 CYS B CA 1
ATOM 3026 C C . CYS B 1 88 ? 2.146 25.891 7.484 1 94.56 88 CYS B C 1
ATOM 3028 O O . CYS B 1 88 ? 0.996 26.328 7.605 1 94.56 88 CYS B O 1
ATOM 3030 N N . GLU B 1 89 ? 2.436 24.625 7.734 1 92 89 GLU B N 1
ATOM 3031 C CA . GLU B 1 89 ? 1.413 23.656 8.117 1 92 89 GLU B CA 1
ATOM 3032 C C . GLU B 1 89 ? 0.693 24.078 9.391 1 92 89 GLU B C 1
ATOM 3034 O O . GLU B 1 89 ? -0.537 24.031 9.461 1 92 89 GLU B O 1
ATOM 3039 N N . ALA B 1 90 ? 1.473 24.547 10.352 1 91.19 90 ALA B N 1
ATOM 3040 C CA . ALA B 1 90 ? 0.881 25 11.602 1 91.19 90 ALA B CA 1
ATOM 3041 C C . ALA B 1 90 ? 0.013 26.234 11.383 1 91.19 90 ALA B C 1
ATOM 3043 O O . ALA B 1 90 ? -1.106 26.312 11.898 1 91.19 90 ALA B O 1
ATOM 3044 N N . ALA B 1 91 ? 0.536 27.188 10.656 1 96.06 91 ALA B N 1
ATOM 3045 C CA . ALA B 1 91 ? -0.174 28.453 10.43 1 96.06 91 ALA B CA 1
ATOM 3046 C C . ALA B 1 91 ? -1.442 28.219 9.609 1 96.06 91 ALA B C 1
ATOM 3048 O O . ALA B 1 91 ? -2.488 28.797 9.898 1 96.06 91 ALA B O 1
ATOM 3049 N N . PHE B 1 92 ? -1.322 27.406 8.578 1 96.44 92 PHE B N 1
ATOM 3050 C CA . PHE B 1 92 ? -2.486 27.109 7.75 1 96.44 92 PHE B CA 1
ATOM 3051 C C . PHE B 1 92 ? -3.584 26.453 8.578 1 96.44 92 PHE B C 1
ATOM 3053 O O . PHE B 1 92 ? -4.75 26.844 8.492 1 96.44 92 PHE B O 1
ATOM 3060 N N . GLU B 1 93 ? -3.178 25.5 9.344 1 95.62 93 GLU B N 1
ATOM 3061 C CA . GLU B 1 93 ? -4.141 24.75 10.141 1 95.62 93 GLU B CA 1
ATOM 3062 C C . GLU B 1 93 ? -4.891 25.672 11.102 1 95.62 93 GLU B C 1
ATOM 3064 O O . GLU B 1 93 ? -6.121 25.609 11.188 1 95.62 93 GLU B O 1
ATOM 3069 N N . ILE B 1 94 ? -4.156 26.516 11.758 1 96.69 94 ILE B N 1
ATOM 3070 C CA . ILE B 1 94 ? -4.754 27.406 12.734 1 96.69 94 ILE B CA 1
ATOM 3071 C C . ILE B 1 94 ? -5.668 28.406 12.031 1 96.69 94 ILE B C 1
ATOM 3073 O O . ILE B 1 94 ? -6.805 28.625 12.461 1 96.69 94 ILE B O 1
ATOM 3077 N N . ALA B 1 95 ? -5.227 28.984 10.969 1 96.94 95 ALA B N 1
ATOM 3078 C CA . ALA B 1 95 ? -6 29.984 10.234 1 96.94 95 ALA B CA 1
ATOM 3079 C C . ALA B 1 95 ? -7.309 29.406 9.719 1 96.94 95 ALA B C 1
ATOM 3081 O O . ALA B 1 95 ? -8.375 30 9.883 1 96.94 95 ALA B O 1
ATOM 3082 N N . PHE B 1 96 ? -7.234 28.281 9.156 1 96.75 96 PHE B N 1
ATOM 3083 C CA . PHE B 1 96 ? -8.43 27.703 8.547 1 96.75 96 PHE B CA 1
ATOM 3084 C C . PHE B 1 96 ? -9.336 27.094 9.602 1 96.75 96 PHE B C 1
ATOM 3086 O O . PHE B 1 96 ? -10.562 27.078 9.445 1 96.75 96 PHE B O 1
ATOM 3093 N N . ALA B 1 97 ? -8.742 26.562 10.68 1 97.69 97 ALA B N 1
ATOM 3094 C CA . ALA B 1 97 ? -9.57 26.141 11.805 1 97.69 97 ALA B CA 1
ATOM 3095 C C . ALA B 1 97 ? -10.398 27.312 12.336 1 97.69 97 ALA B C 1
ATOM 3097 O O . ALA B 1 97 ? -11.578 27.156 12.633 1 97.69 97 ALA B O 1
ATOM 3098 N N . ASN B 1 98 ? -9.742 28.453 12.438 1 97.75 98 ASN B N 1
ATOM 3099 C CA . ASN B 1 98 ? -10.453 29.656 12.875 1 97.75 98 ASN B CA 1
ATOM 3100 C C . ASN B 1 98 ? -11.57 30.031 11.898 1 97.75 98 ASN B C 1
ATOM 3102 O O . ASN B 1 98 ? -12.688 30.344 12.312 1 97.75 98 ASN B O 1
ATOM 3106 N N . GLU B 1 99 ? -11.227 30.016 10.656 1 96.81 99 GLU B N 1
ATOM 3107 C CA . GLU B 1 99 ? -12.219 30.328 9.641 1 96.81 99 GLU B CA 1
ATOM 3108 C C . GLU B 1 99 ? -13.414 29.375 9.719 1 96.81 99 GLU B C 1
ATOM 3110 O O . GLU B 1 99 ? -14.562 29.812 9.648 1 96.81 99 GLU B O 1
ATOM 3115 N N . ILE B 1 100 ? -13.18 28.141 9.836 1 97.94 100 ILE B N 1
ATOM 3116 C CA . ILE B 1 100 ? -14.219 27.125 9.922 1 97.94 100 ILE B CA 1
ATOM 3117 C C . ILE B 1 100 ? -15.039 27.328 11.195 1 97.94 100 ILE B C 1
ATOM 3119 O O . ILE B 1 100 ? -16.281 27.328 11.148 1 97.94 100 ILE B O 1
ATOM 3123 N N . ALA B 1 101 ? -14.391 27.562 12.305 1 98.06 101 ALA B N 1
ATOM 3124 C CA . ALA B 1 101 ? -15.055 27.734 13.594 1 98.06 101 ALA B CA 1
ATOM 3125 C C . ALA B 1 101 ? -15.969 28.953 13.586 1 98.06 101 ALA B C 1
ATOM 3127 O O . ALA B 1 101 ? -17 28.969 14.281 1 98.06 101 ALA B O 1
ATOM 3128 N N . GLU B 1 102 ? -15.633 29.891 12.805 1 97.5 102 GLU B N 1
ATOM 3129 C CA . GLU B 1 102 ? -16.375 31.156 12.797 1 97.5 102 GLU B CA 1
ATOM 3130 C C . GLU B 1 102 ? -17.422 31.188 11.68 1 97.5 102 GLU B C 1
ATOM 3132 O O . GLU B 1 102 ? -18.156 32.156 11.547 1 97.5 102 GLU B O 1
ATOM 3137 N N . ALA B 1 103 ? -17.391 30.141 10.914 1 97.88 103 ALA B N 1
ATOM 3138 C CA . ALA B 1 103 ? -18.375 30.094 9.828 1 97.88 103 ALA B CA 1
ATOM 3139 C C . ALA B 1 103 ? -19.797 30.109 10.367 1 97.88 103 ALA B C 1
ATOM 3141 O O . ALA B 1 103 ? -20.094 29.5 11.406 1 97.88 103 ALA B O 1
ATOM 3142 N N . PRO B 1 104 ? -20.75 30.828 9.688 1 97.19 104 PRO B N 1
ATOM 3143 C CA . PRO B 1 104 ? -22.125 30.969 10.188 1 97.19 104 PRO B CA 1
ATOM 3144 C C . PRO B 1 104 ? -22.906 29.656 10.133 1 97.19 104 PRO B C 1
ATOM 3146 O O . PRO B 1 104 ? -23.844 29.469 10.914 1 97.19 104 PRO B O 1
ATOM 3149 N N . GLU B 1 105 ? -22.562 28.812 9.133 1 96.38 105 GLU B N 1
ATOM 3150 C CA . GLU B 1 105 ? -23.25 27.531 9.008 1 96.38 105 GLU B CA 1
ATOM 3151 C C . GLU B 1 105 ? -22.297 26.453 8.492 1 96.38 105 GLU B C 1
ATOM 3153 O O . GLU B 1 105 ? -21.203 26.75 8.023 1 96.38 105 GLU B 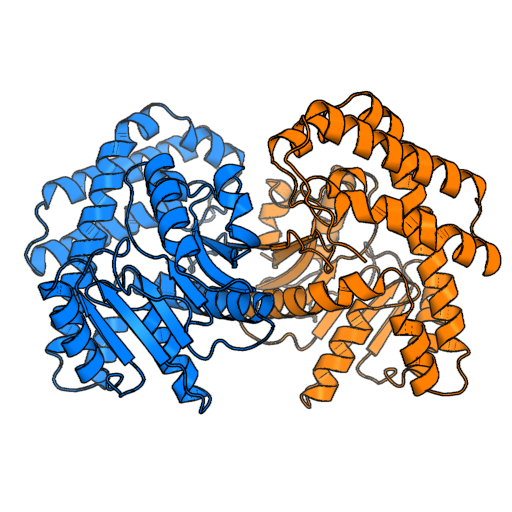O 1
ATOM 3158 N N . SER B 1 106 ? -22.719 25.219 8.523 1 96.62 106 SER B N 1
ATOM 3159 C CA . SER B 1 106 ? -21.891 24.062 8.203 1 96.62 106 SER B CA 1
ATOM 3160 C C . SER B 1 106 ? -21.5 24.047 6.73 1 96.62 106 SER B C 1
ATOM 3162 O O . SER B 1 106 ? -20.375 23.656 6.387 1 96.62 106 SER B O 1
ATOM 3164 N N . SER B 1 107 ? -22.359 24.469 5.887 1 97.31 107 SER B N 1
ATOM 3165 C CA . SER B 1 107 ? -22.047 24.484 4.461 1 97.31 107 SER B CA 1
ATOM 3166 C C . SER B 1 107 ? -20.891 25.438 4.152 1 97.31 107 SER B C 1
ATOM 3168 O O . SER B 1 107 ? -20 25.094 3.369 1 97.31 107 SER B O 1
ATOM 3170 N N . THR B 1 108 ? -20.906 26.578 4.785 1 97.62 108 THR B N 1
ATOM 3171 C CA . THR B 1 108 ? -19.828 27.547 4.621 1 97.62 108 THR B CA 1
ATOM 3172 C C . THR B 1 108 ? -18.531 27.016 5.23 1 97.62 108 THR B C 1
ATOM 3174 O O . THR B 1 108 ? -17.453 27.219 4.684 1 97.62 108 THR B O 1
ATOM 3177 N N . ALA B 1 109 ? -18.672 26.375 6.344 1 98 109 ALA B N 1
ATOM 3178 C CA . ALA B 1 109 ? -17.516 25.75 6.988 1 98 109 ALA B CA 1
ATOM 3179 C C . ALA B 1 109 ? -16.875 24.703 6.082 1 98 109 ALA B C 1
ATOM 3181 O O . ALA B 1 109 ? -15.648 24.625 5.965 1 98 109 ALA B O 1
ATOM 3182 N N . ARG B 1 110 ? -17.703 23.938 5.441 1 97.69 110 ARG B N 1
ATOM 3183 C CA . ARG B 1 110 ? -17.234 22.906 4.531 1 97.69 110 ARG B CA 1
ATOM 3184 C C . ARG B 1 110 ? -16.5 23.5 3.334 1 97.69 110 ARG B C 1
ATOM 3186 O O . ARG B 1 110 ? -15.531 22.938 2.844 1 97.69 110 ARG B O 1
ATOM 3193 N N . LEU B 1 111 ? -16.984 24.594 2.904 1 96.81 111 LEU B N 1
ATOM 3194 C CA . LEU B 1 111 ? -16.297 25.297 1.815 1 96.81 111 LEU B CA 1
ATOM 3195 C C . LEU B 1 111 ? -14.914 25.766 2.244 1 96.81 111 LEU B C 1
ATOM 3197 O O . LEU B 1 111 ? -13.953 25.641 1.48 1 96.81 111 LEU B O 1
ATOM 3201 N N . SER B 1 112 ? -14.828 26.281 3.443 1 95.81 112 SER B N 1
ATOM 3202 C CA . SER B 1 112 ? -13.539 26.688 3.992 1 95.81 112 SER B CA 1
ATOM 3203 C C . SER B 1 112 ? -12.594 25.5 4.113 1 95.81 112 SER B C 1
ATOM 3205 O O . SER B 1 112 ? -11.406 25.609 3.811 1 95.81 112 SER B O 1
ATOM 3207 N N . LEU B 1 113 ? -13.094 24.375 4.551 1 96.69 113 LEU B N 1
ATOM 3208 C CA . LEU B 1 113 ? -12.305 23.156 4.68 1 96.69 113 LEU B CA 1
ATOM 3209 C C . LEU B 1 113 ? -11.727 22.734 3.332 1 96.69 113 LEU B C 1
ATOM 3211 O O . LEU B 1 113 ? -10.555 22.344 3.25 1 96.69 113 LEU B O 1
ATOM 3215 N N . SER B 1 114 ? -12.492 22.859 2.289 1 94.25 114 SER B N 1
ATOM 3216 C CA . SER B 1 114 ? -12.07 22.438 0.955 1 94.25 114 SER B CA 1
ATOM 3217 C C . SER B 1 114 ? -10.977 23.359 0.414 1 94.25 114 SER B C 1
ATOM 3219 O O . SER B 1 114 ? -10.227 22.969 -0.481 1 94.25 114 SER B O 1
ATOM 3221 N N . ARG B 1 115 ? -10.836 24.547 0.983 1 91.75 115 ARG B N 1
ATOM 3222 C CA . ARG B 1 115 ? -9.844 25.516 0.532 1 91.75 115 ARG B CA 1
ATOM 3223 C C . ARG B 1 115 ? -8.539 25.375 1.316 1 91.75 115 ARG B C 1
ATOM 3225 O O . ARG B 1 115 ? -7.527 25.984 0.96 1 91.75 115 ARG B O 1
ATOM 3232 N N . PHE B 1 116 ? -8.609 24.672 2.449 1 91.62 116 PHE B N 1
ATOM 3233 C CA . PHE B 1 116 ? -7.41 24.422 3.238 1 91.62 116 PHE B CA 1
ATOM 3234 C C . PHE B 1 116 ? -6.32 23.781 2.383 1 91.62 116 PHE B C 1
ATOM 3236 O O . PHE B 1 116 ? -6.543 22.734 1.76 1 91.62 116 PHE B O 1
ATOM 3243 N N . PRO B 1 117 ? -5.137 24.344 2.316 1 89.94 117 PRO B N 1
ATOM 3244 C CA . PRO B 1 117 ? -4.113 23.922 1.364 1 89.94 117 PRO B CA 1
ATOM 3245 C C . PRO B 1 117 ? -3.734 22.453 1.538 1 89.94 117 PRO B C 1
ATOM 3247 O O . PRO B 1 117 ? -3.352 21.781 0.569 1 89.94 117 PRO B O 1
ATOM 3250 N N . ILE B 1 118 ? -3.885 21.938 2.752 1 89 118 ILE B N 1
ATOM 3251 C CA . ILE B 1 118 ? -3.438 20.578 3.033 1 89 118 ILE B CA 1
ATOM 3252 C C . ILE B 1 118 ? -4.609 19.609 2.891 1 89 118 ILE B C 1
ATOM 3254 O O . ILE B 1 118 ? -4.426 18.391 2.959 1 89 118 ILE B O 1
ATOM 3258 N N . HIS B 1 119 ? -5.805 20.109 2.555 1 90.62 119 HIS B N 1
ATOM 3259 C CA . HIS B 1 119 ? -7.012 19.297 2.469 1 90.62 119 HIS B CA 1
ATOM 3260 C C . HIS B 1 119 ? -6.898 18.266 1.351 1 90.62 119 HIS B C 1
ATOM 3262 O O . HIS B 1 119 ? -7.379 17.141 1.49 1 90.62 119 HIS B O 1
ATOM 3268 N N . ALA B 1 120 ? -6.266 18.688 0.314 1 79.06 120 ALA B N 1
ATOM 3269 C CA . ALA B 1 120 ? -6.125 17.812 -0.843 1 79.06 120 ALA B CA 1
ATOM 3270 C C . ALA B 1 120 ? -5.391 16.531 -0.468 1 79.06 120 ALA B C 1
ATOM 3272 O O . ALA B 1 120 ? -5.695 15.453 -1 1 79.06 120 ALA B O 1
ATOM 3273 N N . PHE B 1 121 ? -4.477 16.609 0.416 1 82.12 121 PHE B N 1
ATOM 3274 C CA . PHE B 1 121 ? -3.779 15.43 0.915 1 82.12 121 PHE B CA 1
ATOM 3275 C C . PHE B 1 121 ? -4.762 14.43 1.518 1 82.12 121 PHE B C 1
ATOM 3277 O O . PHE B 1 121 ? -4.711 13.234 1.215 1 82.12 121 PHE B O 1
ATOM 3284 N N . TYR B 1 122 ? -5.641 14.852 2.324 1 88.06 122 TYR B N 1
ATOM 3285 C CA . TYR B 1 122 ? -6.562 13.984 3.053 1 88.06 122 TYR B CA 1
ATOM 3286 C C . TYR B 1 122 ? -7.629 13.422 2.125 1 88.06 122 TYR B C 1
ATOM 3288 O O . TYR B 1 122 ? -8.125 12.312 2.344 1 88.06 122 TYR B O 1
ATOM 3296 N N . GLU B 1 123 ? -7.922 14.141 1.09 1 80.06 123 GLU B N 1
ATOM 3297 C CA . GLU B 1 123 ? -8.891 13.641 0.118 1 80.06 123 GLU B CA 1
ATOM 3298 C C . GLU B 1 123 ? -8.398 12.359 -0.542 1 80.06 123 GLU B C 1
ATOM 3300 O O . GLU B 1 123 ? -9.195 11.484 -0.882 1 80.06 123 GLU B O 1
ATOM 3305 N N . HIS B 1 124 ? -7.156 12.234 -0.556 1 76.69 124 HIS B N 1
ATOM 3306 C CA . HIS B 1 124 ? -6.629 11.086 -1.286 1 76.69 124 HIS B CA 1
ATOM 3307 C C . HIS B 1 124 ? -6 10.07 -0.338 1 76.69 124 HIS B C 1
ATOM 3309 O O . HIS B 1 124 ? -6.098 8.867 -0.565 1 76.69 124 HIS B O 1
ATOM 3315 N N . ALA B 1 125 ? -5.41 10.555 0.72 1 85.12 125 ALA B N 1
ATOM 3316 C CA . ALA B 1 125 ? -4.621 9.672 1.569 1 85.12 125 ALA B CA 1
ATOM 3317 C C . ALA B 1 125 ? -5.488 9.031 2.652 1 85.12 125 ALA B C 1
ATOM 3319 O O . ALA B 1 125 ? -5.234 7.902 3.076 1 85.12 125 ALA B O 1
ATOM 3320 N N . ALA B 1 126 ? -6.516 9.742 3.094 1 90.31 126 ALA B N 1
ATOM 3321 C CA . ALA B 1 126 ? -7.285 9.281 4.246 1 90.31 126 ALA B CA 1
ATOM 3322 C C . ALA B 1 126 ? -8.023 7.984 3.936 1 90.31 126 ALA B C 1
ATOM 3324 O O . ALA B 1 126 ? -8.078 7.078 4.773 1 90.31 126 ALA B O 1
ATOM 3325 N N . GLU B 1 127 ? -8.57 7.969 2.764 1 87.69 127 GLU B N 1
ATOM 3326 C CA . GLU B 1 127 ? -9.266 6.746 2.375 1 87.69 127 GLU B CA 1
ATOM 3327 C C . GLU B 1 127 ? -8.305 5.555 2.338 1 87.69 127 GLU B C 1
ATOM 3329 O O . GLU B 1 127 ? -8.656 4.461 2.787 1 87.69 127 GLU B O 1
ATOM 3334 N N . LEU B 1 128 ? -7.211 5.773 1.732 1 88.19 128 LEU B N 1
ATOM 3335 C CA . LEU B 1 128 ? -6.211 4.711 1.663 1 88.19 128 LEU B CA 1
ATOM 3336 C C . LEU B 1 128 ? -5.77 4.289 3.061 1 88.19 128 LEU B C 1
ATOM 3338 O O . LEU B 1 128 ? -5.633 3.096 3.336 1 88.19 128 LEU B O 1
ATOM 3342 N N . GLU B 1 129 ? -5.535 5.227 3.926 1 93.75 129 GLU B N 1
ATOM 3343 C CA . GLU B 1 129 ? -5.172 4.93 5.309 1 93.75 129 GLU B CA 1
ATOM 3344 C C . GLU B 1 129 ? -6.219 4.047 5.98 1 93.75 129 GLU B C 1
ATOM 3346 O O . GLU B 1 129 ? -5.879 3.053 6.625 1 93.75 129 GLU B O 1
ATOM 3351 N N . TRP B 1 130 ? -7.438 4.457 5.801 1 93.5 130 TRP B N 1
ATOM 3352 C CA . TRP B 1 130 ? -8.547 3.766 6.445 1 93.5 130 TRP B CA 1
ATOM 3353 C C . TRP B 1 130 ? -8.703 2.352 5.898 1 93.5 130 TRP B C 1
ATOM 3355 O O . TRP B 1 130 ? -8.875 1.399 6.664 1 93.5 130 TRP B O 1
ATOM 3365 N N . THR B 1 131 ? -8.562 2.234 4.652 1 87.94 131 THR B N 1
ATOM 3366 C CA . THR B 1 131 ? -8.641 0.929 4.004 1 87.94 131 THR B CA 1
ATOM 3367 C C . THR B 1 131 ? -7.484 0.035 4.445 1 87.94 131 THR B C 1
ATOM 3369 O O . THR B 1 131 ? -7.688 -1.142 4.758 1 87.94 131 THR B O 1
ATOM 3372 N N . ALA B 1 132 ? -6.285 0.58 4.43 1 92 132 ALA B N 1
ATOM 3373 C CA . ALA B 1 132 ? -5.113 -0.168 4.879 1 92 132 ALA B CA 1
ATOM 3374 C C . ALA B 1 132 ? -5.281 -0.625 6.328 1 92 132 ALA B C 1
ATOM 3376 O O . ALA B 1 132 ? -4.996 -1.779 6.656 1 92 132 ALA B O 1
ATOM 3377 N N . ALA B 1 133 ? -5.742 0.265 7.145 1 95.75 133 ALA B N 1
ATOM 3378 C CA . ALA B 1 133 ? -5.965 -0.064 8.547 1 95.75 133 ALA B CA 1
ATOM 3379 C C . ALA B 1 133 ? -6.973 -1.203 8.688 1 95.75 133 ALA B C 1
ATOM 3381 O O . ALA B 1 133 ? -6.727 -2.168 9.422 1 95.75 133 ALA B O 1
ATOM 3382 N N . SER B 1 134 ? -8.086 -1.084 7.988 1 92.75 134 SER B N 1
ATOM 3383 C CA . SER B 1 134 ? -9.133 -2.092 8.055 1 92.75 134 SER B CA 1
ATOM 3384 C C . SER B 1 134 ? -8.641 -3.441 7.539 1 92.75 134 SER B C 1
ATOM 3386 O O . SER B 1 134 ? -8.992 -4.488 8.094 1 92.75 134 SER B O 1
ATOM 3388 N N . THR B 1 135 ? -7.875 -3.373 6.52 1 86.19 135 THR B N 1
ATOM 3389 C CA . THR B 1 135 ? -7.32 -4.594 5.949 1 86.19 135 THR B CA 1
ATOM 3390 C C . THR B 1 135 ? -6.434 -5.312 6.961 1 86.19 135 THR B C 1
ATOM 3392 O O . THR B 1 135 ? -6.582 -6.516 7.176 1 86.19 135 THR B O 1
ATOM 3395 N N . VAL B 1 136 ? -5.535 -4.652 7.605 1 89.94 136 VAL B N 1
ATOM 3396 C CA . VAL B 1 136 ? -4.602 -5.254 8.547 1 89.94 136 VAL B CA 1
ATOM 3397 C C . VAL B 1 136 ? -5.355 -5.719 9.797 1 89.94 136 VAL B C 1
ATOM 3399 O O . VAL B 1 136 ? -5.086 -6.797 10.328 1 89.94 136 VAL B O 1
ATOM 3402 N N . LEU B 1 137 ? -6.301 -4.852 10.219 1 92.81 137 LEU B N 1
ATOM 3403 C CA . LEU B 1 137 ? -7.07 -5.199 11.406 1 92.81 137 LEU B CA 1
ATOM 3404 C C . LEU B 1 137 ? -8.008 -6.371 11.125 1 92.81 137 LEU B C 1
ATOM 3406 O O . LEU B 1 137 ? -8.391 -7.098 12.047 1 92.81 137 LEU B O 1
ATOM 3410 N N . GLY B 1 138 ? -8.453 -6.504 9.875 1 86.31 138 GLY B N 1
ATOM 3411 C CA . GLY B 1 138 ? -9.391 -7.543 9.469 1 86.31 138 GLY B CA 1
ATOM 3412 C C . GLY B 1 138 ? -10.844 -7.129 9.609 1 86.31 138 GLY B C 1
ATOM 3413 O O . GLY B 1 138 ? -11.742 -7.941 9.422 1 86.31 138 GLY B O 1
ATOM 3414 N N . ARG B 1 139 ? -11.07 -5.898 10.039 1 91.75 139 ARG B N 1
ATOM 3415 C CA . ARG B 1 139 ? -12.375 -5.273 10.203 1 91.75 139 ARG B CA 1
ATOM 3416 C C . ARG B 1 139 ? -12.258 -3.756 10.25 1 91.75 139 ARG B C 1
ATOM 3418 O O . ARG B 1 139 ? -11.156 -3.219 10.391 1 91.75 139 ARG B O 1
ATOM 3425 N N . THR B 1 140 ? -13.367 -3.113 10.141 1 94 140 THR B N 1
ATOM 3426 C CA . THR B 1 140 ? -13.383 -1.67 10.344 1 94 140 THR B CA 1
ATOM 3427 C C . THR B 1 140 ? -13.086 -1.328 11.805 1 94 140 THR B C 1
ATOM 3429 O O . THR B 1 140 ? -13.68 -1.912 12.711 1 94 140 THR B O 1
ATOM 3432 N N . PRO B 1 141 ? -12.148 -0.429 12.07 1 97.69 141 PRO B N 1
ATOM 3433 C CA . PRO B 1 141 ? -11.938 -0.006 13.453 1 97.69 141 PRO B CA 1
ATOM 3434 C C . PRO B 1 141 ? -13.172 0.648 14.07 1 97.69 141 PRO B C 1
ATOM 3436 O O . PRO B 1 141 ? -13.875 1.408 13.398 1 97.69 141 PRO B O 1
ATOM 3439 N N . ARG B 1 142 ? -13.453 0.333 15.297 1 97.88 142 ARG B N 1
ATOM 3440 C CA . ARG B 1 142 ? -14.586 0.929 16 1 97.88 142 ARG B CA 1
ATOM 3441 C C . ARG B 1 142 ? -14.125 2.025 16.953 1 97.88 142 ARG B C 1
ATOM 3443 O O . ARG B 1 142 ? -14.922 2.857 17.391 1 97.88 142 ARG B O 1
ATOM 3450 N N . SER B 1 143 ? -12.906 1.976 17.297 1 98.56 143 SER B N 1
ATOM 3451 C CA . SER B 1 143 ? -12.312 2.957 18.203 1 98.56 143 SER B CA 1
ATOM 3452 C C . SER B 1 143 ? -10.922 3.365 17.75 1 98.56 143 SER B C 1
ATOM 3454 O O . SER B 1 143 ? -10.055 2.512 17.531 1 98.56 143 SER B O 1
ATOM 3456 N N . VAL B 1 144 ? -10.703 4.691 17.672 1 98.62 144 VAL B N 1
ATOM 3457 C CA . VAL B 1 144 ? -9.469 5.219 17.125 1 98.62 144 VAL B CA 1
ATOM 3458 C C . VAL B 1 144 ? -8.93 6.336 18.016 1 98.62 144 VAL B C 1
ATOM 3460 O O . VAL B 1 144 ? -9.695 7.191 18.469 1 98.62 144 VAL B O 1
ATOM 3463 N N . ALA B 1 145 ? -7.68 6.277 18.375 1 98.69 145 ALA B N 1
ATOM 3464 C CA . ALA B 1 145 ? -6.996 7.418 18.969 1 98.69 145 ALA B CA 1
ATOM 3465 C C . ALA B 1 145 ? -6.117 8.133 17.953 1 98.69 145 ALA B C 1
ATOM 3467 O O . ALA B 1 145 ? -5.371 7.488 17.203 1 98.69 145 ALA B O 1
ATOM 3468 N N . ILE B 1 146 ? -6.27 9.406 17.891 1 98.12 146 ILE B N 1
ATOM 3469 C CA . ILE B 1 146 ? -5.414 10.219 17.031 1 98.12 146 ILE B CA 1
ATOM 3470 C C . ILE B 1 146 ? -4.457 11.039 17.891 1 98.12 146 ILE B C 1
ATOM 3472 O O . ILE B 1 146 ? -4.879 11.945 18.609 1 98.12 146 ILE B O 1
ATOM 3476 N N . LEU B 1 147 ? -3.193 10.68 17.859 1 97.06 147 LEU B N 1
ATOM 3477 C CA . LEU B 1 147 ? -2.156 11.414 18.578 1 97.06 147 LEU B CA 1
ATOM 3478 C C . LEU B 1 147 ? -1.547 12.5 17.703 1 97.06 147 LEU B C 1
ATOM 3480 O O . LEU B 1 147 ? -0.876 12.203 16.719 1 97.06 147 LEU B O 1
ATOM 3484 N N . GLY B 1 148 ? -1.782 13.727 18.094 1 94.94 148 GLY B N 1
ATOM 3485 C CA . GLY B 1 148 ? -1.42 14.859 17.25 1 94.94 148 GLY B CA 1
ATOM 3486 C C . GLY B 1 148 ? -2.531 15.281 16.312 1 94.94 148 GLY B C 1
ATOM 3487 O O . GLY B 1 148 ? -2.316 15.406 15.102 1 94.94 148 GLY B O 1
ATOM 3488 N N . ALA B 1 149 ? -3.688 15.57 16.859 1 96.19 149 ALA B N 1
ATOM 3489 C CA . ALA B 1 149 ? -4.875 15.867 16.062 1 96.19 149 ALA B CA 1
ATOM 3490 C C . ALA B 1 149 ? -4.781 17.25 15.438 1 96.19 149 ALA B C 1
ATOM 3492 O O . ALA B 1 149 ? -5.336 17.5 14.367 1 96.19 149 ALA B O 1
ATOM 3493 N N . GLY B 1 150 ? -4.086 18.219 16.141 1 95.06 150 GLY B N 1
ATOM 3494 C CA . GLY B 1 150 ? -3.904 19.562 15.641 1 95.06 150 GLY B CA 1
ATOM 3495 C C . GLY B 1 150 ? -5.137 20.438 15.805 1 95.06 150 GLY B C 1
ATOM 3496 O O . GLY B 1 150 ? -6.125 20.016 16.406 1 95.06 150 GLY B O 1
ATOM 3497 N N . ALA B 1 151 ? -5.031 21.656 15.289 1 96.69 151 ALA B N 1
ATOM 3498 C CA . ALA B 1 151 ? -6.109 22.625 15.391 1 96.69 151 ALA B CA 1
ATOM 3499 C C . ALA B 1 151 ? -7.25 22.281 14.43 1 96.69 151 ALA B C 1
ATOM 3501 O O . ALA B 1 151 ? -8.391 22.703 14.648 1 96.69 151 ALA B O 1
ATOM 3502 N N . LEU B 1 152 ? -6.93 21.641 13.414 1 97.19 152 LEU B N 1
ATOM 3503 C CA . LEU B 1 152 ? -7.906 21.141 12.445 1 97.19 152 LEU B CA 1
ATOM 3504 C C . LEU B 1 152 ? -7.742 19.641 12.234 1 97.19 152 LEU B C 1
ATOM 3506 O O . LEU B 1 152 ? -6.957 19.219 11.383 1 97.19 152 LEU B O 1
ATOM 3510 N N . PRO B 1 153 ? -8.5 18.859 12.945 1 96.44 153 PRO B N 1
ATOM 3511 C CA . PRO B 1 153 ? -8.289 17.406 12.93 1 96.44 153 PRO B CA 1
ATOM 3512 C C . PRO B 1 153 ? -8.875 16.734 11.688 1 96.44 153 PRO B C 1
ATOM 3514 O O . PRO B 1 153 ? -9.836 15.969 11.797 1 96.44 153 PRO B O 1
ATOM 3517 N N . GLU B 1 154 ? -8.227 16.828 10.57 1 96.5 154 GLU B N 1
ATOM 3518 C CA . GLU B 1 154 ? -8.719 16.375 9.273 1 96.5 154 GLU B CA 1
ATOM 3519 C C . GLU B 1 154 ? -8.906 14.867 9.242 1 96.5 154 GLU B C 1
ATOM 3521 O O . GLU B 1 154 ? -9.852 14.367 8.617 1 96.5 154 GLU B O 1
ATOM 3526 N N . THR B 1 155 ? -7.992 14.148 9.883 1 96.56 155 THR B N 1
ATOM 3527 C CA . THR B 1 155 ? -8.156 12.703 9.938 1 96.56 155 THR B CA 1
ATOM 3528 C C . THR B 1 155 ? -9.461 12.336 10.633 1 96.56 155 THR B C 1
ATOM 3530 O O . THR B 1 155 ? -10.227 11.5 10.141 1 96.56 155 THR B O 1
ATOM 3533 N N . CYS B 1 156 ? -9.734 12.984 11.734 1 97.69 156 CYS B N 1
ATOM 3534 C CA . CYS B 1 156 ? -10.977 12.75 12.469 1 97.69 156 CYS B CA 1
ATOM 3535 C C . CYS B 1 156 ? -12.188 13.156 11.641 1 97.69 156 CYS B C 1
ATOM 3537 O O . CYS B 1 156 ? -13.188 12.438 11.609 1 97.69 156 CYS B O 1
ATOM 3539 N N . ILE B 1 157 ? -12.117 14.312 10.984 1 97.62 157 ILE B N 1
ATOM 3540 C CA . ILE B 1 157 ? -13.203 14.789 10.133 1 97.62 157 ILE B CA 1
ATOM 3541 C C . ILE B 1 157 ? -13.523 13.742 9.07 1 97.62 157 ILE B C 1
ATOM 3543 O O . ILE B 1 157 ? -14.688 13.375 8.891 1 97.62 157 ILE B O 1
ATOM 3547 N N . TRP B 1 158 ? -12.523 13.227 8.445 1 96 158 TRP B N 1
ATOM 3548 C CA . TRP B 1 158 ? -12.727 12.242 7.383 1 96 158 TRP B CA 1
ATOM 3549 C C . TRP B 1 158 ? -13.367 10.977 7.934 1 96 158 TRP B C 1
ATOM 3551 O O . TRP B 1 158 ? -14.312 10.445 7.348 1 96 158 TRP B O 1
ATOM 3561 N N . ILE B 1 159 ? -12.844 10.492 9.047 1 96.69 159 ILE B N 1
ATOM 3562 C CA . ILE B 1 159 ? -13.336 9.258 9.641 1 96.69 159 ILE B CA 1
ATOM 3563 C C . ILE B 1 159 ? -14.805 9.414 10.016 1 96.69 159 ILE B C 1
ATOM 3565 O O . ILE B 1 159 ? -15.625 8.539 9.727 1 96.69 159 ILE B O 1
ATOM 3569 N N . GLN B 1 160 ? -15.125 10.547 10.641 1 97.69 160 GLN B N 1
ATOM 3570 C CA . GLN B 1 160 ? -16.5 10.766 11.078 1 97.69 160 GLN B CA 1
ATOM 3571 C C . GLN B 1 160 ? -17.438 10.938 9.883 1 97.69 160 GLN B C 1
ATOM 3573 O O . GLN B 1 160 ? -18.562 10.453 9.906 1 97.69 160 GLN B O 1
ATOM 3578 N N . ASP B 1 161 ? -16.984 11.633 8.852 1 95.88 161 ASP B N 1
ATOM 3579 C CA . ASP B 1 161 ? -17.766 11.734 7.629 1 95.88 161 ASP B CA 1
ATOM 3580 C C . ASP B 1 161 ? -18.016 10.352 7.012 1 95.88 161 ASP B C 1
ATOM 3582 O O . ASP B 1 161 ? -19.125 10.047 6.578 1 95.88 161 ASP B O 1
ATOM 3586 N N . TRP B 1 162 ? -16.953 9.57 6.922 1 93.5 162 TRP B N 1
ATOM 3587 C CA . TRP B 1 162 ? -17.047 8.203 6.414 1 93.5 162 TRP B CA 1
ATOM 3588 C C . TRP B 1 162 ? -18.062 7.398 7.203 1 93.5 162 TRP B C 1
ATOM 3590 O O . TRP B 1 162 ? -18.938 6.734 6.621 1 93.5 162 TRP B O 1
ATOM 3600 N N . ALA B 1 163 ? -17.953 7.445 8.57 1 94.88 163 ALA B N 1
ATOM 3601 C CA . ALA B 1 163 ? -18.844 6.695 9.445 1 94.88 163 ALA B CA 1
ATOM 3602 C C . ALA B 1 163 ? -20.297 7.117 9.242 1 94.88 163 ALA B C 1
ATOM 3604 O O . ALA B 1 163 ? -21.188 6.273 9.094 1 94.88 163 ALA B O 1
ATOM 3605 N N . ARG B 1 164 ? -20.516 8.344 9.141 1 94.62 164 ARG B N 1
ATOM 3606 C CA . ARG B 1 164 ? -21.859 8.898 8.984 1 94.62 164 ARG B CA 1
ATOM 3607 C C . ARG B 1 164 ? -22.484 8.453 7.672 1 94.62 164 ARG B C 1
ATOM 3609 O O . ARG B 1 164 ? -23.641 8.039 7.637 1 94.62 164 ARG B O 1
ATOM 3616 N N . THR B 1 165 ? -21.734 8.562 6.625 1 93.31 165 THR B N 1
ATOM 3617 C CA . THR B 1 165 ? -22.234 8.227 5.297 1 93.31 165 THR B CA 1
ATOM 3618 C C . THR B 1 165 ? -22.609 6.746 5.223 1 93.31 165 THR B C 1
ATOM 3620 O O . THR B 1 165 ? -23.484 6.359 4.438 1 93.31 165 THR B O 1
ATOM 3623 N N . ARG B 1 166 ? -22.109 5.93 6.047 1 92.12 166 ARG B N 1
ATOM 3624 C CA . ARG B 1 166 ? -22.312 4.484 5.973 1 92.12 166 ARG B CA 1
ATOM 3625 C C . ARG B 1 166 ? -23.188 3.996 7.113 1 92.12 166 ARG B C 1
ATOM 3627 O O . ARG B 1 166 ? -23.422 2.793 7.258 1 92.12 166 ARG B O 1
ATOM 3634 N N . GLY B 1 167 ? -23.578 4.902 7.953 1 93.88 167 GLY B N 1
ATOM 3635 C CA . GLY B 1 167 ? -24.406 4.543 9.094 1 93.88 167 GLY B CA 1
ATOM 3636 C C . GLY B 1 167 ? -23.656 3.75 10.148 1 93.88 167 GLY B C 1
ATOM 3637 O O . GLY B 1 167 ? -24.234 2.873 10.797 1 93.88 167 GLY B O 1
ATOM 3638 N N . GLU B 1 168 ? -22.391 3.982 10.227 1 94.31 168 GLU B N 1
ATOM 3639 C CA . GLU B 1 168 ? -21.531 3.332 11.219 1 94.31 168 GLU B CA 1
ATOM 3640 C C . GLU B 1 168 ? -21.156 4.297 12.336 1 94.31 168 GLU B C 1
ATOM 3642 O O . GLU B 1 168 ? -21.391 5.5 12.227 1 94.31 168 GLU B O 1
ATOM 3647 N N . ARG B 1 169 ? -20.719 3.738 13.422 1 96.31 169 ARG B N 1
ATOM 3648 C CA . ARG B 1 169 ? -20.203 4.543 14.531 1 96.31 169 ARG B CA 1
ATOM 3649 C C . ARG B 1 169 ? -18.734 4.234 14.805 1 96.31 169 ARG B C 1
ATOM 3651 O O . ARG B 1 169 ? -18.359 3.07 14.945 1 96.31 169 ARG B O 1
ATOM 3658 N N . VAL B 1 170 ? -17.953 5.215 14.75 1 98.06 170 VAL B N 1
ATOM 3659 C CA . VAL B 1 170 ? -16.531 5.102 15.102 1 98.06 170 VAL B CA 1
ATOM 3660 C C . VAL B 1 170 ? -16.203 6.105 16.203 1 98.06 170 VAL B C 1
ATOM 3662 O O . VAL B 1 170 ? -16.438 7.305 16.047 1 98.06 170 VAL B O 1
ATOM 3665 N N . ARG B 1 171 ? -15.742 5.648 17.375 1 98.38 171 ARG B N 1
ATOM 3666 C CA . ARG B 1 171 ? -15.281 6.531 18.438 1 98.38 171 ARG B CA 1
ATOM 3667 C C . ARG B 1 171 ? -13.859 7.004 18.172 1 98.38 171 ARG B C 1
ATOM 3669 O O . ARG B 1 171 ? -12.953 6.191 17.984 1 98.38 171 ARG B O 1
ATOM 3676 N N . VAL B 1 172 ? -13.719 8.297 18.109 1 98.56 172 VAL B N 1
ATOM 3677 C CA . VAL B 1 172 ? -12.406 8.875 17.828 1 98.56 172 VAL B CA 1
ATOM 3678 C C . VAL B 1 172 ? -11.977 9.766 19 1 98.56 172 VAL B C 1
ATOM 3680 O O . VAL B 1 172 ? -12.727 10.656 19.406 1 98.56 172 VAL B O 1
ATOM 3683 N N . HIS B 1 173 ? -10.883 9.484 19.578 1 98.62 173 HIS B N 1
ATOM 3684 C CA . HIS B 1 173 ? -10.289 10.289 20.641 1 98.62 173 HIS B CA 1
ATOM 3685 C C . HIS B 1 173 ? -9.109 11.109 20.125 1 98.62 173 HIS B C 1
ATOM 3687 O O . HIS B 1 173 ? -8.109 10.539 19.672 1 98.62 173 HIS B O 1
ATOM 3693 N N . ASN B 1 174 ? -9.234 12.43 20.188 1 98.19 174 ASN B N 1
ATOM 3694 C CA . ASN B 1 174 ? -8.227 13.336 19.656 1 98.19 174 ASN B CA 1
ATOM 3695 C C . ASN B 1 174 ? -7.316 13.875 20.75 1 98.19 174 ASN B C 1
ATOM 3697 O O . ASN B 1 174 ? -7.789 14.477 21.719 1 98.19 174 ASN B O 1
ATOM 3701 N N . VAL B 1 175 ? -6.047 13.695 20.547 1 97.81 175 VAL B N 1
ATOM 3702 C CA . VAL B 1 175 ? -5.051 14.227 21.469 1 97.81 175 VAL B CA 1
ATOM 3703 C C . VAL B 1 175 ? -4.262 15.344 20.797 1 97.81 175 VAL B C 1
ATOM 3705 O O . VAL B 1 175 ? -3.773 15.172 19.672 1 97.81 175 VAL B O 1
ATOM 3708 N N . GLU B 1 176 ? -4.215 16.453 21.391 1 96.94 176 GLU B N 1
ATOM 3709 C CA . GLU B 1 176 ? -3.449 17.594 20.906 1 96.94 176 GLU B CA 1
ATOM 3710 C C . GLU B 1 176 ? -2.621 18.219 22.031 1 96.94 176 GLU B C 1
ATOM 3712 O O . GLU B 1 176 ? -3.111 18.406 23.141 1 96.94 176 GLU B O 1
ATOM 3717 N N . LEU B 1 177 ? -1.382 18.484 21.734 1 94.94 177 LEU B N 1
ATOM 3718 C CA . LEU B 1 177 ? -0.405 18.969 22.703 1 94.94 177 LEU B CA 1
ATOM 3719 C C . LEU B 1 177 ? -0.796 20.344 23.234 1 94.94 177 LEU B C 1
ATOM 3721 O O . LEU B 1 177 ? -0.68 20.609 24.438 1 94.94 177 LEU B O 1
ATOM 3725 N N . VAL B 1 178 ? -1.207 21.266 22.375 1 95.38 178 VAL B N 1
ATOM 3726 C CA . VAL B 1 178 ? -1.459 22.672 22.719 1 95.38 178 VAL B CA 1
ATOM 3727 C C . VAL B 1 178 ? -2.945 22.875 23 1 95.38 178 VAL B C 1
ATOM 3729 O O . VAL B 1 178 ? -3.779 22.781 22.094 1 95.38 178 VAL B O 1
ATOM 3732 N N . PRO B 1 179 ? -3.291 23.219 24.188 1 97.75 179 PRO B N 1
ATOM 3733 C CA . PRO B 1 179 ? -4.695 23.328 24.594 1 97.75 179 PRO B CA 1
ATOM 3734 C C . PRO B 1 179 ? -5.496 24.281 23.703 1 97.75 179 PRO B C 1
ATOM 3736 O O . PRO B 1 179 ? -6.648 24 23.375 1 97.75 179 PRO B O 1
ATOM 3739 N N . SER B 1 180 ? -4.879 25.375 23.359 1 97.31 180 SER B N 1
ATOM 3740 C CA . SER B 1 180 ? -5.613 26.328 22.547 1 97.31 180 SER B CA 1
ATOM 3741 C C . SER B 1 180 ? -5.934 25.766 21.156 1 97.31 180 SER B C 1
ATOM 3743 O O . SER B 1 180 ? -6.969 26.094 20.578 1 97.31 180 SER B O 1
ATOM 3745 N N . ARG B 1 181 ? -5.062 24.938 20.625 1 96.88 181 ARG B N 1
ATOM 3746 C CA . ARG B 1 181 ? -5.332 24.266 19.359 1 96.88 181 ARG B CA 1
ATOM 3747 C C . ARG B 1 181 ? -6.457 23.25 19.5 1 96.88 181 ARG B C 1
ATOM 3749 O O . ARG B 1 181 ? -7.293 23.109 18.594 1 96.88 181 ARG B O 1
ATOM 3756 N N . LEU B 1 182 ? -6.43 22.594 20.594 1 97.62 182 LEU B N 1
ATOM 3757 C CA . LEU B 1 182 ? -7.492 21.625 20.844 1 97.62 182 LEU B CA 1
ATOM 3758 C C . LEU B 1 182 ? -8.852 22.312 20.922 1 97.62 182 LEU B C 1
ATOM 3760 O O . LEU B 1 182 ? -9.836 21.812 20.391 1 97.62 182 LEU B O 1
ATOM 3764 N N . GLU B 1 183 ? -8.906 23.422 21.641 1 97.81 183 GLU B N 1
ATOM 3765 C CA . GLU B 1 183 ? -10.148 24.188 21.734 1 97.81 183 GLU B CA 1
ATOM 3766 C C . GLU B 1 183 ? -10.641 24.625 20.359 1 97.81 183 GLU B C 1
ATOM 3768 O O . GLU B 1 183 ? -11.836 24.547 20.078 1 97.81 183 GLU B O 1
ATOM 3773 N N . LEU B 1 184 ? -9.695 25.062 19.625 1 97.75 184 LEU B N 1
ATOM 3774 C CA . LEU B 1 184 ? -10.031 25.469 18.266 1 97.75 184 LEU B CA 1
ATOM 3775 C C . LEU B 1 184 ? -10.578 24.297 17.469 1 97.75 184 LEU B C 1
ATOM 3777 O O . LEU B 1 184 ? -11.531 24.438 16.703 1 97.75 184 LEU B O 1
ATOM 3781 N N . SER B 1 185 ? -9.969 23.125 17.562 1 97.69 185 SER B N 1
ATOM 3782 C CA . SER B 1 185 ? -10.43 21.906 16.906 1 97.69 185 SER B CA 1
ATOM 3783 C C . SER B 1 185 ? -11.859 21.578 17.297 1 97.69 185 SER B C 1
ATOM 3785 O O . SER B 1 185 ? -12.672 21.203 16.453 1 97.69 185 SER B O 1
ATOM 3787 N N . GLN B 1 186 ? -12.172 21.734 18.578 1 98 186 GLN B N 1
ATOM 3788 C CA . GLN B 1 186 ? -13.516 21.453 19.062 1 98 186 GLN B CA 1
ATOM 3789 C C . GLN B 1 186 ? -14.539 22.391 18.453 1 98 186 GLN B C 1
ATOM 3791 O O . GLN B 1 186 ? -15.617 21.953 18.031 1 98 186 GLN B O 1
ATOM 3796 N N . ARG B 1 187 ? -14.203 23.625 18.391 1 98.06 187 ARG B N 1
ATOM 3797 C CA . ARG B 1 187 ? -15.109 24.609 17.812 1 98.06 187 ARG B CA 1
ATOM 3798 C C . ARG B 1 187 ? -15.328 24.344 16.312 1 98.06 187 ARG B C 1
ATOM 3800 O O . ARG B 1 187 ? -16.453 24.453 15.82 1 98.06 187 ARG B O 1
ATOM 3807 N N . ALA B 1 188 ? -14.234 24 15.633 1 98.19 188 ALA B N 1
ATOM 3808 C CA . ALA B 1 188 ? -14.344 23.703 14.211 1 98.19 188 ALA B CA 1
ATOM 3809 C C . ALA B 1 188 ? -15.227 22.469 13.984 1 98.19 188 ALA B C 1
ATOM 3811 O O . ALA B 1 188 ? -16.094 22.484 13.109 1 98.19 188 ALA B O 1
ATOM 3812 N N . MET B 1 189 ? -15.008 21.438 14.789 1 98.12 189 MET B N 1
ATOM 3813 C CA . MET B 1 189 ? -15.789 20.203 14.68 1 98.12 189 MET B CA 1
ATOM 3814 C C . MET B 1 189 ? -17.266 20.484 14.938 1 98.12 189 MET B C 1
ATOM 3816 O O . MET B 1 189 ? -18.141 19.906 14.281 1 98.12 189 MET B O 1
ATOM 3820 N N . ALA B 1 190 ? -17.547 21.375 15.906 1 97.81 190 ALA B N 1
ATOM 3821 C CA . ALA B 1 190 ? -18.922 21.75 16.219 1 97.81 190 ALA B CA 1
ATOM 3822 C C . ALA B 1 190 ? -19.578 22.438 15.031 1 97.81 190 ALA B C 1
ATOM 3824 O O . ALA B 1 190 ? -20.719 22.125 14.68 1 97.81 190 ALA B O 1
ATOM 3825 N N . THR B 1 191 ? -18.859 23.328 14.438 1 98.12 191 THR B N 1
ATOM 3826 C CA . THR B 1 191 ? -19.406 24.078 13.305 1 98.12 191 THR B CA 1
ATOM 3827 C C . THR B 1 191 ? -19.625 23.156 12.117 1 98.12 191 THR B C 1
ATOM 3829 O O . THR B 1 191 ? -20.578 23.328 11.352 1 98.12 191 THR B O 1
ATOM 3832 N N . LEU B 1 192 ? -18.844 22.109 11.969 1 97.81 192 LEU B N 1
ATOM 3833 C CA . LEU B 1 192 ? -18.969 21.125 10.891 1 97.81 192 LEU B CA 1
ATOM 3834 C C . LEU B 1 192 ? -20.047 20.094 11.227 1 97.81 192 LEU B C 1
ATOM 3836 O O . LEU B 1 192 ? -20.328 19.219 10.422 1 97.81 192 LEU B O 1
ATOM 3840 N N . GLU B 1 193 ? -20.562 20.188 12.484 1 96.69 193 GLU B N 1
ATOM 3841 C CA . GLU B 1 193 ? -21.594 19.281 12.984 1 96.69 193 GLU B CA 1
ATOM 3842 C C . GLU B 1 193 ? -21.062 17.859 13.125 1 96.69 193 GLU B C 1
ATOM 3844 O O . GLU B 1 193 ? -21.75 16.891 12.805 1 96.69 193 GLU B O 1
ATOM 3849 N N . LEU B 1 194 ? -19.812 17.781 13.531 1 95.56 194 LEU B N 1
ATOM 3850 C CA . LEU B 1 194 ? -19.172 16.484 13.734 1 95.56 194 LEU B CA 1
ATOM 3851 C C . LEU B 1 194 ? -18.812 16.281 15.203 1 95.56 194 LEU B C 1
ATOM 3853 O O . LEU B 1 194 ? -18.156 15.312 15.555 1 95.56 194 LEU B O 1
ATOM 3857 N N . ASP B 1 195 ? -19.219 17.312 15.93 1 88.19 195 ASP B N 1
ATOM 3858 C CA . ASP B 1 195 ? -19.047 17.188 17.375 1 88.19 195 ASP B CA 1
ATOM 3859 C C . ASP B 1 195 ? -20.125 16.312 17.984 1 88.19 195 ASP B C 1
ATOM 3861 O O . ASP B 1 195 ? -21.328 16.609 17.859 1 88.19 195 ASP B O 1
ATOM 3865 N N . SER B 1 196 ? -19.812 15.117 18.344 1 91.19 196 SER B N 1
ATOM 3866 C CA . SER B 1 196 ? -20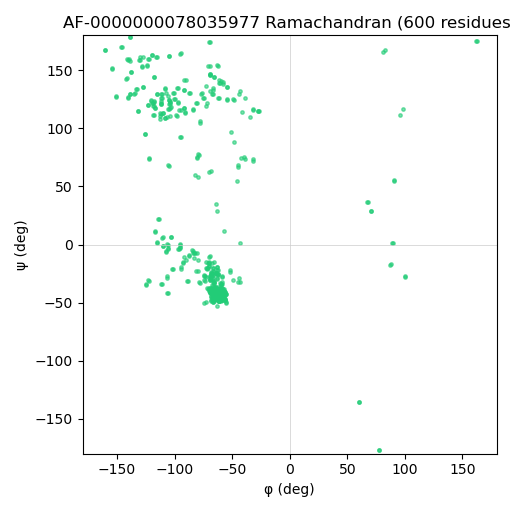.734 14.156 18.953 1 91.19 196 SER B CA 1
ATOM 3867 C C . SER B 1 196 ? -20.062 13.398 20.094 1 91.19 196 SER B C 1
ATOM 3869 O O . SER B 1 196 ? -18.875 13.625 20.375 1 91.19 196 SER B O 1
ATOM 3871 N N . GLU B 1 197 ? -20.812 12.547 20.719 1 95.12 197 GLU B N 1
ATOM 3872 C CA . GLU B 1 197 ? -20.266 11.719 21.797 1 95.12 197 GLU B CA 1
ATOM 3873 C C . GLU B 1 197 ? -19.172 10.789 21.281 1 95.12 197 GLU B C 1
ATOM 3875 O O . GLU B 1 197 ? -18.359 10.297 22.062 1 95.12 197 GLU B O 1
ATOM 3880 N N . ASP B 1 198 ? -19.172 10.578 19.953 1 97.06 198 ASP B N 1
ATOM 3881 C CA . ASP B 1 198 ? -18.203 9.664 19.359 1 97.06 198 ASP B CA 1
ATOM 3882 C C . ASP B 1 198 ? -16.875 10.375 19.094 1 97.06 198 ASP B C 1
ATOM 3884 O O . ASP B 1 198 ? -15.891 9.734 18.688 1 97.06 198 ASP B O 1
ATOM 3888 N N . THR B 1 199 ? -16.828 11.664 19.312 1 98.12 199 THR B N 1
ATOM 3889 C CA . THR B 1 199 ? -15.594 12.438 19.156 1 98.12 199 THR B CA 1
ATOM 3890 C C . THR B 1 199 ? -15.172 13.062 20.484 1 98.12 199 THR B C 1
ATOM 3892 O O . THR B 1 199 ? -15.883 13.906 21.031 1 98.12 199 THR B O 1
ATOM 3895 N N . THR B 1 200 ? -14.133 12.625 21.031 1 98.12 200 THR B N 1
ATOM 3896 C CA . THR B 1 200 ? -13.648 13.117 22.328 1 98.12 200 THR B CA 1
ATOM 3897 C C . THR B 1 200 ? -12.258 13.727 22.188 1 98.12 200 THR B C 1
ATOM 3899 O O . THR B 1 200 ? -11.594 13.547 21.156 1 98.12 200 THR B O 1
ATOM 3902 N N . TYR B 1 201 ? -11.875 14.523 23.234 1 98.06 201 TYR B N 1
ATOM 3903 C CA . TYR B 1 201 ? -10.672 15.336 23.125 1 98.06 201 TYR B CA 1
ATOM 3904 C C . TYR B 1 201 ? -9.867 15.297 24.422 1 98.06 201 TYR B C 1
ATOM 3906 O O . TYR B 1 201 ? -10.445 15.188 25.516 1 98.06 201 TYR B O 1
ATOM 3914 N N . GLU B 1 202 ? -8.633 15.406 24.266 1 98.19 202 GLU B N 1
ATOM 3915 C CA . GLU B 1 202 ? -7.727 15.484 25.422 1 98.19 202 GLU B CA 1
ATOM 3916 C C . GLU B 1 202 ? -6.473 16.281 25.078 1 98.19 202 GLU B C 1
ATOM 3918 O O . GLU B 1 202 ? -5.832 16.047 24.047 1 98.19 202 GLU B O 1
ATOM 3923 N N . ALA B 1 203 ? -6.18 17.266 25.906 1 97.75 203 ALA B N 1
ATOM 3924 C CA . ALA B 1 203 ? -4.938 18.031 25.75 1 97.75 203 ALA B CA 1
ATOM 3925 C C . ALA B 1 203 ? -3.787 17.359 26.484 1 97.75 203 ALA B C 1
ATOM 3927 O O . ALA B 1 203 ? -3.936 16.953 27.641 1 97.75 203 ALA B O 1
ATOM 3928 N N . GLY B 1 204 ? -2.658 17.172 25.797 1 95.5 204 GLY B N 1
ATOM 3929 C CA . GLY B 1 204 ? -1.486 16.609 26.453 1 95.5 204 GLY B CA 1
ATOM 3930 C C . GLY B 1 204 ? -0.453 16.078 25.484 1 95.5 204 GLY B C 1
ATOM 3931 O O . GLY B 1 204 ? -0.671 16.094 24.266 1 95.5 204 GLY B O 1
ATOM 3932 N N . ASP B 1 205 ? 0.646 15.656 26 1 93.38 205 ASP B N 1
ATOM 3933 C CA . ASP B 1 205 ? 1.726 15.039 25.234 1 93.38 205 ASP B CA 1
ATOM 3934 C C . ASP B 1 205 ? 1.373 13.609 24.828 1 93.38 205 ASP B C 1
ATOM 3936 O O .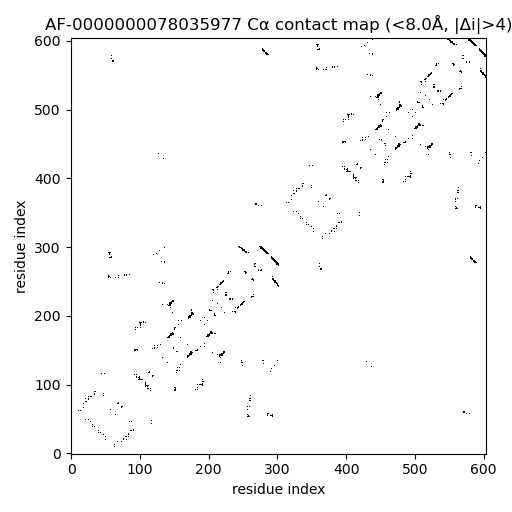 ASP B 1 205 ? 0.999 12.797 25.688 1 93.38 205 ASP B O 1
ATOM 3940 N N . ALA B 1 206 ? 1.468 13.352 23.516 1 91.81 206 ALA B N 1
ATOM 3941 C CA . ALA B 1 206 ? 1.16 12.023 22.984 1 91.81 206 ALA B CA 1
ATOM 3942 C C . ALA B 1 206 ? 1.942 10.945 23.734 1 91.81 206 ALA B C 1
ATOM 3944 O O . ALA B 1 206 ? 1.522 9.789 23.781 1 91.81 206 ALA B O 1
ATOM 3945 N N . ARG B 1 207 ? 3.092 11.289 24.375 1 90.44 207 ARG B N 1
ATOM 3946 C CA . ARG B 1 207 ? 3.914 10.359 25.141 1 90.44 207 ARG B CA 1
ATOM 3947 C C . ARG B 1 207 ? 3.225 9.961 26.438 1 90.44 207 ARG B C 1
ATOM 3949 O O . ARG B 1 207 ? 3.555 8.93 27.031 1 90.44 207 ARG B O 1
ATOM 3956 N N . GLU B 1 208 ? 2.248 10.75 26.75 1 91.94 208 GLU B N 1
ATOM 3957 C CA . GLU B 1 208 ? 1.717 10.586 28.109 1 91.94 208 GLU B CA 1
ATOM 3958 C C . GLU B 1 208 ? 0.214 10.32 28.078 1 91.94 208 GLU B C 1
ATOM 3960 O O . GLU B 1 208 ? -0.322 9.664 28.969 1 91.94 208 GLU B O 1
ATOM 3965 N N . VAL B 1 209 ? -0.46 10.906 27.172 1 94.06 209 VAL B N 1
ATOM 3966 C CA . VAL B 1 209 ? -1.913 10.773 27.156 1 94.06 209 VAL B CA 1
ATOM 3967 C C . VAL B 1 209 ? -2.377 10.234 25.812 1 94.06 209 VAL B C 1
ATOM 3969 O O . VAL B 1 209 ? -1.755 10.508 24.781 1 94.06 209 VAL B O 1
ATOM 3972 N N . PRO B 1 210 ? -3.535 9.562 25.703 1 95.75 210 PRO B N 1
ATOM 3973 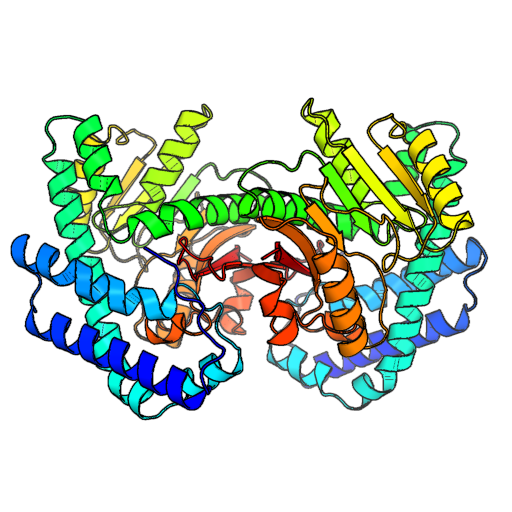C CA . PRO B 1 210 ? -4.16 9.031 26.922 1 95.75 210 PRO B CA 1
ATOM 3974 C C . PRO B 1 210 ? -3.289 7.988 27.625 1 95.75 210 PRO B C 1
ATOM 3976 O O . PRO B 1 210 ? -2.438 7.359 26.984 1 95.75 210 PRO B O 1
ATOM 3979 N N . ARG B 1 211 ? -3.436 7.844 28.844 1 95.12 211 ARG B N 1
ATOM 3980 C CA . ARG B 1 211 ? -2.646 6.898 29.625 1 95.12 211 ARG B CA 1
ATOM 3981 C C . ARG B 1 211 ? -2.92 5.465 29.172 1 95.12 211 ARG B C 1
ATOM 3983 O O . ARG B 1 211 ? -2.01 4.633 29.156 1 95.12 211 ARG B O 1
ATOM 3990 N N . ASP B 1 212 ? -4.102 5.207 28.875 1 96.62 212 ASP B N 1
ATOM 3991 C CA . ASP B 1 212 ? -4.492 3.881 28.422 1 96.62 212 ASP B CA 1
ATOM 3992 C C . ASP B 1 212 ? -4.914 3.914 26.953 1 96.62 212 ASP B C 1
ATOM 3994 O O . ASP B 1 212 ? -5.973 4.457 26.609 1 96.62 212 ASP B O 1
ATOM 3998 N N . LEU B 1 213 ? -4.152 3.287 26.078 1 97.94 213 LEU B N 1
ATOM 3999 C CA . LEU B 1 213 ? -4.465 3.18 24.656 1 97.94 213 LEU B CA 1
ATOM 4000 C C . LEU B 1 213 ? -5 1.791 24.328 1 97.94 213 LEU B C 1
ATOM 4002 O O . LEU B 1 213 ? -5.223 1.473 23.156 1 97.94 213 LEU B O 1
ATOM 4006 N N . GLY B 1 214 ? -5.207 1.018 25.344 1 97.56 214 GLY B N 1
ATOM 4007 C CA . GLY B 1 214 ? -5.605 -0.37 25.172 1 97.56 214 GLY B CA 1
ATOM 4008 C C . GLY B 1 214 ? -7.008 -0.523 24.609 1 97.56 214 GLY B C 1
ATOM 4009 O O . GLY B 1 214 ? -7.332 -1.548 24 1 97.56 214 GLY B O 1
ATOM 4010 N N . ARG B 1 215 ? -7.809 0.417 24.781 1 96.56 215 ARG B N 1
ATOM 4011 C CA . ARG B 1 215 ? -9.211 0.314 24.391 1 96.56 215 ARG B CA 1
ATOM 4012 C C . ARG B 1 215 ? -9.391 0.645 22.922 1 96.56 215 ARG B C 1
ATOM 4014 O O . ARG B 1 215 ? -10.469 0.458 22.359 1 96.56 215 ARG B O 1
ATOM 4021 N N . PHE B 1 216 ? -8.398 1.093 22.25 1 98.56 216 PHE B N 1
ATOM 4022 C CA . PHE B 1 216 ? -8.523 1.523 20.875 1 98.56 216 PHE B CA 1
ATOM 4023 C C . PHE B 1 216 ? -8.086 0.415 19.922 1 98.56 216 PHE B C 1
ATOM 4025 O O . PHE B 1 216 ? -7.059 -0.229 20.125 1 98.56 216 PHE B O 1
ATOM 4032 N N . ASP B 1 217 ? -8.891 0.214 18.891 1 98.44 217 ASP B N 1
ATOM 4033 C CA . ASP B 1 217 ? -8.539 -0.716 17.812 1 98.44 217 ASP B CA 1
ATOM 4034 C C . ASP B 1 217 ? -7.316 -0.224 17.047 1 98.44 217 ASP B C 1
ATOM 4036 O O . ASP B 1 217 ? -6.504 -1.026 16.578 1 98.44 217 ASP B O 1
ATOM 4040 N N . ALA B 1 218 ? -7.246 1.059 16.859 1 98.56 218 ALA B N 1
ATOM 4041 C CA . ALA B 1 218 ? -6.203 1.675 16.047 1 98.56 218 ALA B CA 1
ATOM 4042 C C . ALA B 1 218 ? -5.73 2.99 16.672 1 98.56 218 ALA B C 1
ATOM 4044 O O . ALA B 1 218 ? -6.535 3.744 17.219 1 98.56 218 ALA B O 1
ATOM 4045 N N . VAL B 1 219 ? -4.473 3.23 16.562 1 98.5 219 VAL B N 1
ATOM 4046 C CA . VAL B 1 219 ? -3.877 4.508 16.938 1 98.5 219 VAL B CA 1
ATOM 4047 C C . VAL B 1 219 ? -3.227 5.156 15.711 1 98.5 219 VAL B C 1
ATOM 4049 O O . VAL B 1 219 ? -2.391 4.539 15.047 1 98.5 219 VAL B O 1
ATOM 4052 N N . TYR B 1 220 ? -3.725 6.348 15.359 1 97.5 220 TYR B N 1
ATOM 4053 C CA . TYR B 1 220 ? -3.047 7.172 14.367 1 97.5 220 TYR B CA 1
ATOM 4054 C C . TYR B 1 220 ? -1.939 8 15 1 97.5 220 TYR B C 1
ATOM 4056 O O . TYR B 1 220 ? -2.207 8.867 15.836 1 97.5 220 TYR B O 1
ATOM 4064 N N . PHE B 1 221 ? -0.758 7.742 14.602 1 94.62 221 PHE B N 1
ATOM 4065 C CA . PHE B 1 221 ? 0.38 8.492 15.117 1 94.62 221 PHE B CA 1
ATOM 4066 C C . PHE B 1 221 ? 0.731 9.648 14.188 1 94.62 221 PHE B C 1
ATOM 4068 O O . PHE B 1 221 ? 1.56 9.5 13.289 1 94.62 221 PHE B O 1
ATOM 4075 N N . ASN B 1 222 ? 0.211 10.766 14.438 1 88.44 222 ASN B N 1
ATOM 4076 C CA . ASN B 1 222 ? 0.376 11.969 13.625 1 88.44 222 ASN B CA 1
ATOM 4077 C C . ASN B 1 222 ? 1.197 13.023 14.352 1 88.44 222 ASN B C 1
ATOM 4079 O O . ASN B 1 222 ? 1.342 14.148 13.859 1 88.44 222 ASN B O 1
ATOM 4083 N N . ALA B 1 223 ? 1.691 12.688 15.453 1 74.12 223 ALA B N 1
ATOM 4084 C CA . ALA B 1 223 ? 2.379 13.672 16.281 1 74.12 223 ALA B CA 1
ATOM 4085 C C . ALA B 1 223 ? 3.727 14.055 15.672 1 74.12 223 ALA B C 1
ATOM 4087 O O . ALA B 1 223 ? 4.461 13.195 15.18 1 74.12 223 ALA B O 1
ATOM 4088 N N . THR B 1 224 ? 3.809 15.258 15.445 1 70.69 224 THR B N 1
ATOM 4089 C CA . THR B 1 224 ? 5.137 15.742 15.086 1 70.69 224 THR B CA 1
ATOM 4090 C C . THR B 1 224 ? 6.074 15.703 16.281 1 70.69 224 THR B C 1
ATOM 4092 O O . THR B 1 224 ? 6.293 16.719 16.953 1 70.69 224 THR B O 1
ATOM 4095 N N . VAL B 1 225 ? 6.234 14.508 16.703 1 61.84 225 VAL B N 1
ATOM 4096 C CA . VAL B 1 225 ? 7.086 14.328 17.875 1 61.84 225 VAL B CA 1
ATOM 4097 C C . VAL B 1 225 ? 8.43 13.742 17.453 1 61.84 225 VAL B C 1
ATOM 4099 O O . VAL B 1 225 ? 8.492 12.883 16.578 1 61.84 225 VAL B O 1
ATOM 4102 N N . GLY B 1 226 ? 9.406 14.367 17.859 1 62.34 226 GLY B N 1
ATOM 4103 C CA . GLY B 1 226 ? 10.758 13.898 17.594 1 62.34 226 GLY B CA 1
ATOM 4104 C C . GLY B 1 226 ? 11.406 14.594 16.406 1 62.34 226 GLY B C 1
ATOM 4105 O O . GLY B 1 226 ? 10.805 14.695 15.336 1 62.34 226 GLY B O 1
ATOM 4106 N N . SER B 1 227 ? 12.383 15.266 16.562 1 65.88 227 SER B N 1
ATOM 4107 C CA . SER B 1 227 ? 13.109 16.016 15.539 1 65.88 227 SER B CA 1
ATOM 4108 C C . SER B 1 227 ? 14.086 15.125 14.781 1 65.88 227 SER B C 1
ATOM 4110 O O . SER B 1 227 ? 14.617 15.523 13.742 1 65.88 227 SER B O 1
ATOM 4112 N N . THR B 1 228 ? 14.195 14.016 15.375 1 73.56 228 THR B N 1
ATOM 4113 C CA . THR B 1 228 ? 15.102 13.055 14.758 1 73.56 228 THR B CA 1
ATOM 4114 C C . THR B 1 228 ? 14.43 11.695 14.609 1 73.56 228 THR B C 1
ATOM 4116 O O . THR B 1 228 ? 13.398 11.43 15.242 1 73.56 228 THR B O 1
ATOM 4119 N N . ALA B 1 229 ? 14.992 10.922 13.758 1 75.5 229 ALA B N 1
ATOM 4120 C CA . ALA B 1 229 ? 14.5 9.562 13.578 1 75.5 229 ALA B CA 1
ATOM 4121 C C . ALA B 1 229 ? 14.531 8.789 14.891 1 75.5 229 ALA B C 1
ATOM 4123 O O . ALA B 1 229 ? 13.617 8.016 15.195 1 75.5 229 ALA B O 1
ATOM 4124 N N . GLU B 1 230 ? 15.594 9.016 15.719 1 79.44 230 GLU B N 1
ATOM 4125 C CA . GLU B 1 230 ? 15.766 8.32 16.984 1 79.44 230 GLU B CA 1
ATOM 4126 C C . GLU B 1 230 ? 14.695 8.742 18 1 79.44 230 GLU B C 1
ATOM 4128 O O . GLU B 1 230 ? 14.148 7.91 18.719 1 79.44 230 GLU B O 1
ATOM 4133 N N . GLU B 1 231 ? 14.445 10.008 18 1 81.25 231 GLU B N 1
ATOM 4134 C CA . GLU B 1 231 ? 13.422 10.508 18.906 1 81.25 231 GLU B CA 1
ATOM 4135 C C . GLU B 1 231 ? 12.039 10 18.5 1 81.25 231 GLU B C 1
ATOM 4137 O O . GLU B 1 231 ? 11.234 9.633 19.375 1 81.25 231 GLU B O 1
ATOM 4142 N N . LYS B 1 232 ? 11.82 10 17.281 1 83.19 232 LYS B N 1
ATOM 4143 C CA . LYS B 1 232 ? 10.539 9.492 16.797 1 83.19 232 LYS B CA 1
ATOM 4144 C C . LYS B 1 232 ? 10.352 8.023 17.156 1 83.19 232 LYS B C 1
ATOM 4146 O O . LYS B 1 232 ? 9.266 7.609 17.562 1 83.19 232 LYS B O 1
ATOM 4151 N N . GLU B 1 233 ? 11.406 7.289 17 1 85.25 233 GLU B N 1
ATOM 4152 C CA . GLU B 1 233 ? 11.367 5.871 17.344 1 85.25 233 GLU B CA 1
ATOM 4153 C C . GLU B 1 233 ? 11.023 5.676 18.828 1 85.25 233 GLU B C 1
ATOM 4155 O O . GLU B 1 233 ? 10.234 4.797 19.172 1 85.25 233 GLU B O 1
ATOM 4160 N N . ALA B 1 234 ? 11.648 6.473 19.641 1 86.31 234 ALA B N 1
ATOM 4161 C CA . ALA B 1 234 ? 11.414 6.375 21.078 1 86.31 234 ALA B CA 1
ATOM 4162 C C . ALA B 1 234 ? 9.953 6.656 21.406 1 86.31 234 ALA B C 1
ATOM 4164 O O . ALA B 1 234 ? 9.359 5.977 22.25 1 86.31 234 ALA B O 1
ATOM 4165 N N . VAL B 1 235 ? 9.414 7.598 20.797 1 89.44 235 VAL B N 1
ATOM 4166 C CA . VAL B 1 235 ? 8.031 7.961 21.062 1 89.44 235 VAL B CA 1
ATOM 4167 C C . VAL B 1 235 ? 7.102 6.859 20.547 1 89.44 235 VAL B C 1
ATOM 4169 O O . VAL B 1 235 ? 6.121 6.512 21.203 1 89.44 235 VAL B O 1
ATOM 4172 N N . LEU B 1 236 ? 7.418 6.359 19.422 1 91.56 236 LEU B N 1
ATOM 4173 C CA . LEU B 1 236 ? 6.625 5.273 18.859 1 91.56 236 LEU B CA 1
ATOM 4174 C C . LEU B 1 236 ? 6.59 4.078 19.812 1 91.56 236 LEU B C 1
ATOM 4176 O O . LEU B 1 236 ? 5.535 3.475 20.016 1 91.56 236 LEU B O 1
ATOM 4180 N N . LEU B 1 237 ? 7.715 3.818 20.391 1 90.94 237 LEU B N 1
ATOM 4181 C CA . LEU B 1 237 ? 7.812 2.701 21.328 1 90.94 237 LEU B CA 1
ATOM 4182 C C . LEU B 1 237 ? 6.992 2.967 22.578 1 90.94 237 LEU B C 1
ATOM 4184 O O . LEU B 1 237 ? 6.336 2.062 23.094 1 90.94 237 LEU B O 1
ATOM 4188 N N . GLU B 1 238 ? 7.086 4.176 23.031 1 92.12 238 GLU B N 1
ATOM 4189 C CA . GLU B 1 238 ? 6.32 4.555 24.203 1 92.12 238 GLU B CA 1
ATOM 4190 C C . GLU B 1 238 ? 4.82 4.434 23.953 1 92.12 238 GLU B C 1
ATOM 4192 O O . GLU B 1 238 ? 4.086 3.912 24.797 1 92.12 238 GLU B O 1
ATOM 4197 N N . VAL B 1 239 ? 4.398 4.844 22.875 1 95.25 239 VAL B N 1
ATOM 4198 C CA . VAL B 1 239 ? 2.984 4.789 22.516 1 95.25 239 VAL B CA 1
ATOM 4199 C C . VAL B 1 239 ? 2.549 3.334 22.359 1 95.25 239 VAL B C 1
ATOM 4201 O O . VAL B 1 239 ? 1.527 2.92 22.906 1 95.25 239 VAL B O 1
ATOM 4204 N N . ALA B 1 240 ? 3.33 2.592 21.656 1 95.38 240 ALA B N 1
ATOM 4205 C CA . ALA B 1 240 ? 3.004 1.188 21.406 1 95.38 240 ALA B CA 1
ATOM 4206 C C . ALA B 1 240 ? 2.889 0.412 22.703 1 95.38 240 ALA B C 1
ATOM 4208 O O . ALA B 1 240 ? 2.076 -0.507 22.828 1 95.38 240 ALA B O 1
ATOM 4209 N N . SER B 1 241 ? 3.697 0.784 23.656 1 95.25 241 SER B N 1
ATOM 4210 C CA . SER B 1 241 ? 3.715 0.083 24.938 1 95.25 241 SER B CA 1
ATOM 4211 C C . SER B 1 241 ? 2.406 0.281 25.688 1 95.25 241 SER B C 1
ATOM 4213 O O . SER B 1 241 ? 2.084 -0.491 26.594 1 95.25 241 SER B O 1
ATOM 4215 N N . ARG B 1 242 ? 1.654 1.289 25.359 1 97.31 242 ARG B N 1
ATOM 4216 C CA . ARG B 1 242 ? 0.384 1.568 26.016 1 97.31 242 ARG B CA 1
ATOM 4217 C C . ARG B 1 242 ? -0.783 0.971 25.234 1 97.31 242 ARG B C 1
ATOM 4219 O O . ARG B 1 242 ? -1.939 1.104 25.641 1 97.31 242 ARG B O 1
ATOM 4226 N N . MET B 1 243 ? -0.472 0.372 24.125 1 97.88 243 MET B N 1
ATOM 4227 C CA . MET B 1 243 ? -1.497 -0.246 23.281 1 97.88 243 MET B CA 1
ATOM 4228 C C . MET B 1 243 ? -1.629 -1.733 23.594 1 97.88 243 MET B C 1
ATOM 4230 O O . MET B 1 243 ? -0.778 -2.307 24.281 1 97.88 243 MET B O 1
ATOM 4234 N N . THR B 1 244 ? -2.734 -2.346 23.156 1 97.25 244 THR B N 1
ATOM 4235 C CA . THR B 1 244 ? -2.965 -3.773 23.328 1 97.25 244 THR B CA 1
ATOM 4236 C C . THR B 1 244 ? -2.422 -4.562 22.141 1 97.25 244 THR B C 1
ATOM 4238 O O . THR B 1 244 ? -2.57 -4.141 21 1 97.25 244 THR B O 1
ATOM 4241 N N . SER B 1 245 ? -1.841 -5.742 22.469 1 95.5 245 SER B N 1
ATOM 4242 C CA . SER B 1 245 ? -1.399 -6.637 21.391 1 95.5 245 SER B CA 1
ATOM 4243 C C . SER B 1 245 ? -2.535 -6.945 20.422 1 95.5 245 SER B C 1
ATOM 4245 O O . SER B 1 245 ? -3.674 -7.168 20.844 1 95.5 245 SER B O 1
ATOM 4247 N N . GLY B 1 246 ? -2.221 -6.883 19.172 1 94.44 246 GLY B N 1
ATOM 4248 C CA . GLY B 1 246 ? -3.227 -7.16 18.156 1 94.44 246 GLY B CA 1
ATOM 4249 C C . GLY B 1 246 ? -3.818 -5.906 17.547 1 94.44 246 GLY B C 1
ATOM 4250 O O . GLY B 1 246 ? -4.316 -5.934 16.422 1 94.44 246 GLY B O 1
ATOM 4251 N N . SER B 1 247 ? -3.812 -4.801 18.328 1 98 247 SER B N 1
ATOM 4252 C CA . SER B 1 247 ? -4.25 -3.529 17.766 1 98 247 SER B CA 1
ATOM 4253 C C . SER B 1 247 ? -3.25 -3.006 16.75 1 98 247 SER B C 1
ATOM 4255 O O . SER B 1 247 ? -2.195 -3.609 16.531 1 98 247 SER B O 1
ATOM 4257 N N . ILE B 1 248 ? -3.641 -1.886 16.094 1 97.56 248 ILE B N 1
ATOM 4258 C CA . ILE B 1 248 ? -2.756 -1.452 15.016 1 97.56 248 ILE B CA 1
ATOM 4259 C C . ILE B 1 248 ? -2.402 0.021 15.195 1 97.56 248 ILE B C 1
ATOM 4261 O O . ILE B 1 248 ? -3.148 0.771 15.828 1 97.56 248 ILE B O 1
ATOM 4265 N N . MET B 1 249 ? -1.274 0.352 14.688 1 97.06 249 MET B N 1
ATOM 4266 C CA . MET B 1 249 ? -0.841 1.742 14.586 1 97.06 249 MET B CA 1
ATOM 4267 C C . MET B 1 249 ? -0.713 2.166 13.125 1 97.06 249 MET B C 1
ATOM 4269 O O . MET B 1 249 ? -0.14 1.44 12.312 1 97.06 249 MET B O 1
ATOM 4273 N N . VAL B 1 250 ? -1.316 3.287 12.797 1 96.56 250 VAL B N 1
ATOM 4274 C CA . VAL B 1 250 ? -1.178 3.893 11.477 1 96.56 250 VAL B CA 1
ATOM 4275 C C . VAL B 1 250 ? -0.228 5.086 11.555 1 96.56 250 VAL B C 1
ATOM 4277 O O . VAL B 1 250 ? -0.439 6.004 12.352 1 96.56 250 VAL B O 1
ATOM 4280 N N . SER B 1 251 ? 0.799 5.043 10.781 1 92.88 251 SER B N 1
ATOM 4281 C CA . SER B 1 251 ? 1.756 6.141 10.703 1 92.88 251 SER B CA 1
ATOM 4282 C C . SER B 1 251 ? 2.043 6.523 9.258 1 92.88 251 SER B C 1
ATOM 4284 O O . SER B 1 251 ? 1.751 5.758 8.336 1 92.88 251 SER B O 1
ATOM 4286 N N . ARG B 1 252 ? 2.498 7.691 9.125 1 88.88 252 ARG B N 1
ATOM 4287 C CA . ARG B 1 252 ? 2.881 8.195 7.812 1 88.88 252 ARG B CA 1
ATOM 4288 C C . ARG B 1 252 ? 4.395 8.305 7.684 1 88.88 252 ARG B C 1
ATOM 4290 O O . ARG B 1 252 ? 5.082 8.664 8.641 1 88.88 252 ARG B O 1
ATOM 4297 N N . GLY B 1 253 ? 4.855 7.848 6.578 1 82.44 253 GLY B N 1
ATOM 4298 C CA . GLY B 1 253 ? 6.273 7.984 6.281 1 82.44 253 GLY B CA 1
ATOM 4299 C C . GLY B 1 253 ? 6.547 8.859 5.074 1 82.44 253 GLY B C 1
ATOM 4300 O O . GLY B 1 253 ? 5.621 9.266 4.367 1 82.44 253 GLY B O 1
ATOM 4301 N N . SER B 1 254 ? 7.801 9.289 5.047 1 79.75 254 SER B N 1
ATOM 4302 C CA . SER B 1 254 ? 8.266 10.062 3.896 1 79.75 254 SER B CA 1
ATOM 4303 C C . SER B 1 254 ? 9.281 9.281 3.074 1 79.75 254 SER B C 1
ATOM 4305 O O . SER B 1 254 ? 10.172 8.641 3.633 1 79.75 254 SER B O 1
ATOM 4307 N N . ALA B 1 255 ? 8.938 9.125 1.878 1 75.75 255 ALA B N 1
ATOM 4308 C CA . ALA B 1 255 ? 9.859 8.492 0.941 1 75.75 255 ALA B CA 1
ATOM 4309 C C . ALA B 1 255 ? 10.156 9.406 -0.243 1 75.75 255 ALA B C 1
ATOM 4311 O O . ALA B 1 255 ? 9.477 10.414 -0.446 1 75.75 255 ALA B O 1
ATOM 4312 N N . SER B 1 256 ? 11.227 9.094 -0.843 1 79.88 256 SER B N 1
ATOM 4313 C CA . SER B 1 256 ? 11.594 9.82 -2.051 1 79.88 256 SER B CA 1
ATOM 4314 C C . SER B 1 256 ? 11.773 11.312 -1.767 1 79.88 256 SER B C 1
ATOM 4316 O O . SER B 1 256 ? 12.383 11.688 -0.768 1 79.88 256 SER B O 1
ATOM 4318 N N . LEU B 1 257 ? 11.266 12.211 -2.576 1 81.81 257 LEU B N 1
ATOM 4319 C CA . LEU B 1 257 ? 11.531 13.641 -2.447 1 81.81 257 LEU B CA 1
ATOM 4320 C C . LEU B 1 257 ? 10.805 14.219 -1.234 1 81.81 257 LEU B C 1
ATOM 4322 O O . LEU B 1 257 ? 11.164 15.289 -0.741 1 81.81 257 LEU B O 1
ATOM 4326 N N . LYS B 1 258 ? 9.805 13.523 -0.78 1 84.38 258 LYS B N 1
ATOM 4327 C CA . LYS B 1 258 ? 9.109 13.984 0.413 1 84.38 258 LYS B CA 1
ATOM 4328 C C . LYS B 1 258 ? 10.023 13.969 1.632 1 84.38 258 LYS B C 1
ATOM 4330 O O . LYS B 1 258 ? 9.812 14.727 2.584 1 84.38 258 LYS B O 1
ATOM 4335 N N . SER B 1 259 ? 11.008 13.148 1.566 1 82.81 259 SER B N 1
ATOM 4336 C CA . SER B 1 259 ? 11.961 13.07 2.674 1 82.81 259 SER B CA 1
ATOM 4337 C C . SER B 1 259 ? 12.758 14.367 2.812 1 82.81 259 SER B C 1
ATOM 4339 O O . SER B 1 259 ? 13.398 14.594 3.842 1 82.81 259 SER B O 1
ATOM 4341 N N . LEU B 1 260 ? 12.719 15.195 1.783 1 83.56 260 LEU B N 1
ATOM 4342 C CA . LEU B 1 260 ? 13.367 16.5 1.851 1 83.56 260 LEU B CA 1
ATOM 4343 C C . LEU B 1 260 ? 12.664 17.406 2.846 1 83.56 260 LEU B C 1
ATOM 4345 O O . LEU B 1 260 ? 13.289 18.281 3.447 1 83.56 260 LEU B O 1
ATOM 4349 N N . PHE B 1 261 ? 11.398 17.094 3.029 1 84.12 261 PHE B N 1
ATOM 4350 C CA . PHE B 1 261 ? 10.594 18.031 3.805 1 84.12 261 PHE B CA 1
ATOM 4351 C C . PHE B 1 261 ? 10.305 17.469 5.191 1 84.12 261 PHE B C 1
ATOM 4353 O O . PHE B 1 261 ? 10.07 18.234 6.137 1 84.12 261 PHE B O 1
ATOM 4360 N N . TYR B 1 262 ? 10.258 16.141 5.27 1 81.38 262 TYR B N 1
ATOM 4361 C CA . TYR B 1 262 ? 9.961 15.477 6.527 1 81.38 262 TYR B CA 1
ATOM 4362 C C . TYR B 1 262 ? 11.016 14.43 6.855 1 81.38 262 TYR B C 1
ATOM 4364 O O . TYR B 1 262 ? 11.484 13.711 5.969 1 81.38 262 TYR B O 1
ATOM 4372 N N . PRO B 1 263 ? 11.406 14.469 8.141 1 76.12 263 PRO B N 1
ATOM 4373 C CA . PRO B 1 263 ? 12.312 13.367 8.484 1 76.12 263 PRO B CA 1
ATOM 4374 C C . PRO B 1 263 ? 11.695 11.992 8.219 1 76.12 263 PRO B C 1
ATOM 4376 O O . PRO B 1 263 ? 10.492 11.797 8.445 1 76.12 263 PRO B O 1
ATOM 4379 N N . PRO B 1 264 ? 12.531 11.102 7.691 1 74.69 264 PRO B N 1
ATOM 4380 C CA . PRO B 1 264 ? 11.977 9.773 7.398 1 74.69 264 PRO B CA 1
ATOM 4381 C C . PRO B 1 264 ? 11.562 9.016 8.656 1 74.69 264 PRO B C 1
ATOM 4383 O O . PRO B 1 264 ? 12.148 9.219 9.727 1 74.69 264 PRO B O 1
ATOM 4386 N N . THR B 1 265 ? 10.508 8.266 8.586 1 75.25 265 THR B N 1
ATOM 4387 C CA . THR B 1 265 ? 10.078 7.348 9.641 1 75.25 265 THR B CA 1
ATOM 4388 C C . THR B 1 265 ? 10.664 5.957 9.414 1 75.25 265 THR B C 1
ATOM 4390 O O . THR B 1 265 ? 10.453 5.348 8.367 1 75.25 265 THR B O 1
ATOM 4393 N N . ILE B 1 266 ? 11.461 5.555 10.367 1 74.69 266 ILE B N 1
ATOM 4394 C CA . ILE B 1 266 ? 12.055 4.227 10.281 1 74.69 266 ILE B CA 1
ATOM 4395 C C . ILE B 1 266 ? 11.258 3.244 11.141 1 74.69 266 ILE B C 1
ATOM 4397 O O . ILE B 1 266 ? 11.234 3.355 12.367 1 74.69 266 ILE B O 1
ATOM 4401 N N . MET B 1 267 ? 10.594 2.348 10.477 1 78.44 267 MET B N 1
ATOM 4402 C CA . MET B 1 267 ? 9.695 1.452 11.195 1 78.44 267 MET B CA 1
ATOM 4403 C C . MET B 1 267 ? 10.289 0.051 11.297 1 78.44 267 MET B C 1
ATOM 4405 O O . MET B 1 267 ? 9.734 -0.817 11.969 1 78.44 267 MET B O 1
ATOM 4409 N N . ASN B 1 268 ? 11.461 -0.111 10.742 1 76.38 268 ASN B N 1
ATOM 4410 C CA . ASN B 1 268 ? 11.992 -1.47 10.688 1 76.38 268 ASN B CA 1
ATOM 4411 C C . ASN B 1 268 ? 13.242 -1.618 11.555 1 76.38 268 ASN B C 1
ATOM 4413 O O . ASN B 1 268 ? 14.078 -2.479 11.289 1 76.38 268 ASN B O 1
ATOM 4417 N N . SER B 1 269 ? 13.367 -0.728 12.508 1 77.75 269 SER B N 1
ATOM 4418 C CA . SER B 1 269 ? 14.461 -0.928 13.461 1 77.75 269 SER B CA 1
ATOM 4419 C C . SER B 1 269 ? 14.203 -2.141 14.344 1 77.75 269 SER B C 1
ATOM 4421 O O . SER B 1 269 ? 13.062 -2.42 14.711 1 77.75 269 SER B O 1
ATOM 4423 N N . PRO B 1 270 ? 15.242 -2.84 14.727 1 76 270 PRO B N 1
ATOM 4424 C CA . PRO B 1 270 ? 15.062 -4.023 15.57 1 76 270 PRO B CA 1
ATOM 4425 C C . PRO B 1 270 ? 14.328 -3.715 16.875 1 76 270 PRO B C 1
ATOM 4427 O O . PRO B 1 270 ? 13.516 -4.523 17.328 1 76 270 PRO B O 1
ATOM 4430 N N . LYS B 1 271 ? 14.664 -2.602 17.438 1 81.81 271 LYS B N 1
ATOM 4431 C CA . LYS B 1 271 ? 14.023 -2.221 18.688 1 81.81 271 LYS B CA 1
ATOM 4432 C C . LYS B 1 271 ? 12.523 -2.041 18.5 1 81.81 271 LYS B C 1
ATOM 4434 O O . LYS B 1 271 ? 11.727 -2.535 19.297 1 81.81 271 LYS B O 1
ATOM 4439 N N . LEU B 1 272 ? 12.109 -1.396 17.5 1 85.44 272 LEU B N 1
ATOM 4440 C CA . LEU B 1 272 ? 10.703 -1.11 17.234 1 85.44 272 LEU B CA 1
ATOM 4441 C C . LEU B 1 272 ? 9.945 -2.383 16.875 1 85.44 272 LEU B C 1
ATOM 4443 O O . LEU B 1 272 ? 8.805 -2.58 17.297 1 85.44 272 LEU B O 1
ATOM 4447 N N . MET B 1 273 ? 10.594 -3.213 16.156 1 81.88 273 MET B N 1
ATOM 4448 C CA . MET B 1 273 ? 9.945 -4.398 15.602 1 81.88 273 MET B CA 1
ATOM 4449 C C . MET B 1 273 ? 9.617 -5.402 16.703 1 81.88 273 MET B C 1
ATOM 4451 O O . MET B 1 273 ? 8.812 -6.312 16.5 1 81.88 273 MET B O 1
ATOM 4455 N N . LYS B 1 274 ? 10.195 -5.227 17.844 1 83.06 274 LYS B N 1
ATOM 4456 C CA . LYS B 1 274 ? 9.859 -6.07 18.984 1 83.06 274 LYS B CA 1
ATOM 4457 C C . LYS B 1 274 ? 8.477 -5.727 19.547 1 83.06 274 LYS B C 1
ATOM 4459 O O . LYS B 1 274 ? 7.844 -6.547 20.203 1 83.06 274 LYS B O 1
ATOM 4464 N N . LYS B 1 275 ? 8.039 -4.543 19.234 1 90.75 275 LYS B N 1
ATOM 4465 C CA . LYS B 1 275 ? 6.777 -4.082 19.797 1 90.75 275 LYS B CA 1
ATOM 4466 C C . LYS B 1 275 ? 5.781 -3.715 18.703 1 90.75 275 LYS B C 1
ATOM 4468 O O . LYS B 1 275 ? 4.57 -3.779 18.906 1 90.75 275 LYS B O 1
ATOM 4473 N N . LEU B 1 276 ? 6.312 -3.279 17.672 1 91.31 276 LEU B N 1
ATOM 4474 C CA . LEU B 1 276 ? 5.523 -2.785 16.547 1 91.31 276 LEU B CA 1
ATOM 4475 C C . LEU B 1 276 ? 6.02 -3.381 15.234 1 91.31 276 LEU B C 1
ATOM 4477 O O . LEU B 1 276 ? 7.09 -3.016 14.75 1 91.31 276 LEU B O 1
ATOM 4481 N N . MET B 1 277 ? 5.184 -4.141 14.664 1 87.25 277 MET B N 1
ATOM 4482 C CA . MET B 1 277 ? 5.582 -4.84 13.445 1 87.25 277 MET B CA 1
ATOM 4483 C C . MET B 1 277 ? 4.852 -4.273 12.227 1 87.25 277 MET B C 1
ATOM 4485 O O . MET B 1 277 ? 3.635 -4.414 12.109 1 87.25 277 MET B O 1
ATOM 4489 N N . PRO B 1 278 ? 5.602 -3.629 11.305 1 89.31 278 PRO B N 1
ATOM 4490 C CA . PRO B 1 278 ? 4.934 -3.176 10.078 1 89.31 278 PRO B CA 1
ATOM 4491 C C . PRO B 1 278 ? 4.352 -4.328 9.266 1 89.31 278 PRO B C 1
ATOM 4493 O O . PRO B 1 278 ? 5.059 -5.289 8.953 1 89.31 278 PRO B O 1
ATOM 4496 N N . VAL B 1 279 ? 3.111 -4.246 8.961 1 88.81 279 VAL B N 1
ATOM 4497 C CA . VAL B 1 279 ? 2.408 -5.309 8.25 1 88.81 279 VAL B CA 1
ATOM 4498 C C . VAL B 1 279 ? 2.15 -4.883 6.805 1 88.81 279 VAL B C 1
ATOM 4500 O O . VAL B 1 279 ? 2.316 -5.676 5.875 1 88.81 279 VAL B O 1
ATOM 4503 N N . LEU B 1 280 ? 1.777 -3.666 6.656 1 91.12 280 LEU B N 1
ATOM 4504 C CA . LEU B 1 280 ? 1.407 -3.139 5.348 1 91.12 280 LEU B CA 1
ATOM 4505 C C . LEU B 1 280 ? 1.928 -1.717 5.164 1 91.12 280 LEU B C 1
ATOM 4507 O O . LEU B 1 280 ? 1.726 -0.863 6.031 1 91.12 280 LEU B O 1
ATOM 4511 N N . THR B 1 281 ? 2.639 -1.509 4.102 1 91 281 THR B N 1
ATOM 4512 C CA . THR B 1 281 ? 3.086 -0.178 3.705 1 91 281 THR B CA 1
ATOM 4513 C C . THR B 1 281 ? 2.553 0.181 2.32 1 91 281 THR B C 1
ATOM 4515 O O . THR B 1 281 ? 2.77 -0.556 1.356 1 91 281 THR B O 1
ATOM 4518 N N . CYS B 1 282 ? 1.862 1.28 2.26 1 91.81 282 CYS B N 1
ATOM 4519 C CA . CYS B 1 282 ? 1.339 1.777 0.993 1 91.81 282 CYS B CA 1
ATOM 4520 C C . CYS B 1 282 ? 2.047 3.061 0.576 1 91.81 282 CYS B C 1
ATOM 4522 O O . CYS B 1 282 ? 2.018 4.055 1.303 1 91.81 282 CYS B O 1
ATOM 4524 N N . HIS B 1 283 ? 2.641 2.975 -0.575 1 88.38 283 HIS B N 1
ATOM 4525 C CA . HIS B 1 283 ? 3.303 4.148 -1.13 1 88.38 283 HIS B CA 1
ATOM 4526 C C . HIS B 1 283 ? 2.488 4.758 -2.268 1 88.38 283 HIS B C 1
ATOM 4528 O O . HIS B 1 283 ? 2.299 4.121 -3.309 1 88.38 283 HIS B O 1
ATOM 4534 N N . MET B 1 284 ? 2.078 5.91 -2.039 1 86.69 284 MET B N 1
ATOM 4535 C CA . MET B 1 284 ? 1.402 6.664 -3.094 1 86.69 284 MET B CA 1
ATOM 4536 C C . MET B 1 284 ? 2.373 7.605 -3.797 1 86.69 284 MET B C 1
ATOM 4538 O O . MET B 1 284 ? 3.002 8.445 -3.154 1 86.69 284 MET B O 1
ATOM 4542 N N . ASN B 1 285 ? 2.502 7.449 -5.062 1 79.06 285 ASN B N 1
ATOM 4543 C CA . ASN B 1 285 ? 3.434 8.273 -5.824 1 79.06 285 ASN B CA 1
ATOM 4544 C C . ASN B 1 285 ? 2.76 9.539 -6.348 1 79.06 285 ASN B C 1
ATOM 4546 O O . ASN B 1 285 ? 3.438 10.492 -6.75 1 79.06 285 ASN B O 1
ATOM 4550 N N . GLY B 1 286 ? 1.52 9.57 -6.289 1 72.31 286 GLY B N 1
ATOM 4551 C CA . GLY B 1 286 ? 0.812 10.727 -6.828 1 72.31 286 GLY B CA 1
ATOM 4552 C C . GLY B 1 286 ? 0.614 10.648 -8.328 1 72.31 286 GLY B C 1
ATOM 4553 O O . GLY B 1 286 ? 1.077 9.711 -8.977 1 72.31 286 GLY B O 1
ATOM 4554 N N . GLU B 1 287 ? -0.188 11.469 -8.844 1 74.31 287 GLU B N 1
ATOM 4555 C CA . GLU B 1 287 ? -0.456 11.641 -10.266 1 74.31 287 GLU B CA 1
ATOM 4556 C C . GLU B 1 287 ? -0.634 13.117 -10.617 1 74.31 287 GLU B C 1
ATOM 4558 O O . GLU B 1 287 ? -0.706 13.969 -9.727 1 74.31 287 GLU B O 1
ATOM 4563 N N . GLU B 1 288 ? -0.451 13.312 -11.859 1 64.69 288 GLU B N 1
ATOM 4564 C CA . GLU B 1 288 ? -0.731 14.68 -12.273 1 64.69 288 GLU B CA 1
ATOM 4565 C C . GLU B 1 288 ? -2.08 15.156 -11.742 1 64.69 288 GLU B C 1
ATOM 4567 O O . GLU B 1 288 ? -3.088 14.461 -11.875 1 64.69 288 GLU B O 1
ATOM 4572 N N . GLY B 1 289 ? -2.104 16.219 -11.047 1 63.47 289 GLY B N 1
ATOM 4573 C CA . GLY B 1 289 ? -3.316 16.75 -10.453 1 63.47 289 GLY B CA 1
ATOM 4574 C C . GLY B 1 289 ? -3.602 16.188 -9.078 1 63.47 289 GLY B C 1
ATOM 4575 O O . GLY B 1 289 ? -4.504 16.672 -8.383 1 63.47 289 GLY B O 1
ATOM 4576 N N . ARG B 1 290 ? -2.986 15.133 -8.773 1 69.75 290 ARG B N 1
ATOM 4577 C CA . ARG B 1 290 ? -3.047 14.523 -7.449 1 69.75 290 ARG B CA 1
ATOM 4578 C C . ARG B 1 290 ? -1.654 14.398 -6.84 1 69.75 290 ARG B C 1
ATOM 4580 O O . ARG B 1 290 ? -1.054 13.32 -6.867 1 69.75 290 ARG B O 1
ATOM 4587 N N . SER B 1 291 ? -1.112 15.508 -6.422 1 61.72 291 SER B N 1
ATOM 4588 C CA . SER B 1 291 ? 0.278 15.602 -5.984 1 61.72 291 SER B CA 1
ATOM 4589 C C . SER B 1 291 ? 0.442 15.094 -4.555 1 61.72 291 SER B C 1
ATOM 4591 O O . SER B 1 291 ? 0.723 15.875 -3.645 1 61.72 291 SER B O 1
ATOM 4593 N N . ILE B 1 292 ? 0.067 13.891 -4.41 1 71 292 ILE B N 1
ATOM 4594 C CA . ILE B 1 292 ? 0.232 13.359 -3.061 1 71 292 ILE B CA 1
ATOM 4595 C C . ILE B 1 292 ? 1.299 12.273 -3.061 1 71 292 ILE B C 1
ATOM 4597 O O . ILE B 1 292 ? 1.209 11.305 -3.822 1 71 292 ILE B O 1
ATOM 4601 N N . ASN B 1 293 ? 2.404 12.531 -2.471 1 76.88 293 ASN B N 1
ATOM 4602 C CA . ASN B 1 293 ? 3.432 11.539 -2.168 1 76.88 293 ASN B CA 1
ATOM 4603 C C . ASN B 1 293 ? 3.469 11.211 -0.678 1 76.88 293 ASN B C 1
ATOM 4605 O O . ASN B 1 293 ? 3.744 12.078 0.148 1 76.88 293 ASN B O 1
ATOM 4609 N N . THR B 1 294 ? 3.051 10.039 -0.419 1 82.88 294 THR B N 1
ATOM 4610 C CA . THR B 1 294 ? 3.062 9.656 0.987 1 82.88 294 THR B CA 1
ATOM 4611 C C . THR B 1 294 ? 3.156 8.141 1.13 1 82.88 294 THR B C 1
ATOM 4613 O O . THR B 1 294 ? 2.859 7.402 0.188 1 82.88 294 THR B O 1
ATOM 4616 N N . SER B 1 295 ? 3.746 7.805 2.227 1 88.56 295 SER B N 1
ATOM 4617 C CA . SER B 1 295 ? 3.725 6.402 2.633 1 88.56 295 SER B CA 1
ATOM 4618 C C . SER B 1 295 ? 2.861 6.199 3.873 1 88.56 295 SER B C 1
ATOM 4620 O O . SER B 1 295 ? 2.979 6.945 4.848 1 88.56 295 SER B O 1
ATOM 4622 N N . ILE B 1 296 ? 1.993 5.254 3.74 1 92.56 296 ILE B N 1
ATOM 4623 C CA . ILE B 1 296 ? 1.176 4.84 4.875 1 92.56 296 ILE B CA 1
ATOM 4624 C C . ILE B 1 296 ? 1.688 3.508 5.422 1 92.56 296 ILE B C 1
ATOM 4626 O O . ILE B 1 296 ? 1.828 2.537 4.676 1 92.56 296 ILE B O 1
ATOM 4630 N N . ILE B 1 297 ? 2.002 3.506 6.691 1 92.62 297 ILE B N 1
ATOM 4631 C CA . ILE B 1 297 ? 2.518 2.297 7.324 1 92.62 297 ILE B CA 1
ATOM 4632 C C . ILE B 1 297 ? 1.55 1.824 8.406 1 92.62 297 ILE B C 1
ATOM 4634 O O . ILE B 1 297 ? 1.259 2.561 9.352 1 92.62 297 ILE B O 1
ATOM 4638 N N . VAL B 1 298 ? 1.019 0.66 8.227 1 94.69 298 VAL B N 1
ATOM 4639 C CA . VAL B 1 298 ? 0.175 0.043 9.25 1 94.69 298 VAL B CA 1
ATOM 4640 C C . VAL B 1 298 ? 0.95 -1.063 9.961 1 94.69 298 VAL B C 1
ATOM 4642 O O . VAL B 1 298 ? 1.395 -2.023 9.328 1 94.69 298 VAL B O 1
ATOM 4645 N N . SER B 1 299 ? 1.074 -0.894 11.266 1 93.62 299 SER B N 1
ATOM 4646 C CA . SER B 1 299 ? 1.854 -1.825 12.078 1 93.62 299 SER B CA 1
ATOM 4647 C C . SER B 1 299 ? 0.981 -2.516 13.117 1 93.62 299 SER B C 1
ATOM 4649 O O . SER B 1 299 ? 0.074 -1.899 13.68 1 93.62 299 SER B O 1
ATOM 4651 N N . ARG B 1 300 ? 1.271 -3.732 13.375 1 93.44 300 ARG B N 1
ATOM 4652 C CA . ARG B 1 300 ? 0.619 -4.5 14.43 1 93.44 300 ARG B CA 1
ATOM 4653 C C . ARG B 1 300 ? 1.391 -4.395 15.742 1 93.44 300 ARG B C 1
ATOM 4655 O O . ARG B 1 300 ? 2.619 -4.496 15.758 1 93.44 300 ARG B O 1
ATOM 4662 N N . VAL B 1 301 ? 0.65 -4.137 16.75 1 95 301 VAL B N 1
ATOM 4663 C CA . VAL B 1 301 ? 1.263 -4.168 18.078 1 95 301 VAL B CA 1
ATOM 4664 C C . VAL B 1 301 ? 1.452 -5.617 18.516 1 95 301 VAL B C 1
ATOM 4666 O O . VAL B 1 301 ? 0.515 -6.418 18.469 1 95 301 VAL B O 1
ATOM 4669 N N . ILE B 1 302 ? 2.652 -5.91 18.953 1 90 302 ILE B N 1
ATOM 4670 C CA . ILE B 1 302 ? 2.963 -7.273 19.375 1 90 302 ILE B CA 1
ATOM 4671 C C . ILE B 1 302 ? 3.332 -7.301 20.844 1 90 302 ILE B C 1
ATOM 4673 O O . ILE B 1 302 ? 3.818 -6.305 21.391 1 90 302 ILE B O 1
#

pLDDT: mean 88.49, std 13.2, range [18.98, 98.69]

Secondary structure (DSSP, 8-state):
----------HHHHHHHHHHHHHHHHHHHHTT-S--SHHHHHHHHHHHHHHHHHHH-----HHHHHHHHH-HHHHHHHHHHHHHHHHHHHHHHHHHHHHHHT-SSHHHHHHHHHHSTTHHHHHHHHHHHHHHHHHHHTS--SEEEEES--SS-HHHHHHHHHHHHTT---EEEEEESSHHHHHHHHHHHHHTT--STTEEEEES-TTTSSS--TT-SEEEE-----SSHHHHHHHHHHHHHTSPTT-EEEEEE--GGGGGTSPPP----HHHHTTEEEEEEEEE--BTTB---EEEEEEEE-/----------HHHHHHHHHHHHHHHHHHHHTT-S--SHHHHHHHHHHHHHHHHHHH---S-HHHHHHHHH-HHHHHHHHHHHHHHHHHHHHHHHHHHHHHHT-SSHHHHHHHHHHSTTHHHHHHHHHHHHHHHHHHHTS--SEEEEES--SS-HHHHHHHHHHHHHT---EEEEEESSHHHHHHHHHHHHHTT--STTEEEEES-TTTSSS--TT-SEEEE-----SSHHHHHHHHHHHHHTSPTT-EEEEEE--GGGGGTSPPP----HHHHTTEEEEEEEEE--BTTB---EEEEEEEE-

Solvent-accessible surface area (backbone atoms only — not comparable to full-atom values): 30775 Å² total; per-residue (Å²): 132,79,80,70,76,75,62,89,56,56,53,66,57,49,39,52,51,50,49,49,44,46,50,53,23,37,53,56,44,61,71,45,59,74,57,82,42,70,67,44,44,61,64,37,46,65,35,48,52,50,41,49,54,66,30,7,43,56,76,55,46,59,62,40,49,53,49,44,72,66,28,64,71,47,57,68,42,32,68,60,42,26,48,46,50,54,53,46,55,53,34,50,34,45,52,46,19,50,52,19,39,65,32,93,44,39,71,59,17,50,53,47,50,70,63,35,85,66,39,66,49,49,72,59,46,47,57,51,50,50,50,52,44,20,59,75,66,71,43,77,66,50,25,34,34,32,29,41,30,47,23,48,37,58,69,57,53,50,51,52,50,54,22,56,77,68,75,48,77,50,35,37,39,34,23,15,63,51,55,72,35,38,53,40,21,50,42,23,32,45,36,60,68,61,62,44,92,42,47,45,77,44,69,34,50,59,79,58,41,72,70,70,40,50,82,30,43,30,36,38,54,56,47,91,52,50,95,39,57,69,46,30,45,52,46,52,47,52,44,50,68,34,39,36,69,71,22,36,38,41,35,68,33,36,55,75,63,31,35,60,57,33,79,49,61,73,61,66,43,69,77,43,44,66,37,33,35,61,32,38,35,37,36,32,26,26,40,93,94,41,57,39,49,41,25,38,37,32,21,36,29,89,134,81,81,68,77,77,61,88,55,56,54,68,57,48,37,51,52,51,48,49,44,45,50,52,22,38,52,56,42,61,71,44,60,73,57,81,44,71,66,44,45,61,64,37,46,64,34,46,50,52,40,49,54,66,29,7,42,56,75,55,45,59,63,41,50,52,50,45,72,65,28,66,72,48,58,69,42,32,67,57,40,28,47,48,50,54,52,47,54,54,36,49,33,45,51,47,19,51,52,20,38,66,32,94,43,40,71,58,15,51,52,46,50,70,64,35,86,66,38,65,48,49,72,59,46,46,58,52,49,52,50,51,44,20,59,76,66,71,42,77,65,50,25,33,35,32,29,42,30,47,24,48,37,57,70,58,51,50,51,52,52,54,22,55,77,69,74,47,77,51,35,37,37,34,24,15,63,50,55,70,33,37,52,39,21,50,42,23,32,44,36,60,67,61,63,44,94,43,46,44,78,44,69,33,50,58,78,57,40,71,72,71,39,49,81,31,44,28,35,37,55,56,48,90,53,50,96,40,58,68,46,31,45,53,45,51,48,51,44,49,71,35,40,36,70,69,22,35,36,40,36,68,32,36,55,77,62,30,35,60,57,35,80,49,60,73,61,65,42,68,76,42,45,67,38,33,34,60,32,37,36,37,38,33,23,26,42,94,95,40,58,40,48,42,26,39,37,30,20,36,29,88